Protein AF-A0A7T5JGE6-F1 (afdb_monomer_lite)

Foldseek 3Di:
DFDFAQWLVLLCVLVVHDSVVSVVLVVVQVVDVPDPQHQDDVHAWHQDPPRTTRGTPVVSVSSVQVVQVPPPDDDDPVCVLVCLVVRDLSNLLVVLLVLLVVQLLDPPPQWDADPLFIWGWLQSLCSSLVVPLPSVLLLVLLVCQQPPPPPPDGDDDPHFKDWDPLLVVLVVDDPVVLVVVCVSVVHDLCQLVPPPDPDDSVSSSVSVLVVQQVVPPVNDSPSSITMTGTLNNSLSSLVSCLVVDPDSSSVSSSVSSNPNVNVSRVVVSVVVVCLVVLLVVLFVVQQVVCVQAALQLRDHDDPPPFGWGKDFQWDCVVCVVCRNPNLRIGTHTPVLVQVLQVVQVHPVDTHHLVSVVVSCVVCLDVSQDDDCSVVSSVSSVVSSVVSVVVCVVVD

Secondary structure (DSSP, 8-state):
-----EEHHHHHHHTTS-HHHHHHHHHHHHH-TTSS--PPBTTTEEE-GGG-EEE-HHHHHHHHHHHHHHSSSS-SSTTHHHHHHHS-HHHHHHHHHHHHHHHHH-SSS-EEEETTEEEE-HHHHHHHTT-TT-HHHHHHHHHHHHS--SSSPPPPBTTTEEE--HHHHHHH--HHHHHHHHHHTT--HHHHS-TT----HHHHHHHHHHHHHHH-TT--GGGG--EEE-HHHHHHHHHHHHHH---HHHHHHHHHHHHHHHHHHHHHHHHHHTHHHHHHHHHHHHHHHTTTB-TTT-PBPBTTTB-EEEEESS-TTT-GGGTT-GGGEEEEEHHHHHHHHHHTTSTTS---HHHHHHHHHHTHHHHS-STTHHHHHHHHHHHHHHHHHHHTT--

Sequence (395 aa):
MTTFNITSEELSEALEITIEKLFDICDFFDSDPDDDWNLVEGVDFRWGVFKTRLFSPEGAVAICNYLEINKKERPMFKRWERWLLQRDAKLKGLMVAKRIQEISSRDDGEIIYQNSKAFFSPRACREVLGIGKRQDLLQKTFRKLLFRKDGIEPPKPGTDFLESKRIEEIESMNTDDLHKLCSNEGIKWRNVNEKGKNLNKREIIDKIVFTLRSKDKNQESYVLKDYFFSGSGLASISKSLEIELTQEHRKAWMEAVHKYAQKAISVIEDHEQEREKRIKVAMDRVKSNARGYCQITNRRQSIHKFNLEVHHLFDKNHYPKLADLEVNLIAIASDTHKHFHQWMGGCHTSCTIEDMERYIAEFSGSLFQGGDAVEQSTKVAIKLSSAKKALKSYL

Structure (mmCIF, N/CA/C/O backbone):
data_AF-A0A7T5JGE6-F1
#
_entry.id   AF-A0A7T5JGE6-F1
#
loop_
_atom_site.group_PDB
_atom_site.id
_atom_site.type_symbol
_atom_site.label_atom_id
_atom_site.label_alt_id
_atom_site.label_comp_id
_atom_site.label_asym_id
_atom_site.label_entity_id
_atom_site.label_seq_id
_atom_site.pdbx_PDB_ins_code
_atom_site.Cartn_x
_atom_site.Cartn_y
_atom_site.Cartn_z
_atom_site.occupancy
_atom_site.B_iso_or_equiv
_atom_site.auth_seq_id
_atom_site.auth_comp_id
_atom_site.auth_asym_id
_atom_site.auth_atom_id
_atom_site.pdbx_PDB_model_num
ATOM 1 N N . MET A 1 1 ? -9.106 12.895 3.090 1.00 44.66 1 MET A N 1
ATOM 2 C CA . MET A 1 1 ? -9.826 12.526 1.859 1.00 44.66 1 MET A CA 1
ATOM 3 C C . MET A 1 1 ? -10.650 11.304 2.177 1.00 44.66 1 MET A C 1
ATOM 5 O O . MET A 1 1 ? -10.086 10.360 2.720 1.00 44.66 1 MET A O 1
ATOM 9 N N . THR A 1 2 ? -11.949 11.359 1.917 1.00 50.31 2 THR A N 1
ATOM 10 C CA . THR A 1 2 ? -12.834 10.199 2.027 1.00 50.31 2 THR A CA 1
ATOM 11 C C . THR A 1 2 ? -12.509 9.235 0.891 1.00 50.31 2 THR A C 1
ATOM 13 O O . THR A 1 2 ? -12.288 9.661 -0.245 1.00 50.31 2 THR A O 1
ATOM 16 N N . THR A 1 3 ? -12.372 7.955 1.205 1.00 67.06 3 THR A N 1
ATOM 17 C CA . THR A 1 3 ? -12.013 6.906 0.250 1.00 67.06 3 THR A CA 1
ATOM 18 C C . THR A 1 3 ? -13.268 6.174 -0.200 1.00 67.06 3 THR A C 1
ATOM 20 O O . THR A 1 3 ? -14.094 5.777 0.613 1.00 67.06 3 THR A O 1
ATOM 23 N N . PHE A 1 4 ? -13.406 6.004 -1.515 1.00 81.25 4 PHE A N 1
ATOM 24 C CA . PHE A 1 4 ? -14.558 5.365 -2.150 1.00 81.25 4 PHE A CA 1
ATOM 25 C C . PHE A 1 4 ? -14.110 4.061 -2.793 1.00 81.25 4 PHE A C 1
ATOM 27 O O . PHE A 1 4 ? -13.532 4.061 -3.889 1.00 81.25 4 PHE A O 1
ATOM 34 N N . ASN A 1 5 ? -14.313 2.963 -2.077 1.00 81.25 5 ASN A N 1
ATOM 35 C CA . ASN A 1 5 ? -13.778 1.652 -2.432 1.00 81.25 5 ASN A CA 1
ATOM 36 C C . ASN A 1 5 ? -14.795 0.514 -2.290 1.00 81.25 5 ASN A C 1
ATOM 38 O O . ASN A 1 5 ? -14.414 -0.619 -2.568 1.00 81.25 5 ASN A O 1
ATOM 42 N N . ILE A 1 6 ? -16.038 0.787 -1.881 1.00 83.06 6 ILE A N 1
ATOM 43 C CA . ILE A 1 6 ? -17.110 -0.210 -1.804 1.00 83.06 6 ILE A CA 1
ATOM 44 C C . ILE A 1 6 ? -17.926 -0.125 -3.096 1.00 83.06 6 ILE A C 1
ATOM 46 O O . ILE A 1 6 ? -18.521 0.916 -3.375 1.00 83.06 6 ILE A O 1
ATOM 50 N N . THR A 1 7 ? -17.947 -1.179 -3.910 1.00 89.94 7 THR A N 1
ATOM 51 C CA . THR A 1 7 ? -18.758 -1.173 -5.142 1.00 89.94 7 THR A CA 1
ATOM 52 C C . THR A 1 7 ? -20.241 -1.399 -4.847 1.00 89.94 7 THR A C 1
ATOM 54 O O . THR A 1 7 ? -20.618 -1.848 -3.764 1.00 89.94 7 THR A O 1
ATOM 57 N N . SER A 1 8 ? -21.101 -1.088 -5.818 1.00 90.38 8 SER A N 1
ATOM 58 C CA . SER A 1 8 ? -22.542 -1.354 -5.708 1.00 90.38 8 SER A CA 1
ATOM 59 C C . SER A 1 8 ? -22.829 -2.856 -5.572 1.00 90.38 8 SER A C 1
ATOM 61 O O . SER A 1 8 ? -23.696 -3.263 -4.801 1.00 90.38 8 SER A O 1
ATOM 63 N N . GLU A 1 9 ? -22.049 -3.697 -6.250 1.00 89.44 9 GLU A N 1
ATOM 64 C CA . GLU A 1 9 ? -22.104 -5.156 -6.135 1.00 89.44 9 GLU A CA 1
ATOM 65 C C . GLU A 1 9 ? -21.693 -5.612 -4.729 1.00 89.44 9 GL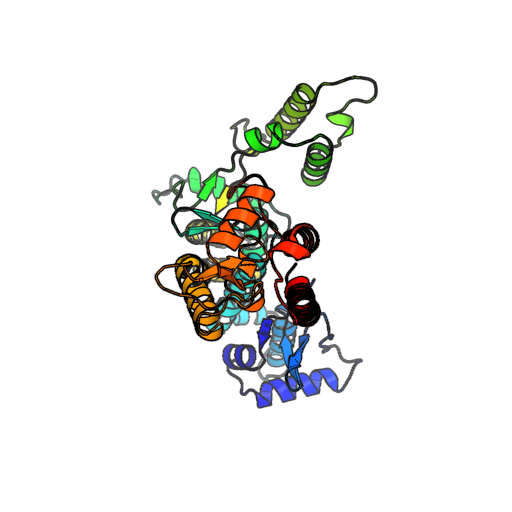U A C 1
ATOM 67 O O . GLU A 1 9 ? -22.446 -6.328 -4.077 1.00 89.44 9 GLU A O 1
ATOM 72 N N . GLU A 1 10 ? -20.547 -5.138 -4.224 1.00 82.81 10 GLU A N 1
ATOM 73 C CA . GLU A 1 10 ? -20.070 -5.484 -2.878 1.00 82.81 10 GLU A CA 1
ATOM 74 C C . GLU A 1 10 ? -21.062 -5.045 -1.793 1.00 82.81 10 GLU A C 1
ATOM 76 O O . GLU A 1 10 ? -21.318 -5.789 -0.844 1.00 82.81 10 GLU A O 1
ATOM 81 N N . LEU A 1 11 ? -21.632 -3.841 -1.925 1.00 82.44 11 LEU A N 1
ATOM 82 C CA . LEU A 1 11 ? -22.592 -3.312 -0.962 1.00 82.44 11 LEU A CA 1
ATOM 83 C C . LEU A 1 11 ? -23.922 -4.070 -1.016 1.00 82.44 11 LEU A C 1
ATOM 85 O O . LEU A 1 11 ? -24.438 -4.449 0.029 1.00 82.44 11 LEU A O 1
ATOM 89 N N . SER A 1 12 ? -24.474 -4.318 -2.207 1.00 82.31 12 SER A N 1
ATOM 90 C CA . SER A 1 12 ? -25.736 -5.062 -2.354 1.00 82.31 12 SER A CA 1
ATOM 91 C C . SER A 1 12 ? -25.616 -6.501 -1.845 1.00 82.31 12 SER A C 1
ATOM 93 O O . SER A 1 12 ? -26.490 -6.955 -1.104 1.00 82.31 12 SER A O 1
ATOM 95 N N . GLU A 1 13 ? -24.495 -7.175 -2.130 1.00 77.56 13 GLU A N 1
ATOM 96 C CA . GLU A 1 13 ? -24.196 -8.502 -1.588 1.00 77.56 13 GLU A CA 1
ATOM 97 C C . GLU A 1 13 ? -24.097 -8.471 -0.055 1.00 77.56 13 GLU A C 1
ATOM 99 O O . GLU A 1 13 ? -24.697 -9.311 0.619 1.00 77.56 13 GLU A O 1
ATOM 104 N N . ALA A 1 14 ? -23.386 -7.488 0.510 1.00 71.75 14 ALA A N 1
ATOM 105 C CA . ALA A 1 14 ? -23.232 -7.346 1.958 1.00 71.75 14 ALA A CA 1
ATOM 106 C C . ALA A 1 14 ? -24.538 -6.968 2.680 1.00 71.75 14 ALA A C 1
ATOM 108 O O . ALA A 1 14 ? -24.691 -7.275 3.862 1.00 71.75 14 ALA A O 1
ATOM 109 N N . LEU A 1 15 ? -25.468 -6.307 1.985 1.00 73.25 15 LEU A N 1
ATOM 110 C CA . LEU A 1 15 ? -26.796 -5.943 2.484 1.00 73.25 15 LEU A CA 1
ATOM 111 C C . LEU A 1 15 ? -27.856 -7.032 2.250 1.00 73.25 15 LEU A C 1
ATOM 113 O O . LEU A 1 15 ? -28.988 -6.876 2.715 1.00 73.25 15 LEU A O 1
ATOM 117 N N . GLU A 1 16 ? -27.505 -8.114 1.546 1.00 74.38 16 GLU A N 1
ATOM 118 C CA . GLU A 1 16 ? -28.423 -9.177 1.114 1.00 74.38 16 GLU A CA 1
ATOM 119 C C . GLU A 1 16 ? -29.650 -8.635 0.352 1.00 74.38 16 GLU A C 1
ATOM 121 O O . GLU A 1 16 ? -30.784 -9.086 0.546 1.00 74.38 16 GLU A O 1
ATOM 126 N N . ILE A 1 17 ? -29.437 -7.636 -0.505 1.00 80.56 17 ILE A N 1
ATOM 127 C CA . ILE A 1 17 ? -30.455 -7.089 -1.410 1.00 80.56 17 ILE A CA 1
ATOM 128 C C . ILE A 1 17 ? -30.003 -7.262 -2.856 1.00 80.56 17 ILE A C 1
ATOM 130 O O . ILE A 1 17 ? -28.823 -7.466 -3.130 1.00 80.56 17 ILE A O 1
ATOM 134 N N . THR A 1 18 ? -30.937 -7.183 -3.801 1.00 87.75 18 THR A N 1
ATOM 135 C CA . THR A 1 18 ? -30.551 -7.168 -5.213 1.00 87.75 18 THR A CA 1
ATOM 136 C C . THR A 1 18 ? -29.889 -5.836 -5.561 1.00 87.75 18 THR A C 1
ATOM 138 O O . THR A 1 18 ? -30.139 -4.816 -4.909 1.00 87.75 18 THR A O 1
ATOM 141 N N . ILE A 1 19 ? -29.041 -5.832 -6.589 1.00 91.12 19 ILE A N 1
ATOM 142 C CA . ILE A 1 19 ? -28.371 -4.606 -7.030 1.00 91.12 19 ILE A CA 1
ATOM 143 C C . ILE A 1 19 ? -29.383 -3.576 -7.547 1.00 91.12 19 ILE A C 1
ATOM 145 O O . ILE A 1 19 ? -29.234 -2.386 -7.290 1.00 91.12 19 ILE A O 1
ATOM 149 N N . GLU A 1 20 ? -30.472 -4.032 -8.171 1.00 91.88 20 GLU A N 1
ATOM 150 C CA . GLU A 1 20 ? -31.583 -3.175 -8.591 1.00 91.88 20 GLU A CA 1
ATOM 151 C C . GLU A 1 20 ? -32.219 -2.506 -7.377 1.00 91.88 20 GLU A C 1
ATOM 153 O O . GLU A 1 20 ? -32.451 -1.304 -7.391 1.00 91.88 20 GLU A O 1
ATOM 158 N N . LYS A 1 21 ? -32.409 -3.249 -6.277 1.00 88.31 21 LYS A N 1
ATOM 159 C CA . LYS A 1 21 ? -32.966 -2.669 -5.059 1.00 88.31 21 LYS A CA 1
ATOM 160 C C . LYS A 1 21 ? -32.034 -1.633 -4.436 1.00 88.31 21 LYS A C 1
ATOM 162 O O . LYS A 1 21 ? -32.519 -0.662 -3.861 1.00 88.31 21 LYS A O 1
ATOM 167 N N . LEU A 1 22 ? -30.719 -1.833 -4.524 1.00 90.31 22 LEU A N 1
ATOM 168 C CA . LEU A 1 22 ? -29.736 -0.836 -4.099 1.00 90.31 22 LEU A CA 1
ATOM 169 C C . LEU A 1 22 ? -29.825 0.436 -4.952 1.00 90.31 22 LEU A C 1
ATOM 171 O O . LEU A 1 22 ? -29.749 1.536 -4.404 1.00 90.31 22 LEU A O 1
ATOM 175 N N . PHE A 1 23 ? -30.016 0.297 -6.264 1.00 92.56 23 PHE A N 1
ATOM 176 C CA . PHE A 1 23 ? -30.211 1.437 -7.156 1.00 92.56 23 PHE A CA 1
ATOM 177 C C . PHE A 1 23 ? -31.540 2.149 -6.914 1.00 92.56 23 PHE A C 1
ATOM 179 O O . PHE A 1 23 ? -31.523 3.364 -6.804 1.00 92.56 23 PHE A O 1
ATOM 186 N N . ASP A 1 24 ? -32.639 1.434 -6.662 1.00 91.50 24 ASP A N 1
ATOM 187 C CA . ASP A 1 24 ? -33.910 2.061 -6.268 1.00 91.50 24 ASP A CA 1
ATOM 188 C C . ASP A 1 24 ? -33.755 2.931 -5.009 1.00 91.50 24 ASP A C 1
ATOM 190 O O . ASP A 1 24 ? -34.391 3.972 -4.868 1.00 91.50 24 ASP A O 1
ATOM 194 N N . ILE A 1 25 ? -32.928 2.484 -4.057 1.00 88.06 25 ILE A N 1
ATOM 195 C CA . ILE A 1 25 ? -32.624 3.249 -2.842 1.00 88.06 25 ILE A CA 1
ATOM 196 C C . ILE A 1 25 ? -31.793 4.476 -3.199 1.00 88.06 25 ILE A C 1
ATOM 198 O O . ILE A 1 25 ? -32.087 5.568 -2.741 1.00 88.06 25 ILE A O 1
ATOM 202 N N . CYS A 1 26 ? -30.767 4.311 -4.025 1.00 89.19 26 CYS A N 1
ATOM 203 C CA . CYS A 1 26 ? -29.953 5.424 -4.499 1.00 89.19 26 CYS A CA 1
ATOM 204 C C . CYS A 1 26 ? -30.794 6.489 -5.214 1.00 89.19 26 CYS A C 1
ATOM 206 O O . CYS A 1 26 ? -30.653 7.666 -4.899 1.00 89.19 26 CYS A O 1
ATOM 208 N N . ASP A 1 27 ? -31.697 6.066 -6.097 1.00 88.94 27 ASP A N 1
ATOM 209 C CA . ASP A 1 27 ? -32.619 6.938 -6.821 1.00 88.94 27 ASP A CA 1
ATOM 210 C C . ASP A 1 27 ? -33.596 7.629 -5.860 1.00 88.94 27 ASP A C 1
ATOM 212 O O . ASP A 1 27 ? -33.923 8.797 -6.053 1.00 88.94 27 ASP A O 1
ATOM 216 N N . PHE A 1 28 ? -34.028 6.947 -4.789 1.00 85.81 28 PHE A N 1
ATOM 217 C CA . PHE A 1 28 ? -34.816 7.569 -3.722 1.00 85.81 28 PHE A CA 1
ATOM 218 C C . PHE A 1 28 ? -34.044 8.712 -3.045 1.00 85.81 28 PHE A C 1
ATOM 220 O O . PHE A 1 28 ? -34.583 9.810 -2.933 1.00 85.81 28 PHE A O 1
ATOM 227 N N . PHE A 1 29 ? -32.788 8.485 -2.647 1.00 82.75 29 PHE A N 1
ATOM 228 C CA . PHE A 1 29 ? -31.947 9.523 -2.032 1.00 82.75 29 PHE A CA 1
ATOM 229 C C . PHE A 1 29 ? -31.667 10.699 -2.980 1.00 82.75 29 PHE A C 1
ATOM 231 O O . PHE A 1 29 ? -31.453 11.815 -2.524 1.00 82.75 29 PHE A O 1
ATOM 238 N N . ASP A 1 30 ? -31.663 10.468 -4.294 1.00 81.69 30 ASP A N 1
ATOM 239 C CA . ASP A 1 30 ? -31.470 11.534 -5.282 1.00 81.69 30 ASP A CA 1
ATOM 240 C C . ASP A 1 30 ? -32.769 12.298 -5.607 1.00 81.69 30 ASP A C 1
ATOM 242 O O . ASP A 1 30 ? -32.721 13.351 -6.248 1.00 81.69 30 ASP A O 1
ATOM 246 N N . SER A 1 31 ? -33.934 11.745 -5.24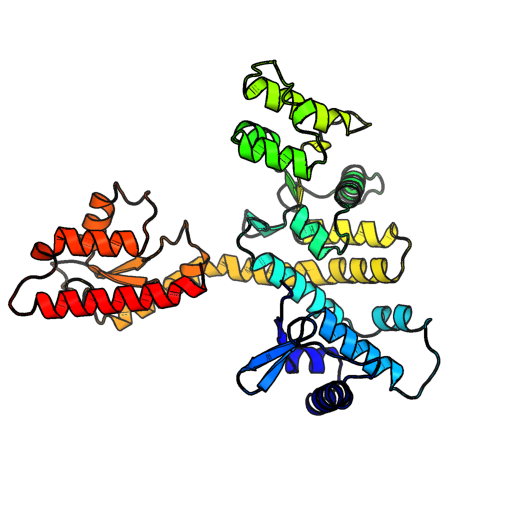5 1.00 82.81 31 SER A N 1
ATOM 247 C CA . SER A 1 31 ? -35.238 12.237 -5.708 1.00 82.81 31 SER A CA 1
ATOM 248 C C . SER A 1 31 ? -35.712 13.509 -5.005 1.00 82.81 31 SER A C 1
ATOM 250 O O . SER A 1 31 ? -36.448 14.288 -5.616 1.00 82.81 31 SER A O 1
ATOM 252 N N . ASP A 1 32 ? -35.272 13.738 -3.765 1.00 73.81 32 ASP A N 1
ATOM 253 C CA . ASP A 1 32 ? -35.577 14.939 -2.990 1.00 73.81 32 ASP A CA 1
ATOM 254 C C . ASP A 1 32 ? -34.317 15.436 -2.253 1.00 73.81 32 ASP A C 1
ATOM 256 O O . ASP A 1 32 ? -33.892 14.821 -1.274 1.00 73.81 32 ASP A O 1
ATOM 260 N N . PRO A 1 33 ? -33.688 16.537 -2.707 1.00 64.19 33 PRO A N 1
ATOM 261 C CA . PRO A 1 33 ? -32.484 17.072 -2.075 1.00 64.19 33 PRO A CA 1
ATOM 262 C C . PRO A 1 33 ? -32.740 17.717 -0.701 1.00 64.19 33 PRO A C 1
ATOM 264 O O . PRO A 1 33 ? -31.766 18.010 -0.003 1.00 64.19 33 PRO A O 1
ATOM 267 N N . ASP A 1 34 ? -34.006 17.948 -0.330 1.00 64.69 34 ASP A N 1
ATOM 268 C CA . ASP A 1 34 ? -34.412 18.563 0.938 1.00 64.69 34 ASP A CA 1
ATOM 269 C C . ASP A 1 34 ? -34.908 17.526 1.979 1.00 64.69 34 ASP A C 1
ATOM 271 O O . ASP A 1 34 ? -35.298 17.911 3.086 1.00 64.69 34 ASP A O 1
ATOM 275 N N . ASP A 1 35 ? -34.877 16.223 1.660 1.00 70.19 35 ASP A N 1
ATOM 276 C CA . ASP A 1 35 ? -35.145 15.127 2.608 1.00 70.19 35 ASP A CA 1
ATOM 277 C C . ASP A 1 35 ? -33.955 14.926 3.579 1.00 70.19 35 ASP A C 1
ATOM 279 O O . ASP A 1 35 ? -32.795 15.221 3.285 1.00 70.19 35 ASP A O 1
ATOM 283 N N . ASP A 1 36 ? -34.239 14.353 4.749 1.00 66.94 36 ASP A N 1
ATOM 284 C CA . ASP A 1 36 ? -33.264 13.854 5.722 1.00 66.94 36 ASP A CA 1
ATOM 285 C C . ASP A 1 36 ? -32.348 12.754 5.130 1.00 66.94 36 ASP A C 1
ATOM 287 O O . ASP A 1 36 ? -31.304 12.424 5.706 1.00 66.94 36 ASP A O 1
ATOM 291 N N . TRP A 1 37 ? -32.724 12.176 3.983 1.00 73.75 37 TRP A N 1
ATOM 292 C CA . TRP A 1 37 ? -31.991 11.139 3.257 1.00 73.75 37 TRP A CA 1
ATOM 293 C C . TRP A 1 37 ? -31.230 11.693 2.055 1.00 73.75 37 TRP A C 1
ATOM 295 O O . TRP A 1 37 ? -31.712 11.651 0.929 1.00 73.75 37 TRP A O 1
ATOM 305 N N . ASN A 1 38 ? -29.988 12.122 2.279 1.00 76.44 38 ASN A N 1
ATOM 306 C CA . ASN A 1 38 ? -29.113 12.596 1.209 1.00 76.44 38 ASN A CA 1
ATOM 307 C C . ASN A 1 38 ? -27.800 11.798 1.166 1.00 76.44 38 ASN A C 1
ATOM 309 O O . ASN A 1 38 ? -27.151 11.602 2.195 1.00 76.44 38 ASN A O 1
ATOM 313 N N . LEU A 1 39 ? -27.421 11.326 -0.025 1.00 80.06 39 LEU A N 1
ATOM 314 C CA . LEU A 1 39 ? -26.077 10.829 -0.305 1.00 80.06 39 LEU A CA 1
ATOM 315 C C . LEU A 1 39 ? -25.328 11.945 -1.026 1.00 80.06 39 LEU A C 1
ATOM 317 O O . LEU A 1 39 ? -25.668 12.311 -2.148 1.00 80.06 39 LEU A O 1
ATOM 321 N N . VAL A 1 40 ? -24.275 12.466 -0.411 1.00 81.75 40 VAL A N 1
ATOM 322 C CA . VAL A 1 40 ? -23.509 13.571 -0.981 1.00 81.75 40 VAL A CA 1
ATOM 323 C C . VAL A 1 40 ? -22.354 13.025 -1.820 1.00 81.75 40 VAL A C 1
ATOM 325 O O . VAL A 1 40 ? -21.476 12.311 -1.323 1.00 81.75 40 VAL A O 1
ATOM 328 N N . GLU A 1 41 ? -22.313 13.382 -3.106 1.00 84.94 41 GLU A N 1
ATOM 329 C CA . GLU A 1 41 ? -21.185 13.039 -3.977 1.00 84.94 41 GLU A CA 1
ATOM 330 C C . GLU A 1 41 ? -19.879 13.652 -3.434 1.00 84.94 41 GLU A C 1
ATOM 332 O O . GLU A 1 41 ? -19.807 14.833 -3.095 1.00 84.94 41 GLU A O 1
ATOM 337 N N . GLY A 1 42 ? -18.824 12.844 -3.326 1.00 77.75 42 GLY A N 1
ATOM 338 C CA . GLY A 1 42 ? -17.552 13.240 -2.717 1.00 77.75 42 GLY A CA 1
ATOM 339 C C . GLY A 1 42 ? -17.504 13.095 -1.192 1.00 77.75 42 GLY A C 1
ATOM 340 O O . GLY A 1 42 ? -16.433 13.291 -0.609 1.00 77.75 42 GLY A O 1
ATOM 341 N N . VAL A 1 43 ? -18.600 12.660 -0.556 1.00 73.62 43 VAL A N 1
ATOM 342 C CA . VAL A 1 43 ? -18.654 12.275 0.867 1.00 73.62 43 VAL A CA 1
ATOM 343 C C . VAL A 1 43 ? -19.137 10.833 1.024 1.00 73.62 43 VAL A C 1
ATOM 345 O O . VAL A 1 43 ? -18.410 9.998 1.559 1.00 73.62 43 VAL A O 1
ATOM 348 N N . ASP A 1 44 ? -20.313 10.517 0.495 1.00 78.31 44 ASP A N 1
ATOM 349 C CA . ASP A 1 44 ? -20.984 9.228 0.680 1.00 78.31 44 ASP A CA 1
ATOM 350 C C . ASP A 1 44 ? -20.758 8.283 -0.504 1.00 78.31 44 ASP A C 1
ATOM 352 O O . ASP A 1 44 ? -20.625 7.067 -0.349 1.00 78.31 44 ASP A O 1
ATOM 356 N N . PHE A 1 45 ? -20.634 8.841 -1.707 1.00 90.19 45 PHE A N 1
ATOM 357 C CA . PHE A 1 45 ? -20.277 8.082 -2.899 1.00 90.19 45 PHE A CA 1
ATOM 358 C C . PHE A 1 45 ? -19.499 8.926 -3.915 1.00 90.19 45 PHE A C 1
ATOM 360 O O . PHE A 1 45 ? -19.399 10.146 -3.802 1.00 90.19 45 PHE A O 1
ATOM 367 N N . ARG A 1 46 ? -18.957 8.265 -4.938 1.00 90.75 46 ARG A N 1
ATOM 368 C CA . ARG A 1 46 ? -18.495 8.885 -6.185 1.00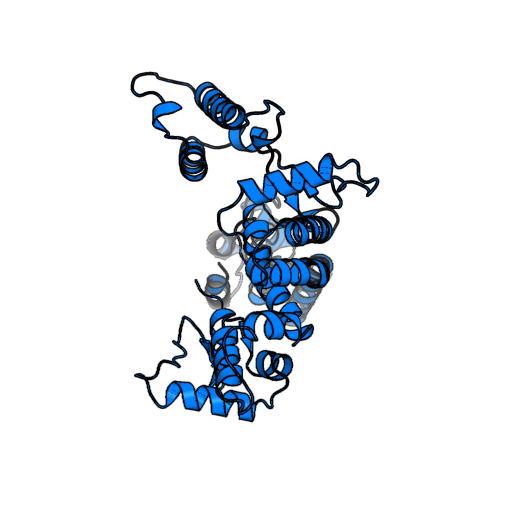 90.75 46 ARG A CA 1
ATOM 369 C C . ARG A 1 46 ? -18.930 8.049 -7.380 1.00 90.75 46 ARG A C 1
ATOM 371 O O . ARG A 1 46 ? -19.114 6.835 -7.253 1.00 90.75 46 ARG A O 1
ATOM 378 N N . TRP A 1 47 ? -18.997 8.661 -8.554 1.00 90.00 47 TRP A N 1
ATOM 379 C CA . TRP A 1 47 ? -19.225 7.921 -9.792 1.00 90.00 47 TRP A CA 1
ATOM 380 C C . TRP A 1 47 ? -17.971 7.158 -10.233 1.00 90.00 47 TRP A C 1
ATOM 382 O O . TRP A 1 47 ? -16.872 7.706 -10.340 1.00 90.00 47 TRP A O 1
ATOM 392 N N . GLY A 1 48 ? -18.147 5.863 -10.469 1.00 82.25 48 GLY A N 1
ATOM 393 C CA . GLY A 1 48 ? -17.196 4.979 -11.121 1.00 82.25 48 GLY A CA 1
ATOM 394 C C . GLY A 1 48 ? -17.401 4.924 -12.636 1.00 82.25 48 GLY A C 1
ATOM 395 O O . GLY A 1 48 ? -18.155 5.693 -13.238 1.00 82.25 48 GLY A O 1
ATOM 396 N N . VAL A 1 49 ? -16.718 3.973 -13.274 1.00 74.88 49 VAL A N 1
ATOM 397 C CA . VAL A 1 49 ? -16.872 3.714 -14.711 1.00 74.88 49 VAL A CA 1
ATOM 398 C C . VAL A 1 49 ? -18.278 3.153 -14.970 1.00 74.88 49 VAL A C 1
ATOM 400 O O . VAL A 1 49 ? -18.800 2.384 -14.165 1.00 74.88 49 VAL A O 1
ATOM 403 N N . PHE A 1 50 ? -18.899 3.544 -16.087 1.00 81.50 50 PHE A N 1
ATOM 404 C CA . PHE A 1 50 ? -20.254 3.121 -16.484 1.00 81.50 50 PHE A CA 1
ATOM 405 C C . PHE A 1 50 ? -21.392 3.588 -15.561 1.00 81.50 50 PHE A C 1
ATOM 407 O O . PHE A 1 50 ? -22.417 2.921 -15.480 1.00 81.50 50 PHE A O 1
ATOM 414 N N . LYS A 1 51 ? -21.246 4.746 -14.899 1.00 79.62 51 LYS A N 1
ATOM 415 C CA . LYS A 1 51 ? -22.264 5.301 -13.982 1.00 79.62 51 LYS A CA 1
ATOM 416 C C . LYS A 1 51 ? -22.610 4.367 -12.812 1.00 79.62 51 LYS A C 1
ATOM 418 O O . LYS A 1 51 ? -23.714 4.413 -12.288 1.00 79.62 51 LYS A O 1
ATOM 423 N N . THR A 1 52 ? -21.671 3.529 -12.386 1.00 85.75 52 THR A N 1
ATOM 424 C CA . THR A 1 52 ? -21.808 2.778 -11.132 1.00 85.75 52 THR A CA 1
ATOM 425 C C . THR A 1 52 ? -21.389 3.657 -9.957 1.00 85.75 52 THR A C 1
ATOM 427 O O . THR A 1 52 ? -20.519 4.517 -10.105 1.00 85.75 52 THR A O 1
ATOM 430 N N . ARG A 1 53 ? -22.002 3.478 -8.784 1.00 89.88 53 ARG A N 1
ATOM 431 C CA . ARG A 1 53 ? -21.600 4.197 -7.568 1.00 89.88 53 ARG A CA 1
ATOM 432 C C . ARG A 1 53 ? -20.518 3.412 -6.830 1.00 89.88 53 ARG A C 1
ATOM 434 O O . ARG A 1 53 ? -20.632 2.199 -6.636 1.00 89.88 53 ARG A O 1
ATOM 441 N N . LEU A 1 54 ? -19.474 4.126 -6.417 1.00 90.25 54 LEU A N 1
ATOM 442 C CA . LEU A 1 54 ? -18.479 3.677 -5.448 1.00 90.25 54 LEU A CA 1
ATOM 443 C C . LEU A 1 54 ? -18.774 4.373 -4.124 1.00 90.25 54 LEU A C 1
ATOM 445 O O . LEU A 1 54 ? -18.660 5.594 -4.039 1.00 90.25 54 LEU A O 1
ATOM 449 N N . PHE A 1 55 ? -19.134 3.607 -3.106 1.00 87.69 55 PHE A N 1
ATOM 450 C CA . PHE A 1 55 ? -19.516 4.115 -1.796 1.00 87.69 55 PHE A CA 1
ATOM 451 C C . PHE A 1 55 ? -18.300 4.265 -0.882 1.00 87.69 55 PHE A C 1
ATOM 453 O O . PHE A 1 55 ? -17.328 3.501 -0.959 1.00 87.69 55 PHE A O 1
ATOM 460 N N . SER A 1 56 ? -18.365 5.272 -0.017 1.00 78.00 56 SER A N 1
ATOM 461 C CA . SER A 1 56 ? -17.544 5.336 1.186 1.00 78.00 56 SER A CA 1
ATOM 462 C C . SER A 1 56 ? -18.161 4.455 2.281 1.00 78.00 56 SER A C 1
ATOM 464 O O . SER A 1 56 ? -19.331 4.060 2.183 1.00 78.00 56 SER A O 1
ATOM 466 N N . PRO A 1 57 ? -17.412 4.134 3.348 1.00 72.94 57 PRO A N 1
ATOM 467 C CA . PRO A 1 57 ? -17.987 3.506 4.533 1.00 72.94 57 PRO A CA 1
ATOM 468 C C . PRO A 1 57 ? -19.177 4.292 5.106 1.00 72.94 57 PRO A C 1
ATOM 470 O O . PRO A 1 57 ? -20.157 3.687 5.533 1.00 72.94 57 PRO A O 1
ATOM 473 N N . GLU A 1 58 ? -19.117 5.624 5.086 1.00 71.50 58 GLU A N 1
ATOM 474 C CA . GLU A 1 58 ? -20.186 6.510 5.550 1.00 71.50 58 GLU A CA 1
ATOM 475 C C . GLU A 1 58 ? -21.443 6.409 4.670 1.00 71.50 58 GLU A C 1
ATOM 477 O O . GLU A 1 58 ? -22.539 6.212 5.198 1.00 71.50 58 GLU A O 1
ATOM 482 N N . GLY A 1 59 ? -21.294 6.423 3.342 1.00 80.19 59 GLY A N 1
ATOM 483 C CA . GLY A 1 59 ? -22.427 6.261 2.427 1.00 80.19 59 GLY A CA 1
ATOM 484 C C . GLY A 1 59 ? -23.064 4.875 2.495 1.00 80.19 59 GLY A C 1
ATOM 485 O O . GLY A 1 59 ? -24.288 4.745 2.449 1.00 80.19 59 GLY A O 1
ATOM 486 N N . ALA A 1 60 ? -22.255 3.831 2.704 1.00 81.00 60 ALA A N 1
ATOM 487 C CA . ALA A 1 60 ? -22.770 2.493 2.984 1.00 81.00 60 ALA A CA 1
ATOM 488 C C . ALA A 1 60 ? -23.629 2.477 4.263 1.00 81.00 60 ALA A C 1
ATOM 490 O O . ALA A 1 60 ? -24.693 1.856 4.280 1.00 81.00 60 ALA A O 1
ATOM 491 N N . VAL A 1 61 ? -23.218 3.200 5.314 1.00 72.62 61 VAL A N 1
ATOM 492 C CA . VAL A 1 61 ? -23.996 3.353 6.557 1.00 72.62 61 VAL A CA 1
ATOM 493 C C . VAL A 1 61 ? -25.290 4.144 6.330 1.00 72.62 61 VAL A C 1
ATOM 495 O O . VAL A 1 61 ? -26.326 3.762 6.873 1.00 72.62 61 VAL A O 1
ATOM 498 N N . ALA A 1 62 ? -25.279 5.198 5.512 1.00 78.44 62 ALA A N 1
ATOM 499 C CA . ALA A 1 62 ? -26.492 5.954 5.188 1.00 78.44 62 ALA A CA 1
ATOM 500 C C . ALA A 1 62 ? -27.557 5.068 4.510 1.00 78.44 62 ALA A C 1
ATOM 502 O O . ALA A 1 62 ? -28.713 5.042 4.936 1.00 78.44 62 ALA A O 1
ATOM 503 N N . ILE A 1 63 ? -27.148 4.251 3.534 1.00 81.31 63 ILE A N 1
ATOM 504 C CA . ILE A 1 63 ? -28.027 3.281 2.856 1.00 81.31 63 ILE A CA 1
ATOM 505 C C . ILE A 1 63 ? -28.557 2.225 3.833 1.00 81.31 63 ILE A C 1
ATOM 507 O O . ILE A 1 63 ? -29.732 1.851 3.773 1.00 81.31 63 ILE A O 1
ATOM 511 N N . CYS A 1 64 ? -27.715 1.764 4.763 1.00 73.19 64 CYS A N 1
ATOM 512 C CA . CYS A 1 64 ? -28.150 0.868 5.835 1.00 73.19 64 CYS A CA 1
ATOM 513 C C . CYS A 1 64 ? -29.286 1.493 6.655 1.00 73.19 64 CYS A C 1
ATOM 515 O O . CYS A 1 64 ? -30.330 0.865 6.830 1.00 73.19 64 CYS A O 1
ATOM 517 N N . ASN A 1 65 ? -29.104 2.734 7.115 1.00 68.50 65 ASN A N 1
ATOM 518 C CA 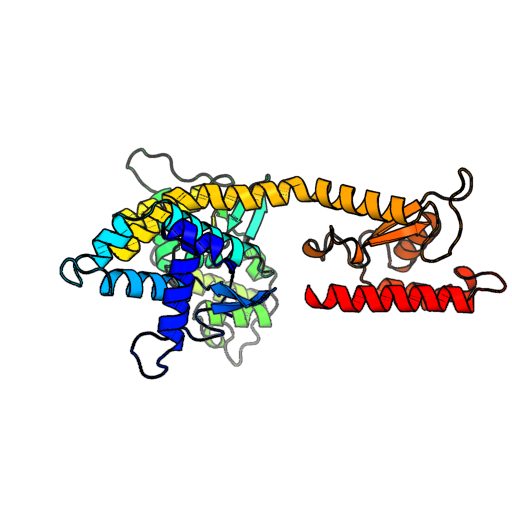. ASN A 1 65 ? -30.087 3.435 7.940 1.00 68.50 65 ASN A CA 1
ATOM 519 C C . ASN A 1 65 ? -31.433 3.588 7.203 1.00 68.50 65 ASN A C 1
ATOM 521 O O . ASN A 1 65 ? -32.496 3.395 7.796 1.00 68.50 65 ASN A O 1
ATOM 525 N N . TYR A 1 66 ? -31.406 3.870 5.897 1.00 77.81 66 TYR A N 1
ATOM 526 C CA . TYR A 1 66 ? -32.626 3.973 5.092 1.00 77.81 66 TYR A CA 1
ATOM 527 C C . TYR A 1 66 ? -33.395 2.653 5.031 1.00 77.81 66 TYR A C 1
ATOM 529 O O . TYR A 1 66 ? -34.617 2.620 5.210 1.00 77.81 66 TYR A O 1
ATOM 537 N N . LEU A 1 67 ? -32.680 1.549 4.798 1.00 75.50 67 LEU A N 1
ATOM 538 C CA . LEU A 1 67 ? -33.260 0.207 4.759 1.00 75.50 67 LEU A CA 1
ATOM 539 C C . LEU A 1 67 ? -33.890 -0.195 6.094 1.00 75.50 67 LEU A C 1
ATOM 541 O O . LEU A 1 67 ? -34.868 -0.948 6.106 1.00 75.50 67 LEU A O 1
ATOM 545 N N . GLU A 1 68 ? -33.338 0.282 7.207 1.00 64.25 68 GLU A N 1
ATOM 546 C CA . GLU A 1 68 ? -33.891 0.049 8.538 1.00 64.25 68 GLU A CA 1
ATOM 547 C C . GLU A 1 68 ? -35.195 0.814 8.769 1.00 64.25 68 GLU A C 1
ATOM 549 O O . GLU A 1 68 ? -36.166 0.226 9.246 1.00 64.25 68 GLU A O 1
ATOM 554 N N . ILE A 1 69 ? -35.234 2.101 8.414 1.00 67.81 69 ILE A N 1
ATOM 555 C CA . ILE A 1 69 ? -36.399 2.962 8.655 1.00 67.81 69 ILE A CA 1
ATOM 556 C C . ILE A 1 69 ? -37.575 2.581 7.745 1.00 67.81 69 ILE A C 1
ATOM 558 O O . ILE A 1 69 ? -38.728 2.596 8.180 1.00 67.81 69 ILE A O 1
ATOM 562 N N . ASN A 1 70 ? -37.296 2.151 6.512 1.00 72.44 70 ASN A N 1
ATOM 563 C CA . ASN A 1 70 ? -38.328 1.862 5.512 1.00 72.44 70 ASN A CA 1
ATOM 564 C C . ASN A 1 70 ? -38.830 0.407 5.501 1.00 72.44 70 ASN A C 1
ATOM 566 O O . ASN A 1 70 ? -39.800 0.087 4.805 1.00 72.44 70 ASN A O 1
ATOM 570 N N . LYS A 1 71 ? -38.254 -0.495 6.309 1.00 62.22 71 LYS A N 1
ATOM 571 C CA . LYS A 1 71 ? -38.854 -1.816 6.557 1.00 62.22 71 LYS A CA 1
ATOM 572 C C . LYS A 1 71 ? -39.966 -1.679 7.600 1.00 62.22 71 LYS A C 1
ATOM 574 O O . LYS A 1 71 ? -39.708 -1.526 8.790 1.00 62.22 71 LYS A O 1
ATOM 579 N N . LYS A 1 72 ? -41.223 -1.778 7.145 1.00 45.41 72 LYS A N 1
ATOM 580 C CA . LYS A 1 72 ? -42.442 -1.841 7.974 1.00 45.41 72 LYS A CA 1
ATOM 581 C C . LYS A 1 72 ? -42.412 -3.039 8.937 1.00 45.41 72 LYS A C 1
ATOM 583 O O . LYS A 1 72 ? -43.062 -4.036 8.673 1.00 45.41 72 LYS A O 1
ATOM 588 N N . GLU A 1 73 ? -41.677 -2.947 10.043 1.00 38.12 73 GLU A N 1
ATOM 589 C CA . GLU A 1 73 ? -41.915 -3.681 11.292 1.00 38.12 73 GLU A CA 1
ATOM 590 C C . GLU A 1 73 ? -41.002 -3.162 12.430 1.00 38.12 73 GLU A C 1
ATOM 592 O O . GLU A 1 73 ? -39.863 -3.595 12.561 1.00 38.12 73 GLU A O 1
ATOM 597 N N . ARG A 1 74 ? -41.585 -2.338 13.325 1.00 37.19 74 ARG A N 1
ATOM 598 C CA . ARG A 1 74 ? -41.288 -2.139 14.775 1.00 37.19 74 ARG A CA 1
ATOM 599 C C . ARG A 1 74 ? -40.057 -1.291 15.227 1.00 37.19 74 ARG A C 1
ATOM 601 O O . ARG A 1 74 ? -38.995 -1.348 14.620 1.00 37.19 74 ARG A O 1
ATOM 608 N N . PRO A 1 75 ? -40.196 -0.556 16.364 1.00 43.31 75 PRO A N 1
ATOM 609 C CA . PRO A 1 75 ? -39.565 0.740 16.695 1.00 43.31 75 PRO A CA 1
ATOM 610 C C . PRO A 1 75 ? -38.142 0.619 17.267 1.00 43.31 75 PRO A C 1
ATOM 612 O O . PRO A 1 75 ? -37.817 -0.374 17.913 1.00 43.31 75 PRO A O 1
ATOM 615 N N . MET A 1 76 ? -37.261 1.620 17.296 1.00 42.28 76 MET A N 1
ATOM 616 C CA . MET A 1 76 ? -36.794 2.622 16.314 1.00 42.28 76 MET A CA 1
ATOM 617 C C . MET A 1 76 ? -35.358 3.030 16.747 1.00 42.28 76 MET A C 1
ATOM 619 O O . MET A 1 76 ? -34.532 3.340 15.913 1.00 42.28 76 MET A O 1
ATOM 623 N N . PHE A 1 77 ? -34.996 2.882 18.037 1.00 40.78 77 PHE A N 1
ATOM 624 C CA . PHE A 1 77 ? -33.628 3.146 18.535 1.00 40.78 77 PHE A CA 1
ATOM 625 C C . PHE A 1 77 ? -32.962 1.993 19.312 1.00 40.78 77 PHE A C 1
ATOM 627 O O . PHE A 1 77 ? -31.744 1.876 19.313 1.00 40.78 77 PHE A O 1
ATOM 634 N N . LYS A 1 78 ? -33.721 1.057 19.907 1.00 42.69 78 LYS A N 1
ATOM 635 C CA . LYS A 1 78 ? -33.153 -0.130 20.597 1.00 42.69 78 LYS A CA 1
ATOM 636 C C . LYS A 1 78 ? -32.722 -1.261 19.650 1.00 42.69 78 LYS A C 1
ATOM 638 O O . LYS A 1 78 ? -32.258 -2.308 20.102 1.00 42.69 78 LYS A O 1
ATOM 643 N N . ARG A 1 79 ? -32.940 -1.079 18.344 1.00 42.62 79 ARG A N 1
ATOM 644 C CA . ARG A 1 79 ? -32.716 -2.092 17.308 1.00 42.62 79 ARG A CA 1
ATOM 645 C C . ARG A 1 79 ? -31.469 -1.822 16.474 1.00 42.62 79 ARG A C 1
ATOM 647 O O . ARG A 1 79 ? -30.888 -2.798 16.046 1.00 42.62 79 ARG A O 1
ATOM 654 N N . TRP A 1 80 ? -31.006 -0.577 16.364 1.00 39.69 80 TRP A N 1
ATOM 655 C CA . TRP A 1 80 ? -29.742 -0.216 15.709 1.00 39.69 80 TRP A CA 1
ATOM 656 C C . TRP A 1 80 ? -28.532 -0.849 16.416 1.00 39.69 80 TRP A C 1
ATOM 658 O O . TRP A 1 80 ? -27.719 -1.514 15.782 1.00 39.69 80 TRP A O 1
ATOM 668 N N . GLU A 1 81 ? -28.500 -0.797 17.758 1.00 43.72 81 GLU A N 1
ATOM 669 C CA . GLU A 1 81 ? -27.527 -1.559 18.559 1.00 43.72 81 GLU A CA 1
ATOM 670 C C . GLU A 1 81 ? -27.631 -3.068 18.287 1.00 43.72 81 GLU A C 1
ATOM 672 O O . GLU A 1 81 ? -26.614 -3.724 18.131 1.00 43.72 81 GLU A O 1
ATOM 677 N N . ARG A 1 82 ? -28.841 -3.633 18.152 1.00 45.22 82 ARG A N 1
ATOM 678 C CA . ARG A 1 82 ? -29.046 -5.079 17.925 1.00 45.22 82 ARG A CA 1
ATOM 679 C C . ARG A 1 82 ? -28.848 -5.532 16.475 1.00 45.22 82 ARG A C 1
ATOM 681 O O . ARG A 1 82 ? -28.528 -6.693 16.260 1.00 45.22 82 ARG A O 1
ATOM 688 N N . TRP A 1 83 ? -29.045 -4.659 15.496 1.00 43.25 83 TRP A N 1
ATOM 689 C CA . TRP A 1 83 ? -28.977 -4.953 14.066 1.00 43.25 83 TRP A CA 1
ATOM 690 C C . TRP A 1 83 ? -27.530 -4.923 13.588 1.00 43.25 83 TRP A C 1
ATOM 692 O O . TRP A 1 83 ? -27.082 -5.927 13.042 1.00 43.25 83 TRP A O 1
ATOM 702 N N . LEU A 1 84 ? -26.753 -3.903 13.982 1.00 47.59 84 LEU A N 1
ATOM 703 C CA . LEU A 1 84 ? -25.289 -3.942 13.889 1.00 47.59 84 LEU A CA 1
ATOM 704 C C . LEU A 1 84 ? -24.701 -5.116 14.687 1.00 47.59 84 LEU A C 1
ATOM 706 O O . LEU A 1 84 ? -23.640 -5.609 14.332 1.00 47.59 84 LEU A O 1
ATOM 710 N N . LEU A 1 85 ? -25.358 -5.616 15.739 1.00 50.84 85 LEU A N 1
ATOM 711 C CA . LEU A 1 85 ? -24.938 -6.841 16.435 1.00 50.84 85 LEU A CA 1
ATOM 712 C C . LEU A 1 85 ? -25.337 -8.149 15.709 1.00 50.84 85 LEU A C 1
ATOM 714 O O . LEU A 1 85 ? -24.616 -9.130 15.871 1.00 50.84 85 LEU A O 1
ATOM 718 N N . GLN A 1 86 ? -26.412 -8.194 14.901 1.00 49.47 86 GLN A N 1
ATOM 719 C CA . GLN A 1 86 ? -26.992 -9.453 14.377 1.00 49.47 86 GLN A CA 1
ATOM 720 C C . GLN A 1 86 ? -27.024 -9.637 12.841 1.00 49.47 86 GLN A C 1
ATOM 722 O O . GLN A 1 86 ? -27.060 -10.786 12.407 1.00 49.47 86 GLN A O 1
ATOM 727 N N . ARG A 1 87 ? -26.987 -8.587 12.008 1.00 49.44 87 ARG A N 1
ATOM 728 C CA . ARG A 1 87 ? -26.860 -8.673 10.532 1.00 49.44 87 ARG A CA 1
ATOM 729 C C . ARG A 1 87 ? -25.704 -7.764 10.105 1.00 49.44 87 ARG A C 1
ATOM 731 O O . ARG A 1 87 ? -25.741 -6.575 10.355 1.00 49.44 87 ARG A O 1
ATOM 738 N N . ASP A 1 88 ? -24.615 -8.200 9.504 1.00 67.81 88 ASP A N 1
ATOM 739 C CA . ASP A 1 88 ? -24.258 -9.495 8.966 1.00 67.81 88 ASP A CA 1
ATOM 740 C C . ASP A 1 88 ? -22.733 -9.628 9.118 1.00 67.81 88 ASP A C 1
ATOM 742 O O . ASP A 1 88 ? -21.980 -8.653 8.995 1.00 67.81 88 ASP A O 1
ATOM 746 N N . ALA A 1 89 ? -22.262 -10.831 9.437 1.00 67.81 89 ALA A N 1
ATOM 747 C CA . ALA A 1 89 ? -20.839 -11.126 9.590 1.00 67.81 89 ALA A CA 1
ATOM 748 C C . ALA A 1 89 ? -20.027 -10.638 8.374 1.00 67.81 89 ALA A C 1
ATOM 750 O O . ALA A 1 89 ? -18.895 -10.171 8.524 1.00 67.81 89 ALA A O 1
ATOM 751 N N . LYS A 1 90 ? -20.650 -10.697 7.192 1.00 70.31 90 LYS A N 1
ATOM 752 C CA . LYS A 1 90 ? -20.106 -10.239 5.916 1.00 70.31 90 LYS A CA 1
ATOM 753 C C . LYS A 1 90 ? -19.875 -8.732 5.866 1.00 70.31 90 LYS A C 1
ATOM 755 O O . LYS A 1 90 ? -18.753 -8.331 5.579 1.00 70.31 90 LYS A O 1
ATOM 760 N N . LEU A 1 91 ? -20.871 -7.906 6.202 1.00 70.19 91 LEU A N 1
ATOM 761 C CA . LEU A 1 91 ? -20.740 -6.444 6.157 1.00 70.19 91 LEU A CA 1
ATOM 762 C C . LEU A 1 91 ? -19.655 -5.946 7.120 1.00 70.19 91 LEU A C 1
ATOM 764 O O . LEU A 1 91 ? -18.792 -5.161 6.735 1.00 70.19 91 LEU A O 1
ATOM 768 N N . LYS A 1 92 ? -19.625 -6.477 8.350 1.00 76.44 92 LYS A N 1
ATOM 769 C CA . LYS A 1 92 ? -18.552 -6.186 9.318 1.00 76.44 92 LYS A CA 1
ATOM 770 C C . LYS A 1 92 ? -17.175 -6.573 8.782 1.00 76.44 92 LYS A C 1
ATOM 772 O O . LYS A 1 92 ? -16.225 -5.803 8.910 1.00 76.44 92 LYS A O 1
ATOM 777 N N . GLY A 1 93 ? -17.073 -7.759 8.181 1.00 81.88 93 GLY A N 1
ATOM 778 C CA . GLY A 1 93 ? -15.842 -8.226 7.551 1.00 81.88 93 GLY A CA 1
ATOM 779 C C . GLY A 1 93 ? -15.395 -7.319 6.407 1.00 81.88 93 GLY A C 1
ATOM 780 O O . GLY A 1 93 ? -14.220 -6.963 6.350 1.00 81.88 93 GLY A O 1
ATOM 781 N N . LEU A 1 94 ? -16.330 -6.889 5.556 1.00 78.38 94 LEU A N 1
ATOM 782 C CA . LEU A 1 94 ? -16.082 -5.965 4.451 1.00 78.38 94 LEU A CA 1
ATOM 783 C C . LEU A 1 94 ? -15.589 -4.607 4.961 1.00 78.38 94 LEU A C 1
ATOM 785 O O . LEU A 1 94 ? -14.559 -4.132 4.495 1.00 78.38 94 LEU A O 1
ATOM 789 N N . MET A 1 95 ? -16.254 -4.012 5.956 1.00 79.31 95 MET A N 1
ATOM 790 C CA . MET A 1 95 ? -15.845 -2.720 6.524 1.00 79.31 95 MET A CA 1
ATOM 791 C C . MET A 1 95 ? -14.439 -2.776 7.131 1.00 79.31 95 MET A C 1
ATOM 793 O O . MET A 1 95 ? -13.619 -1.895 6.875 1.00 79.31 95 MET A O 1
ATOM 797 N N . VAL A 1 96 ? -14.131 -3.826 7.904 1.00 85.94 96 VAL A N 1
ATOM 798 C CA . VAL A 1 96 ? -12.787 -4.026 8.472 1.00 85.94 96 VAL A CA 1
ATOM 799 C C . VAL A 1 96 ? -11.752 -4.215 7.359 1.00 85.94 96 VAL A C 1
ATOM 801 O O . VAL A 1 96 ? -10.688 -3.598 7.405 1.00 85.94 96 VAL A O 1
ATOM 804 N N . ALA A 1 97 ? -12.068 -5.012 6.334 1.00 85.12 97 ALA A N 1
ATOM 805 C CA . ALA A 1 97 ? -11.174 -5.249 5.205 1.00 85.12 97 ALA A CA 1
ATOM 806 C C . ALA A 1 97 ? -10.889 -3.976 4.402 1.00 85.12 97 ALA A C 1
ATOM 808 O O . ALA A 1 97 ? -9.725 -3.664 4.158 1.00 85.12 97 ALA A O 1
ATOM 809 N N . LYS A 1 98 ? -11.922 -3.201 4.054 1.00 80.50 98 LYS A N 1
ATOM 810 C CA . LYS A 1 98 ? -11.776 -1.928 3.335 1.00 80.50 98 LYS A CA 1
ATOM 811 C C . LYS A 1 98 ? -10.983 -0.920 4.159 1.00 80.50 98 LYS A C 1
ATOM 813 O O . LYS A 1 98 ? -10.077 -0.291 3.624 1.00 80.50 98 LYS A O 1
ATOM 818 N N . ARG A 1 99 ? -11.223 -0.844 5.473 1.00 83.44 99 ARG A N 1
ATOM 819 C CA . ARG A 1 99 ? -10.448 0.015 6.380 1.00 83.44 99 ARG A CA 1
ATOM 820 C C . ARG A 1 99 ? -8.959 -0.337 6.392 1.00 83.44 99 ARG A C 1
ATOM 822 O O . ARG A 1 99 ? -8.114 0.553 6.344 1.00 83.44 99 ARG A O 1
ATOM 829 N N . ILE A 1 100 ? -8.631 -1.626 6.450 1.00 89.94 100 ILE A N 1
ATOM 830 C CA . ILE A 1 100 ? -7.244 -2.108 6.385 1.00 89.94 100 ILE A CA 1
ATOM 831 C C . ILE A 1 100 ? -6.635 -1.824 5.009 1.00 89.94 100 ILE A C 1
ATOM 833 O O . ILE A 1 100 ? -5.515 -1.322 4.937 1.00 89.94 100 ILE A O 1
ATOM 837 N N . GLN A 1 101 ? -7.382 -2.070 3.931 1.00 85.06 101 GLN A N 1
ATOM 838 C CA . GLN A 1 101 ? -6.946 -1.799 2.564 1.00 85.06 101 GLN A CA 1
ATOM 839 C C . GLN A 1 101 ? -6.626 -0.311 2.362 1.00 85.06 101 GLN A C 1
ATOM 841 O O . GLN A 1 101 ? -5.565 0.022 1.838 1.00 85.06 101 GLN A O 1
ATOM 846 N N . GLU A 1 102 ? -7.493 0.587 2.833 1.00 80.88 102 GLU A N 1
ATOM 847 C CA . GLU A 1 102 ? -7.276 2.036 2.789 1.00 80.88 102 GLU A CA 1
ATOM 848 C C . GLU A 1 102 ? -5.977 2.433 3.466 1.00 80.88 102 GLU A C 1
ATOM 850 O O . GLU A 1 102 ? -5.176 3.151 2.875 1.00 80.88 102 GLU A O 1
ATOM 855 N N . ILE A 1 103 ? -5.752 1.948 4.686 1.00 85.44 103 ILE A N 1
ATOM 856 C CA . ILE A 1 103 ? -4.530 2.229 5.436 1.00 85.44 103 ILE A CA 1
ATOM 857 C C . ILE A 1 103 ? -3.315 1.674 4.688 1.00 85.44 103 ILE A C 1
ATOM 859 O O . ILE A 1 103 ? -2.340 2.395 4.510 1.00 85.44 103 ILE A O 1
ATOM 863 N N . SER A 1 104 ? -3.398 0.442 4.176 1.00 84.88 104 SER A N 1
ATOM 864 C CA . SER A 1 104 ? -2.300 -0.195 3.437 1.00 84.88 104 SER A CA 1
ATOM 865 C C . SER A 1 104 ? -1.964 0.472 2.107 1.00 84.88 104 SER A C 1
ATOM 867 O O . SER A 1 104 ? -0.841 0.365 1.628 1.00 84.88 104 SER A O 1
ATOM 869 N N . SER A 1 105 ? -2.922 1.183 1.511 1.00 77.94 105 SER A N 1
ATOM 870 C CA . SER A 1 105 ? -2.711 1.890 0.249 1.00 77.94 105 SER A CA 1
ATOM 871 C C . SER A 1 105 ? -1.933 3.203 0.411 1.00 77.94 105 SER A C 1
ATOM 873 O O . SER A 1 105 ? -1.355 3.696 -0.564 1.00 77.94 105 SER A O 1
ATOM 875 N N . ARG A 1 106 ? -1.873 3.761 1.630 1.00 79.31 106 ARG A N 1
ATOM 876 C CA . ARG A 1 106 ? -1.162 5.017 1.919 1.00 79.31 106 ARG A CA 1
ATOM 877 C C . ARG A 1 106 ? 0.352 4.822 1.812 1.00 79.31 106 ARG A C 1
ATOM 879 O O . ARG A 1 106 ? 0.860 3.712 1.933 1.00 79.31 106 ARG A O 1
ATOM 886 N N . ASP A 1 107 ? 1.075 5.889 1.480 1.00 66.56 107 ASP A N 1
ATOM 887 C CA . ASP A 1 107 ? 2.542 5.882 1.336 1.00 66.56 107 ASP A CA 1
ATOM 888 C C . ASP A 1 107 ? 3.229 6.693 2.440 1.00 66.56 107 ASP A C 1
ATOM 890 O O . ASP A 1 107 ? 4.086 7.533 2.192 1.00 66.56 107 ASP A O 1
ATOM 894 N N . ASP A 1 108 ? 2.775 6.513 3.677 1.00 73.50 108 ASP A N 1
ATOM 895 C CA . ASP A 1 108 ? 3.187 7.307 4.837 1.00 73.50 108 ASP A CA 1
ATOM 896 C C . ASP A 1 108 ? 3.893 6.477 5.922 1.00 73.50 108 ASP A C 1
ATOM 898 O O . ASP A 1 108 ? 4.057 6.939 7.049 1.00 73.50 108 ASP A O 1
ATOM 902 N N . GLY A 1 109 ? 4.343 5.258 5.592 1.00 75.75 109 GLY A N 1
ATOM 903 C CA . GLY A 1 109 ? 5.053 4.381 6.534 1.00 75.75 109 GLY A CA 1
ATOM 904 C C . GLY A 1 109 ? 4.156 3.797 7.632 1.00 75.75 109 GLY A C 1
ATOM 905 O O . GLY A 1 109 ? 4.640 3.330 8.661 1.00 75.75 109 GLY A O 1
ATOM 906 N N . GLU A 1 110 ? 2.839 3.815 7.426 1.00 85.19 110 GLU A N 1
ATOM 907 C CA . GLU A 1 110 ? 1.849 3.322 8.387 1.00 85.19 110 GLU A CA 1
ATOM 908 C C . GLU A 1 110 ? 1.850 1.791 8.535 1.00 85.19 110 GLU A C 1
ATOM 910 O O . GLU A 1 110 ? 1.296 1.269 9.505 1.00 85.19 110 GLU A O 1
ATOM 915 N N . ILE A 1 111 ? 2.489 1.069 7.608 1.00 89.50 111 ILE A N 1
ATOM 916 C CA . ILE A 1 111 ? 2.691 -0.380 7.668 1.00 89.50 111 ILE A CA 1
ATOM 917 C C . ILE A 1 111 ? 4.156 -0.698 7.376 1.00 89.50 111 ILE A C 1
ATOM 919 O O . ILE A 1 111 ? 4.714 -0.232 6.384 1.00 89.50 111 ILE A O 1
ATOM 923 N N . ILE A 1 112 ? 4.756 -1.536 8.219 1.00 89.25 112 ILE A N 1
ATOM 924 C CA . ILE A 1 112 ? 6.077 -2.125 7.997 1.00 89.25 112 ILE A CA 1
ATOM 925 C C . ILE A 1 112 ? 5.938 -3.634 7.810 1.00 89.25 112 ILE A C 1
ATOM 927 O O . ILE A 1 112 ? 5.142 -4.278 8.494 1.00 89.25 112 ILE A O 1
ATOM 931 N N . TYR A 1 113 ? 6.721 -4.204 6.898 1.00 87.50 113 TYR A N 1
ATOM 932 C CA . TYR A 1 113 ? 6.753 -5.646 6.673 1.00 87.50 113 TYR A CA 1
ATOM 933 C C . TYR A 1 113 ? 8.020 -6.242 7.280 1.00 87.50 113 TYR A C 1
ATOM 935 O O . TYR A 1 113 ? 9.131 -5.833 6.947 1.00 87.50 113 TYR A O 1
ATOM 943 N N . GLN A 1 114 ? 7.863 -7.225 8.165 1.00 86.25 114 GLN A N 1
ATOM 944 C CA . GLN A 1 114 ? 8.979 -7.963 8.755 1.00 86.25 114 GLN A CA 1
ATOM 945 C C . GLN A 1 114 ? 8.636 -9.448 8.816 1.00 86.25 114 GLN A C 1
ATOM 947 O O . GLN A 1 114 ? 7.576 -9.823 9.309 1.00 86.25 114 GLN A O 1
ATOM 952 N N . ASN A 1 115 ? 9.538 -10.306 8.325 1.00 84.81 115 ASN A N 1
ATOM 953 C CA . ASN A 1 115 ? 9.330 -11.759 8.259 1.00 84.81 115 ASN A CA 1
ATOM 954 C C . ASN A 1 115 ? 7.990 -12.134 7.597 1.00 84.81 115 ASN A C 1
ATOM 956 O O . ASN A 1 115 ? 7.244 -12.963 8.117 1.00 84.81 115 ASN A O 1
ATOM 960 N N . SER A 1 116 ? 7.672 -11.472 6.480 1.00 85.62 116 SER A N 1
ATOM 961 C CA . SER A 1 116 ? 6.422 -11.645 5.725 1.00 85.62 116 SER A CA 1
ATOM 962 C C . SER A 1 116 ? 5.134 -11.296 6.482 1.00 85.62 116 SER A C 1
ATOM 964 O O . SER A 1 116 ? 4.050 -11.647 6.022 1.00 85.62 116 SER A O 1
ATOM 966 N N . LYS A 1 117 ? 5.240 -10.594 7.617 1.00 91.00 117 LYS A N 1
ATOM 967 C CA . LYS A 1 117 ? 4.102 -10.087 8.387 1.00 91.00 117 LYS A CA 1
ATOM 968 C C . LYS A 1 117 ? 3.998 -8.577 8.299 1.00 91.00 117 LYS A C 1
ATOM 970 O O . LYS A 1 117 ? 5.016 -7.887 8.369 1.00 91.00 117 LYS A O 1
ATOM 975 N N . ALA A 1 118 ? 2.772 -8.081 8.206 1.00 93.62 118 ALA A N 1
ATOM 976 C CA . ALA A 1 118 ? 2.466 -6.661 8.241 1.00 93.62 118 ALA A CA 1
ATOM 977 C C . ALA A 1 118 ? 2.311 -6.197 9.693 1.00 93.62 118 ALA A C 1
ATOM 979 O O . ALA A 1 118 ? 1.561 -6.792 10.469 1.00 93.62 118 ALA A O 1
ATOM 980 N N . PHE A 1 119 ? 2.981 -5.105 10.051 1.00 94.50 119 PHE A N 1
ATOM 981 C CA . PHE A 1 119 ? 2.847 -4.449 11.344 1.00 94.50 119 PHE A CA 1
ATOM 982 C C . PHE A 1 119 ? 2.414 -3.000 11.145 1.00 94.50 119 PHE A C 1
ATOM 984 O O . PHE A 1 119 ? 3.073 -2.217 10.467 1.00 94.50 119 PHE A O 1
ATOM 991 N N . PHE A 1 120 ? 1.294 -2.647 11.757 1.00 94.00 120 PHE A N 1
ATOM 992 C CA . PHE A 1 120 ? 0.642 -1.354 11.623 1.00 94.00 120 PHE A CA 1
ATOM 993 C C . PHE A 1 120 ? 1.187 -0.392 12.668 1.00 94.00 120 PHE A C 1
ATOM 995 O O . PHE A 1 120 ? 1.273 -0.747 13.843 1.00 94.00 120 PHE A O 1
ATOM 1002 N N . SER A 1 121 ? 1.497 0.838 12.266 1.00 90.88 121 SER A N 1
ATOM 1003 C CA . SER A 1 121 ? 1.918 1.902 13.178 1.00 90.88 121 SER A CA 1
ATOM 1004 C C . SER A 1 121 ? 0.851 2.168 14.254 1.00 90.88 121 SER A C 1
ATOM 1006 O O . SER A 1 121 ? -0.328 1.831 14.074 1.00 90.88 121 SER A O 1
ATOM 1008 N N . PRO A 1 122 ? 1.195 2.853 15.359 1.00 88.62 122 PRO A N 1
ATOM 1009 C CA . PRO A 1 122 ? 0.200 3.257 16.342 1.00 88.62 122 PRO A CA 1
ATOM 1010 C C . PRO A 1 122 ? -0.959 4.062 15.742 1.00 88.62 122 PRO A C 1
ATOM 1012 O O . PRO A 1 122 ? -2.097 3.916 16.187 1.00 88.62 122 PRO A O 1
ATOM 1015 N N . ARG A 1 123 ? -0.703 4.917 14.743 1.00 84.38 123 ARG A N 1
ATOM 1016 C CA . ARG A 1 123 ? -1.757 5.710 14.099 1.00 84.38 123 ARG A CA 1
ATOM 1017 C C . ARG A 1 123 ? -2.698 4.824 13.301 1.00 84.38 123 ARG A C 1
ATOM 1019 O O . ARG A 1 123 ? -3.901 4.854 13.569 1.00 84.38 123 ARG A O 1
ATOM 1026 N N . ALA A 1 124 ? -2.156 4.009 12.412 1.00 89.75 124 ALA A N 1
ATOM 1027 C CA . ALA A 1 124 ? -2.901 3.004 11.680 1.00 89.75 124 ALA A CA 1
ATOM 1028 C C . ALA A 1 124 ? -3.738 2.101 12.597 1.00 89.75 124 ALA A C 1
ATOM 1030 O O . ALA A 1 124 ? -4.931 1.912 12.365 1.00 89.75 124 ALA A O 1
ATOM 1031 N N . CYS A 1 125 ? -3.164 1.629 13.705 1.00 92.31 125 CYS A N 1
ATOM 1032 C CA . CYS A 1 125 ? -3.884 0.816 14.681 1.00 92.31 125 CYS A CA 1
ATOM 1033 C C . CYS A 1 125 ? -5.091 1.545 15.270 1.00 92.31 125 CYS A C 1
ATOM 1035 O O . CYS A 1 125 ? -6.176 0.972 15.350 1.00 92.31 125 CYS A O 1
ATOM 1037 N N . ARG A 1 126 ? -4.946 2.823 15.648 1.00 84.88 126 ARG A N 1
ATOM 1038 C CA . ARG A 1 126 ? -6.082 3.617 16.147 1.00 84.88 126 ARG A CA 1
ATOM 1039 C C . ARG A 1 126 ? -7.172 3.797 15.096 1.00 84.88 126 ARG A C 1
ATOM 1041 O O . ARG A 1 126 ? -8.350 3.844 15.452 1.00 84.88 126 ARG A O 1
ATOM 1048 N N . GLU A 1 127 ? -6.784 3.914 13.830 1.00 81.31 127 GLU A N 1
ATOM 1049 C CA . GLU A 1 127 ? -7.712 4.035 12.710 1.00 81.31 127 GLU A CA 1
ATOM 1050 C C . GLU A 1 127 ? -8.473 2.732 12.439 1.00 81.31 127 GLU A C 1
ATOM 1052 O O . GLU A 1 127 ? -9.686 2.807 12.237 1.00 81.31 127 GLU A O 1
ATOM 1057 N N . VAL A 1 128 ? -7.811 1.568 12.493 1.00 88.00 128 VAL A N 1
ATOM 1058 C CA . VAL A 1 128 ? -8.462 0.242 12.414 1.00 88.00 128 VAL A CA 1
ATOM 1059 C C . VAL A 1 128 ? -9.400 0.037 13.606 1.00 88.00 128 VAL A C 1
ATOM 1061 O O . VAL A 1 128 ? -10.558 -0.334 13.443 1.00 88.00 128 VAL A O 1
ATOM 1064 N N . LEU A 1 129 ? -8.933 0.346 14.817 1.00 84.50 129 LEU A N 1
ATOM 1065 C CA . LEU A 1 129 ? -9.702 0.188 16.053 1.00 84.50 129 LEU A CA 1
ATOM 1066 C C . LEU A 1 129 ? -10.803 1.252 16.224 1.00 84.50 129 LEU A C 1
ATOM 1068 O O . LEU A 1 129 ? -11.569 1.187 17.176 1.00 84.50 129 LEU A O 1
ATOM 1072 N N . GLY A 1 130 ? -10.901 2.264 15.359 1.00 76.19 130 GLY A N 1
ATOM 1073 C CA . GLY A 1 130 ? -11.933 3.302 15.486 1.00 76.19 130 GLY A CA 1
ATOM 1074 C C . GLY A 1 130 ? -11.861 4.111 16.794 1.00 76.19 130 GLY A C 1
ATOM 1075 O O . GLY A 1 130 ? -12.864 4.663 17.243 1.00 76.19 130 GLY A O 1
ATOM 1076 N N . ILE A 1 131 ? -10.686 4.201 17.431 1.00 75.62 131 ILE A N 1
ATOM 1077 C CA . ILE A 1 131 ? -10.492 4.915 18.713 1.00 75.62 131 ILE A CA 1
ATOM 1078 C C . ILE A 1 131 ? -9.986 6.359 18.536 1.00 75.62 131 ILE A C 1
ATOM 1080 O O . ILE A 1 131 ? -9.685 7.055 19.510 1.00 75.62 131 ILE A O 1
ATOM 1084 N N . GLY A 1 132 ? -9.913 6.845 17.295 1.00 71.69 132 GLY A N 1
ATOM 1085 C CA . GLY A 1 132 ? -9.568 8.229 16.966 1.00 71.69 132 GLY A CA 1
ATOM 1086 C C . GLY A 1 132 ? -8.165 8.627 17.440 1.00 71.69 132 GLY A C 1
ATOM 1087 O O . GLY A 1 132 ? -7.177 7.957 17.154 1.00 71.69 132 GLY A O 1
ATOM 1088 N N . LYS A 1 133 ? -8.054 9.737 18.180 1.00 71.25 133 LYS A N 1
ATOM 1089 C CA . LYS A 1 133 ? -6.766 10.257 18.689 1.00 71.25 133 LYS A CA 1
ATOM 1090 C C . LYS A 1 133 ? -6.324 9.636 20.027 1.00 71.25 133 LYS A C 1
ATOM 1092 O O . LYS A 1 133 ? -5.340 10.087 20.606 1.00 71.25 133 LYS A O 1
ATOM 1097 N N . ARG A 1 134 ? -7.035 8.622 20.540 1.00 69.06 134 ARG A N 1
ATOM 1098 C CA . ARG A 1 134 ? -6.814 8.029 21.874 1.00 69.06 134 ARG A CA 1
ATOM 1099 C C . ARG A 1 134 ? -5.619 7.068 21.918 1.00 69.06 134 ARG A C 1
ATOM 1101 O O . ARG A 1 134 ? -5.777 5.870 22.143 1.00 69.06 134 ARG A O 1
ATOM 1108 N N . GLN A 1 135 ? -4.412 7.592 21.703 1.00 77.31 135 GLN A N 1
ATOM 1109 C CA . GLN A 1 135 ? -3.164 6.826 21.844 1.00 77.31 135 GLN A CA 1
ATOM 1110 C C . GLN A 1 135 ? -2.961 6.309 23.273 1.00 77.31 135 GLN A C 1
ATOM 1112 O O . GLN A 1 135 ? -2.466 5.201 23.465 1.00 77.31 135 GLN A O 1
ATOM 1117 N N . ASP A 1 136 ? -3.418 7.077 24.263 1.00 71.25 136 ASP A N 1
ATOM 1118 C CA . ASP A 1 136 ? -3.442 6.688 25.671 1.00 71.25 136 ASP A CA 1
ATOM 1119 C C . ASP A 1 136 ? -4.198 5.372 25.890 1.00 71.25 136 ASP A C 1
ATOM 1121 O O . ASP A 1 136 ? -3.748 4.517 26.650 1.00 71.25 136 ASP A O 1
ATOM 1125 N N . LEU A 1 137 ? -5.329 5.193 25.199 1.00 77.56 137 LEU A N 1
ATOM 1126 C CA . LEU A 1 137 ? -6.155 3.998 25.318 1.00 77.56 137 LEU A CA 1
ATOM 1127 C C . LEU A 1 137 ? -5.454 2.790 24.694 1.00 77.56 137 LEU A C 1
ATOM 1129 O O . LEU A 1 137 ? -5.358 1.756 25.348 1.00 77.56 137 LEU A O 1
ATOM 1133 N N . LEU A 1 138 ? -4.897 2.947 23.488 1.00 83.94 138 LEU A N 1
ATOM 1134 C CA . LEU A 1 138 ? -4.128 1.897 22.813 1.00 83.94 138 LEU A CA 1
ATOM 1135 C C . LEU A 1 138 ? -2.970 1.397 23.691 1.00 83.94 138 LEU A C 1
ATOM 1137 O O . LEU A 1 138 ? -2.855 0.201 23.957 1.00 83.94 138 LEU A O 1
ATOM 1141 N N . GLN A 1 139 ? -2.147 2.321 24.195 1.00 85.44 139 GLN A N 1
ATOM 1142 C CA . GLN A 1 139 ? -1.000 1.989 25.041 1.00 85.44 139 GLN A CA 1
ATOM 1143 C C . GLN A 1 139 ? -1.428 1.374 26.374 1.00 85.44 139 GLN A C 1
ATOM 1145 O O . GLN A 1 139 ? -0.843 0.382 26.807 1.00 85.44 139 GLN A O 1
ATOM 1150 N N . LYS A 1 140 ? -2.456 1.927 27.030 1.00 83.94 140 LYS A N 1
ATOM 1151 C CA . LYS A 1 140 ? -2.963 1.398 28.303 1.00 83.94 140 LYS A CA 1
ATOM 1152 C C . LYS A 1 140 ? -3.479 -0.031 28.148 1.00 83.94 140 LYS A C 1
ATOM 1154 O O . LYS A 1 140 ? -3.158 -0.873 28.984 1.00 83.94 140 LYS A O 1
ATOM 1159 N N . THR A 1 141 ? -4.256 -0.305 27.102 1.00 90.06 141 THR A N 1
ATOM 1160 C CA . THR A 1 141 ? -4.770 -1.650 26.828 1.00 90.06 141 THR A CA 1
ATOM 1161 C C . THR A 1 141 ? -3.634 -2.619 26.532 1.00 90.06 141 THR A C 1
ATOM 1163 O O . THR A 1 141 ? -3.576 -3.695 27.123 1.00 90.06 141 THR A O 1
ATOM 1166 N N . PHE A 1 142 ? -2.677 -2.222 25.694 1.00 92.56 142 PHE A N 1
ATOM 1167 C CA . PHE A 1 142 ? -1.539 -3.079 25.390 1.00 92.56 142 PHE A CA 1
ATOM 1168 C C . PHE A 1 142 ? -0.670 -3.375 26.625 1.00 92.56 142 PHE A C 1
ATOM 1170 O O . PHE A 1 142 ? -0.300 -4.523 26.854 1.00 92.56 142 PHE A O 1
ATOM 1177 N N . ARG A 1 143 ? -0.428 -2.386 27.500 1.00 86.81 143 ARG A N 1
ATOM 1178 C CA . ARG A 1 143 ? 0.270 -2.603 28.783 1.00 86.81 143 ARG A CA 1
ATOM 1179 C C . ARG A 1 143 ? -0.439 -3.640 29.650 1.00 86.81 143 ARG A C 1
ATOM 1181 O O . ARG A 1 143 ? 0.209 -4.527 30.196 1.00 86.81 143 ARG A O 1
ATOM 1188 N N . LYS A 1 144 ? -1.766 -3.560 29.766 1.00 89.44 144 LYS A N 1
ATOM 1189 C CA . LYS A 1 144 ? -2.536 -4.561 30.515 1.00 89.44 144 LYS A CA 1
ATOM 1190 C C . LYS A 1 144 ? -2.362 -5.959 29.930 1.00 89.44 144 LYS A C 1
ATOM 1192 O O . LYS A 1 144 ? -2.214 -6.898 30.698 1.00 89.44 144 LYS A O 1
ATOM 1197 N N . LEU A 1 145 ? -2.335 -6.086 28.602 1.00 91.44 145 LEU A N 1
ATOM 1198 C CA . LEU A 1 145 ? -2.097 -7.364 27.930 1.00 91.44 145 LEU A CA 1
ATOM 1199 C C . LEU A 1 145 ? -0.695 -7.925 28.197 1.00 91.44 145 LEU A C 1
ATOM 1201 O O . LEU A 1 145 ? -0.561 -9.131 28.367 1.00 91.44 145 LEU A O 1
ATOM 1205 N N . LEU A 1 146 ? 0.332 -7.074 28.266 1.00 88.75 146 LEU A N 1
ATOM 1206 C CA . LEU A 1 146 ? 1.701 -7.502 28.575 1.00 88.75 146 LEU A CA 1
ATOM 1207 C C . LEU A 1 146 ? 1.865 -7.985 30.023 1.00 88.75 146 LEU A C 1
ATOM 1209 O O . LEU A 1 146 ? 2.608 -8.930 30.269 1.00 88.75 146 LEU A O 1
ATOM 1213 N N . PHE A 1 147 ? 1.176 -7.349 30.975 1.00 87.38 147 PHE A N 1
ATOM 1214 C CA . PHE A 1 147 ? 1.347 -7.601 32.414 1.00 87.38 147 PHE A CA 1
ATOM 1215 C C . PHE A 1 147 ? 0.169 -8.333 33.069 1.00 87.38 147 PHE A C 1
ATOM 1217 O O . PHE A 1 147 ? 0.037 -8.336 34.299 1.00 87.38 147 PHE A O 1
ATOM 1224 N N . ARG A 1 148 ? -0.718 -8.935 32.272 1.00 84.69 148 ARG A N 1
ATOM 1225 C CA . ARG A 1 148 ? -1.864 -9.686 32.793 1.00 84.69 148 ARG A CA 1
ATOM 1226 C C . ARG A 1 148 ? -1.415 -10.912 33.586 1.00 84.69 148 ARG A C 1
ATOM 1228 O O . ARG A 1 148 ? -0.392 -11.525 33.301 1.00 84.69 148 ARG A O 1
ATOM 1235 N N . LYS A 1 149 ? -2.216 -11.269 34.591 1.00 84.94 149 LYS A N 1
ATOM 1236 C CA . LYS A 1 149 ? -1.992 -12.422 35.484 1.00 84.94 149 LYS A CA 1
ATOM 1237 C C . LYS A 1 149 ? -3.073 -13.497 35.346 1.00 84.94 149 LYS A C 1
ATOM 1239 O O . LYS A 1 149 ? -3.204 -14.352 36.210 1.00 84.94 149 LYS A O 1
ATOM 1244 N N . ASP A 1 150 ? -3.859 -13.432 34.279 1.00 82.94 150 ASP A N 1
ATOM 1245 C CA . ASP A 1 150 ? -4.991 -14.324 33.999 1.00 82.94 150 ASP A CA 1
ATOM 1246 C C . ASP A 1 150 ? -4.570 -15.674 33.384 1.00 82.94 150 ASP A C 1
ATOM 1248 O O . ASP A 1 150 ? -5.424 -16.484 33.036 1.00 82.94 150 ASP A O 1
ATOM 1252 N N . GLY A 1 151 ? -3.262 -15.930 33.254 1.00 79.81 151 GLY A N 1
ATOM 1253 C CA . GLY A 1 151 ? -2.713 -17.164 32.685 1.00 79.81 151 GLY A CA 1
ATOM 1254 C C . GLY A 1 151 ? -2.778 -17.237 31.159 1.00 79.81 151 GLY A C 1
ATOM 1255 O O . GLY A 1 151 ? -2.304 -18.216 30.585 1.00 79.81 151 GLY A O 1
ATOM 1256 N N . ILE A 1 152 ? -3.320 -16.217 30.486 1.00 83.44 152 ILE A N 1
ATOM 1257 C CA . ILE A 1 152 ? -3.334 -16.162 29.027 1.00 83.44 152 ILE A CA 1
ATOM 1258 C C . ILE A 1 152 ? -1.987 -15.599 28.551 1.00 83.44 152 ILE A C 1
ATOM 1260 O O . ILE A 1 152 ? -1.536 -14.547 29.009 1.00 83.44 152 ILE A O 1
ATOM 1264 N N . GLU A 1 153 ? -1.343 -16.292 27.610 1.00 86.94 153 GLU A N 1
ATOM 1265 C CA . GLU A 1 153 ? 0.003 -15.953 27.136 1.00 86.94 153 GLU A CA 1
ATOM 1266 C C . GLU A 1 153 ? 0.078 -14.499 26.627 1.00 86.94 153 GLU A C 1
ATOM 1268 O O . GLU A 1 153 ? -0.764 -14.099 25.818 1.00 86.94 153 GLU A O 1
ATOM 1273 N N . PRO A 1 154 ? 1.016 -13.665 27.114 1.00 90.88 154 PRO A N 1
ATOM 1274 C CA . PRO A 1 154 ? 1.115 -12.275 26.684 1.00 90.88 154 PRO A CA 1
ATOM 1275 C C . PRO A 1 154 ? 1.528 -12.177 25.204 1.00 90.88 154 PRO A C 1
ATOM 1277 O O . PRO A 1 154 ? 2.162 -13.099 24.683 1.00 90.88 154 PRO A O 1
ATOM 1280 N N . PRO A 1 155 ? 1.216 -11.055 24.526 1.00 92.81 155 PRO A N 1
ATOM 1281 C CA . PRO A 1 155 ? 1.699 -10.803 23.171 1.00 92.81 155 PRO A CA 1
ATOM 1282 C C . PRO A 1 155 ? 3.224 -10.958 23.070 1.00 92.81 155 PRO A C 1
ATOM 1284 O O . PRO A 1 155 ? 3.956 -10.541 23.971 1.00 92.81 155 PRO A O 1
ATOM 1287 N N . LYS A 1 156 ? 3.710 -11.526 21.964 1.00 93.00 156 LYS A N 1
ATOM 1288 C CA . LYS A 1 156 ? 5.125 -11.829 21.718 1.00 93.00 156 LYS A CA 1
ATOM 1289 C C . LYS A 1 156 ? 5.778 -10.797 20.786 1.00 93.00 156 LYS A C 1
ATOM 1291 O O . LYS A 1 156 ? 5.257 -10.555 19.689 1.00 93.00 156 LYS A O 1
ATOM 1296 N N . PRO A 1 157 ? 6.952 -10.242 21.149 1.00 91.06 157 PRO A N 1
ATOM 1297 C CA . PRO A 1 157 ? 7.748 -9.416 20.242 1.00 91.06 157 PRO A CA 1
ATOM 1298 C C . PRO A 1 157 ? 8.079 -10.153 18.935 1.00 91.06 157 PRO A C 1
ATOM 1300 O O . PRO A 1 157 ? 8.347 -11.354 18.939 1.00 91.06 157 PRO A O 1
ATOM 1303 N N . GLY A 1 158 ? 8.043 -9.448 17.803 1.00 86.88 158 GLY A N 1
ATOM 1304 C CA . GLY A 1 158 ? 8.309 -10.001 16.468 1.00 86.88 158 GLY A CA 1
ATOM 1305 C C . GLY A 1 158 ? 7.193 -10.885 15.899 1.00 86.88 158 GLY A C 1
ATOM 1306 O O . GLY A 1 158 ? 7.259 -11.276 14.736 1.00 86.88 158 GLY A O 1
ATOM 1307 N N . THR A 1 159 ? 6.162 -11.192 16.694 1.00 92.00 159 THR A N 1
ATOM 1308 C CA . THR A 1 159 ? 4.994 -11.976 16.266 1.00 92.00 159 THR A CA 1
ATOM 1309 C C . THR A 1 159 ? 3.723 -11.140 16.323 1.00 92.00 159 THR A C 1
ATOM 1311 O O . THR A 1 159 ? 3.036 -11.016 15.311 1.00 92.00 159 THR A O 1
ATOM 1314 N N . ASP A 1 160 ? 3.434 -10.560 17.487 1.00 93.75 160 ASP A N 1
ATOM 1315 C CA . ASP A 1 160 ? 2.224 -9.775 17.750 1.00 93.75 160 ASP A CA 1
ATOM 1316 C C . ASP A 1 160 ? 2.494 -8.271 17.678 1.00 93.75 160 ASP A C 1
ATOM 1318 O O . ASP A 1 160 ? 1.619 -7.483 17.320 1.00 93.75 160 ASP A O 1
ATOM 1322 N N . PHE A 1 161 ? 3.719 -7.863 18.006 1.00 94.31 161 PHE A N 1
ATOM 1323 C CA . PHE A 1 161 ? 4.120 -6.467 17.959 1.00 94.31 161 PHE A CA 1
ATOM 1324 C C . PHE A 1 161 ? 5.608 -6.293 17.661 1.00 94.31 161 PHE A C 1
ATOM 1326 O O . PHE A 1 161 ? 6.419 -7.185 17.916 1.00 94.31 161 PHE A O 1
ATOM 1333 N N . LEU A 1 162 ? 5.962 -5.109 17.173 1.00 91.19 162 LEU A N 1
ATOM 1334 C CA . LEU A 1 162 ? 7.329 -4.616 17.085 1.00 91.19 162 LEU A CA 1
ATOM 1335 C C . LEU A 1 162 ? 7.469 -3.377 17.951 1.00 91.19 162 LEU A C 1
ATOM 1337 O O . LEU A 1 162 ? 6.567 -2.544 18.032 1.00 91.19 162 LEU A O 1
ATOM 1341 N N . GLU A 1 163 ? 8.614 -3.268 18.601 1.00 85.56 163 GLU A N 1
ATOM 1342 C CA . GLU A 1 163 ? 8.976 -2.087 19.361 1.00 85.56 163 GLU A CA 1
ATOM 1343 C C . GLU A 1 163 ? 9.710 -1.113 18.436 1.00 85.56 163 GLU A C 1
ATOM 1345 O O . GLU A 1 163 ? 10.739 -1.462 17.855 1.00 85.56 163 GLU A O 1
ATOM 1350 N N . SER A 1 164 ? 9.186 0.104 18.285 1.00 74.62 164 SER A N 1
ATOM 1351 C CA . SER A 1 164 ? 9.898 1.165 17.575 1.00 74.62 164 SER A CA 1
ATOM 1352 C C . SER A 1 164 ? 11.135 1.561 18.371 1.00 74.62 164 SER A C 1
ATOM 1354 O O . SER A 1 164 ? 11.091 1.676 19.603 1.00 74.62 164 SER A O 1
ATOM 1356 N N . LYS A 1 165 ? 12.204 1.902 17.662 1.00 68.06 165 LYS A N 1
ATOM 1357 C CA . LYS A 1 165 ? 13.386 2.500 18.268 1.00 68.06 165 LYS A CA 1
ATOM 1358 C C . LYS A 1 165 ? 13.240 4.015 18.377 1.00 68.06 165 LYS A C 1
ATOM 1360 O O . LYS A 1 165 ? 14.155 4.757 18.039 1.00 68.06 165 LYS A O 1
ATOM 1365 N N . ARG A 1 166 ? 12.095 4.490 18.873 1.00 67.56 166 ARG A N 1
ATOM 1366 C CA . ARG A 1 166 ? 11.714 5.910 18.881 1.00 67.56 166 ARG A CA 1
ATOM 1367 C C . ARG A 1 166 ? 12.790 6.839 19.445 1.00 67.56 166 ARG A C 1
ATOM 1369 O O . ARG A 1 166 ? 12.889 7.980 19.025 1.00 67.56 166 ARG A O 1
ATOM 1376 N N . ILE A 1 167 ? 13.588 6.378 20.409 1.00 63.94 167 ILE A N 1
ATOM 1377 C CA . ILE A 1 167 ? 14.702 7.161 20.963 1.00 63.94 167 ILE A CA 1
ATOM 1378 C C . ILE A 1 167 ? 15.823 7.323 19.930 1.00 63.94 167 ILE A C 1
ATOM 1380 O O . ILE A 1 167 ? 16.252 8.448 19.710 1.00 63.94 167 ILE A O 1
ATOM 1384 N N . GLU A 1 168 ? 16.241 6.247 19.256 1.00 68.19 168 GLU A N 1
ATOM 1385 C CA . GLU A 1 168 ? 17.230 6.319 18.166 1.00 68.19 168 GLU A CA 1
ATOM 1386 C C . GLU A 1 168 ? 16.693 7.182 17.003 1.00 68.19 168 GLU A C 1
ATOM 1388 O O . GLU A 1 168 ? 17.425 7.981 16.419 1.00 68.19 168 GLU A O 1
ATOM 1393 N N . GLU A 1 169 ? 15.388 7.101 16.717 1.00 71.88 169 GLU A N 1
ATOM 1394 C CA . GLU A 1 169 ? 14.717 7.955 15.728 1.00 71.88 169 GLU A CA 1
ATOM 1395 C C . GLU A 1 169 ? 14.751 9.435 16.139 1.00 71.88 169 GLU A C 1
ATOM 1397 O O . GLU A 1 169 ? 15.197 10.274 15.357 1.00 71.88 169 GLU A O 1
ATOM 1402 N N . ILE A 1 170 ? 14.359 9.766 17.376 1.00 75.19 170 ILE A N 1
ATOM 1403 C CA . ILE A 1 170 ? 14.427 11.131 17.929 1.00 75.19 170 ILE A CA 1
ATOM 1404 C C . ILE A 1 170 ? 15.868 11.656 17.903 1.00 75.19 170 ILE A C 1
ATOM 1406 O O . ILE A 1 170 ? 16.096 12.819 17.569 1.00 75.19 170 ILE A O 1
ATOM 1410 N N . GLU A 1 171 ? 16.850 10.811 18.218 1.00 76.31 171 GLU A N 1
ATOM 1411 C CA . GLU A 1 171 ? 18.270 11.167 18.161 1.00 76.31 171 GLU A CA 1
ATOM 1412 C C . GLU A 1 171 ? 18.730 11.497 16.727 1.00 76.31 171 GLU A C 1
ATOM 1414 O O . GLU A 1 171 ? 19.541 12.413 16.513 1.00 76.31 171 GLU A O 1
ATOM 1419 N N . SER A 1 172 ? 18.152 10.823 15.729 1.00 79.62 172 SER A N 1
ATOM 1420 C CA . SER A 1 172 ? 18.432 11.052 14.308 1.00 79.62 172 SER A CA 1
ATOM 1421 C C . SER A 1 172 ? 17.713 12.276 13.704 1.00 79.62 172 SER A C 1
ATOM 1423 O O . SER A 1 172 ? 18.275 12.916 12.814 1.00 79.62 172 SER A O 1
ATOM 1425 N N . MET A 1 173 ? 16.543 12.681 14.222 1.00 84.06 173 MET A N 1
ATOM 1426 C CA . MET A 1 173 ? 15.705 13.772 13.676 1.00 84.06 173 MET A CA 1
ATOM 1427 C C . MET A 1 173 ? 16.437 15.115 13.568 1.00 84.06 173 MET A C 1
ATOM 1429 O O . MET A 1 173 ? 17.229 15.468 14.436 1.00 84.06 173 MET A O 1
ATOM 1433 N N . ASN A 1 174 ? 16.153 15.913 12.536 1.00 86.50 174 ASN A N 1
ATOM 1434 C CA . ASN A 1 174 ? 16.605 17.311 12.482 1.00 86.50 174 ASN A CA 1
ATOM 1435 C C . ASN A 1 174 ? 15.740 18.213 13.396 1.00 86.50 174 ASN A C 1
ATOM 1437 O O . ASN A 1 174 ? 14.747 17.777 13.978 1.00 86.50 174 ASN A O 1
ATOM 1441 N N . THR A 1 175 ? 16.114 19.485 13.539 1.00 82.88 175 THR A N 1
ATOM 1442 C CA . THR A 1 175 ? 15.417 20.434 14.427 1.00 82.88 175 THR A CA 1
ATOM 1443 C C . THR A 1 175 ? 13.952 20.665 14.042 1.00 82.88 175 THR A C 1
ATOM 1445 O O . THR A 1 175 ? 13.107 20.795 14.929 1.00 82.88 175 THR A O 1
ATOM 1448 N N . ASP A 1 176 ? 13.632 20.681 12.746 1.00 82.75 176 ASP A N 1
ATOM 1449 C CA . ASP A 1 176 ? 12.265 20.899 12.260 1.00 82.75 176 ASP A CA 1
ATOM 1450 C C . ASP A 1 176 ? 11.367 19.700 12.576 1.00 82.75 176 ASP A C 1
ATOM 1452 O O . ASP A 1 176 ? 10.217 19.859 12.998 1.00 82.75 176 ASP A O 1
ATOM 1456 N N . ASP A 1 177 ? 11.901 18.488 12.447 1.00 80.62 177 ASP A N 1
ATOM 1457 C CA . ASP A 1 177 ? 11.182 17.261 12.779 1.00 80.62 177 ASP A CA 1
ATOM 1458 C C . ASP A 1 177 ? 10.990 17.111 14.293 1.00 80.62 177 ASP A C 1
ATOM 1460 O O . ASP A 1 177 ? 9.902 16.741 14.740 1.00 80.62 177 ASP A O 1
ATOM 1464 N N . LEU A 1 178 ? 11.970 17.530 15.102 1.00 81.19 178 LEU A N 1
ATOM 1465 C CA . LEU A 1 178 ? 11.801 17.645 16.556 1.00 81.19 178 LEU A CA 1
ATOM 1466 C C . LEU A 1 178 ? 10.697 18.655 16.926 1.00 81.19 178 LEU A C 1
ATOM 1468 O O . LEU A 1 178 ? 9.920 18.412 17.856 1.00 81.19 178 LEU A O 1
ATOM 1472 N N . HIS A 1 179 ? 10.578 19.767 16.191 1.00 82.62 179 HIS A N 1
ATOM 1473 C CA . HIS A 1 179 ? 9.514 20.755 16.397 1.00 82.62 179 HIS A CA 1
ATOM 1474 C C . HIS A 1 179 ? 8.123 20.188 16.063 1.00 82.62 179 HIS A C 1
ATOM 1476 O O . HIS A 1 179 ? 7.160 20.385 16.821 1.00 82.62 179 HIS A O 1
ATOM 1482 N N . LYS A 1 180 ? 8.008 19.439 14.959 1.00 79.12 180 LYS A N 1
ATOM 1483 C CA . LYS A 1 180 ? 6.774 18.723 14.588 1.00 79.12 180 LYS A CA 1
ATOM 1484 C C . LYS A 1 180 ? 6.402 17.672 15.631 1.00 79.12 180 LYS A C 1
ATOM 1486 O O . LYS A 1 180 ? 5.253 17.647 16.072 1.00 79.12 180 LYS A O 1
ATOM 1491 N N . LEU A 1 181 ? 7.367 16.865 16.078 1.00 78.19 181 LEU A N 1
ATOM 1492 C CA . LEU A 1 181 ? 7.172 15.877 17.140 1.00 78.19 181 LEU A CA 1
ATOM 1493 C C . LEU A 1 181 ? 6.615 16.537 18.404 1.00 78.19 181 LEU A C 1
ATOM 1495 O O . LEU A 1 181 ? 5.612 16.079 18.946 1.00 78.19 181 LEU A O 1
ATOM 1499 N N . CYS A 1 182 ? 7.211 17.650 18.839 1.00 79.94 182 CYS A N 1
ATOM 1500 C CA . CYS A 1 182 ? 6.730 18.385 20.006 1.00 79.94 182 CYS A CA 1
ATOM 1501 C C . CYS A 1 182 ? 5.273 18.830 19.840 1.00 79.94 182 CYS A C 1
ATOM 1503 O O . CYS A 1 182 ? 4.471 18.672 20.758 1.00 79.94 182 CYS A O 1
ATOM 1505 N N . SER A 1 183 ? 4.911 19.325 18.658 1.00 75.31 183 SER A N 1
ATOM 1506 C CA . SER A 1 183 ? 3.539 19.745 18.356 1.00 75.31 183 SER A CA 1
ATOM 1507 C C . SER A 1 183 ? 2.550 18.574 18.430 1.00 75.31 183 SER A C 1
ATOM 1509 O O . SER A 1 183 ? 1.509 18.696 19.077 1.00 75.31 183 SER A O 1
ATOM 1511 N N . ASN A 1 184 ? 2.902 17.425 17.844 1.00 70.88 184 ASN A N 1
ATOM 1512 C CA . ASN A 1 184 ? 2.076 16.212 17.853 1.00 70.88 184 ASN A CA 1
ATOM 1513 C C . ASN A 1 184 ? 1.894 15.634 19.264 1.00 70.88 184 ASN A C 1
ATOM 1515 O O . ASN A 1 184 ? 0.803 15.196 19.621 1.00 70.88 184 ASN A O 1
ATOM 1519 N N . GLU A 1 185 ? 2.943 15.695 20.084 1.00 73.00 185 GLU A N 1
ATOM 1520 C CA . GLU A 1 185 ? 2.957 15.184 21.460 1.00 73.00 185 GLU A CA 1
ATOM 1521 C C . GLU A 1 185 ? 2.431 16.196 22.493 1.00 73.00 185 GLU A C 1
ATOM 1523 O O . GLU A 1 185 ? 2.480 15.960 23.708 1.00 73.00 185 GLU A O 1
ATOM 1528 N N . GLY A 1 186 ? 1.953 17.364 22.046 1.00 78.44 186 GLY A N 1
ATOM 1529 C CA . GLY A 1 186 ? 1.482 18.434 22.926 1.00 78.44 186 GLY A CA 1
ATOM 1530 C C . GLY A 1 186 ? 2.572 18.950 23.875 1.00 78.44 186 GLY A C 1
ATOM 1531 O O . GLY A 1 186 ? 2.297 19.282 25.031 1.00 78.44 186 GLY A O 1
ATOM 1532 N N . ILE A 1 187 ? 3.826 18.955 23.427 1.00 81.62 187 ILE A N 1
ATOM 1533 C CA . ILE A 1 187 ? 4.980 19.568 24.087 1.00 81.62 187 ILE A CA 1
ATOM 1534 C C . ILE A 1 187 ? 5.159 20.959 23.481 1.00 81.62 187 ILE A C 1
ATOM 1536 O O . ILE A 1 187 ? 5.347 21.125 22.279 1.00 81.62 187 ILE A O 1
ATOM 1540 N N . LYS A 1 188 ? 5.112 22.003 24.311 1.00 86.81 188 LYS A N 1
ATOM 1541 C CA . LYS A 1 188 ? 5.358 23.364 23.821 1.00 86.81 188 LYS A CA 1
ATOM 1542 C C . LYS A 1 188 ? 6.843 23.494 23.482 1.00 86.81 188 LYS A C 1
ATOM 1544 O O . LYS A 1 188 ? 7.659 23.421 24.394 1.00 86.81 188 LYS A O 1
ATOM 1549 N N . TRP A 1 189 ? 7.188 23.756 22.218 1.00 84.06 189 TRP A N 1
ATOM 1550 C CA . TRP A 1 189 ? 8.586 23.881 21.770 1.00 84.06 189 TRP A CA 1
ATOM 1551 C C . TRP A 1 189 ? 9.416 24.835 22.636 1.00 84.06 189 TRP A C 1
ATOM 1553 O O . TRP A 1 189 ? 10.520 24.512 23.050 1.00 84.06 189 TRP A O 1
ATOM 1563 N N . ARG A 1 190 ? 8.835 25.974 23.023 1.00 84.25 190 ARG A N 1
ATOM 1564 C CA . ARG A 1 190 ? 9.465 26.957 23.922 1.00 84.25 190 ARG A CA 1
ATOM 1565 C C . ARG A 1 190 ? 9.890 26.403 25.294 1.00 84.25 190 ARG A C 1
ATOM 1567 O O . ARG A 1 190 ? 10.697 27.031 25.964 1.00 84.25 190 ARG A O 1
ATOM 1574 N N . ASN A 1 191 ? 9.309 25.282 25.731 1.00 82.19 191 ASN A N 1
ATOM 1575 C CA . ASN A 1 191 ? 9.655 24.620 26.990 1.00 82.19 191 ASN A CA 1
ATOM 1576 C C . ASN A 1 191 ? 10.872 23.690 26.834 1.00 82.19 191 ASN A C 1
ATOM 1578 O O . ASN A 1 191 ? 11.515 23.377 27.830 1.00 82.19 191 ASN A O 1
ATOM 1582 N N . VAL A 1 192 ? 11.178 23.237 25.613 1.00 80.88 192 VAL A N 1
ATOM 1583 C CA . VAL A 1 192 ? 12.337 22.373 25.314 1.00 80.88 192 VAL A CA 1
ATOM 1584 C C . VAL A 1 192 ? 13.487 23.152 24.670 1.00 80.88 192 VAL A C 1
ATOM 1586 O O . VAL A 1 192 ? 14.647 22.851 24.927 1.00 80.88 192 VAL A O 1
ATOM 1589 N N . ASN A 1 193 ? 13.171 24.209 23.920 1.00 79.81 193 ASN A N 1
ATOM 1590 C CA . ASN A 1 193 ? 14.104 25.150 23.314 1.00 79.81 193 ASN A CA 1
ATOM 1591 C C . ASN A 1 193 ? 13.857 26.554 23.900 1.00 79.81 193 ASN A C 1
ATOM 1593 O O . ASN A 1 193 ? 13.065 27.347 23.380 1.00 79.81 193 ASN A O 1
ATOM 1597 N N . GLU A 1 194 ? 14.453 26.808 25.068 1.00 77.25 194 GLU A N 1
ATOM 1598 C CA . GLU A 1 194 ? 14.275 28.046 25.834 1.00 77.25 194 GLU A CA 1
ATOM 1599 C C . GLU A 1 194 ? 14.830 29.252 25.062 1.00 77.25 194 GLU A C 1
ATOM 1601 O O . GLU A 1 194 ? 16.014 29.299 24.728 1.00 77.25 194 GLU A O 1
ATOM 1606 N N . LYS A 1 195 ? 13.991 30.271 24.820 1.00 57.84 195 LYS A N 1
ATOM 1607 C CA . LYS A 1 195 ? 14.436 31.524 24.189 1.00 57.84 195 LYS A CA 1
ATOM 1608 C C . LYS A 1 195 ? 15.595 32.132 24.988 1.00 57.84 195 LYS A C 1
ATOM 1610 O O . LYS A 1 195 ? 15.431 32.443 26.164 1.00 57.84 195 LYS A O 1
ATOM 1615 N N . GLY A 1 196 ? 16.737 32.328 24.328 1.00 59.34 196 GLY A N 1
ATOM 1616 C CA . GLY A 1 196 ? 17.937 32.929 24.920 1.00 59.34 196 GLY A CA 1
ATOM 1617 C C . GLY A 1 196 ? 18.979 31.933 25.438 1.00 59.34 196 GLY A C 1
ATOM 1618 O O . GLY A 1 196 ? 20.055 32.365 25.840 1.00 59.34 196 GLY A O 1
ATOM 1619 N N . LYS A 1 197 ? 18.713 30.619 25.394 1.00 64.12 197 LYS A N 1
ATOM 1620 C CA . LYS A 1 197 ? 19.736 29.588 25.615 1.00 64.12 197 LYS A CA 1
ATOM 1621 C C . LYS A 1 197 ? 20.082 28.923 24.286 1.00 64.12 197 LYS A C 1
ATOM 1623 O O . LYS A 1 197 ? 19.209 28.351 23.641 1.00 64.12 197 LYS A O 1
ATOM 1628 N N . ASN A 1 198 ? 21.355 28.970 23.895 1.00 69.75 198 ASN A N 1
ATOM 1629 C CA . ASN A 1 198 ? 21.879 28.208 22.758 1.00 69.75 198 ASN A CA 1
ATOM 1630 C C . ASN A 1 198 ? 22.019 26.731 23.148 1.00 69.75 198 ASN A C 1
ATOM 1632 O O . ASN A 1 198 ? 23.129 26.238 23.335 1.00 69.75 198 ASN A O 1
ATOM 1636 N N . LEU A 1 199 ? 20.888 26.049 23.332 1.00 76.25 199 LEU A N 1
ATOM 1637 C CA . LEU A 1 199 ? 20.881 24.614 23.593 1.00 76.25 199 LEU A CA 1
ATOM 1638 C C . LEU A 1 199 ? 21.327 23.879 22.332 1.00 76.25 199 LEU A C 1
ATOM 1640 O O . LEU A 1 199 ? 20.834 24.147 21.232 1.00 76.25 199 LEU A O 1
ATOM 1644 N N . ASN A 1 200 ? 22.254 22.943 22.489 1.00 84.00 200 ASN A N 1
ATOM 1645 C CA . ASN A 1 200 ? 22.636 22.065 21.398 1.00 84.00 200 ASN A CA 1
ATOM 1646 C C . ASN A 1 200 ? 21.539 21.010 21.149 1.00 84.00 200 ASN A C 1
ATOM 1648 O O . ASN A 1 200 ? 20.668 20.760 21.986 1.00 84.00 200 ASN A O 1
ATOM 1652 N N . LYS A 1 201 ? 21.581 20.371 19.975 1.00 82.12 201 LYS A N 1
ATOM 1653 C CA . LYS A 1 201 ? 20.590 19.367 19.550 1.00 82.12 201 LYS A CA 1
ATOM 1654 C C . LYS A 1 201 ? 20.370 18.274 20.60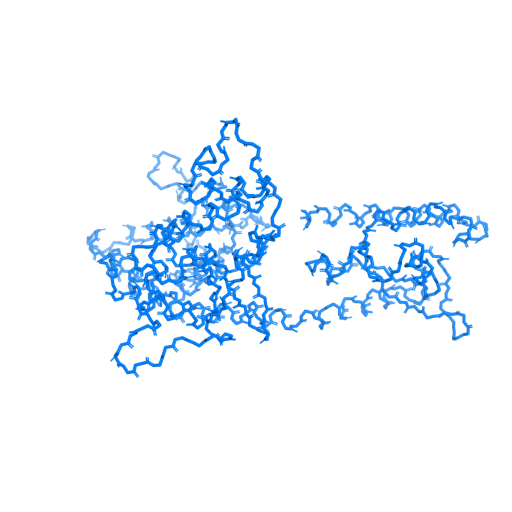7 1.00 82.12 201 LYS A C 1
ATOM 1656 O O . LYS A 1 201 ? 19.234 17.871 20.839 1.00 82.12 201 LYS A O 1
ATOM 1661 N N . ARG A 1 202 ? 21.445 17.815 21.255 1.00 81.62 202 ARG A N 1
ATOM 1662 C CA . ARG A 1 202 ? 21.393 16.739 22.250 1.00 81.62 202 ARG A CA 1
ATOM 1663 C C . ARG A 1 202 ? 20.656 17.175 23.513 1.00 81.62 202 ARG A C 1
ATOM 1665 O O . ARG A 1 202 ? 19.796 16.445 23.977 1.00 81.62 202 ARG A O 1
ATOM 1672 N N . GLU A 1 203 ? 20.885 18.396 23.986 1.00 84.19 203 GLU A N 1
ATOM 1673 C CA . GLU A 1 203 ? 20.157 18.959 25.131 1.00 84.19 203 GLU A CA 1
ATOM 1674 C C . GLU A 1 203 ? 18.659 19.142 24.842 1.00 84.19 203 GLU A C 1
ATOM 1676 O O . GLU A 1 203 ? 17.821 18.927 25.721 1.00 84.19 203 GLU A O 1
ATOM 1681 N N . ILE A 1 204 ? 18.303 19.518 23.607 1.00 84.38 204 ILE A N 1
ATOM 1682 C CA . ILE A 1 204 ? 16.902 19.598 23.168 1.00 84.38 204 ILE A CA 1
ATOM 1683 C C . ILE A 1 204 ? 16.271 18.200 23.174 1.00 84.38 204 ILE A C 1
ATOM 1685 O O . ILE A 1 204 ? 15.182 18.030 23.725 1.00 84.38 204 ILE A O 1
ATOM 1689 N N . ILE A 1 205 ? 16.958 17.200 22.611 1.00 82.12 205 ILE A N 1
ATOM 1690 C CA . ILE A 1 205 ? 16.515 15.799 22.623 1.00 82.12 205 ILE A CA 1
ATOM 1691 C C . ILE A 1 205 ? 16.329 15.307 24.058 1.00 82.12 205 ILE A C 1
ATOM 1693 O O . ILE A 1 205 ? 15.256 14.807 24.384 1.00 82.12 205 ILE A O 1
ATOM 1697 N N . ASP A 1 206 ? 17.311 15.513 24.935 1.00 81.25 206 ASP A N 1
ATOM 1698 C CA . ASP A 1 206 ? 17.256 15.073 26.329 1.00 81.25 206 ASP A CA 1
ATOM 1699 C C . ASP A 1 206 ? 16.056 15.687 27.061 1.00 81.25 206 ASP A C 1
ATOM 1701 O O . ASP A 1 206 ? 15.340 14.987 27.780 1.00 81.25 206 ASP A O 1
ATOM 1705 N N . LYS A 1 207 ? 15.756 16.971 26.821 1.00 85.44 207 LYS A N 1
ATOM 1706 C CA . LYS A 1 207 ? 14.562 17.634 27.369 1.00 85.44 207 LYS A CA 1
ATOM 1707 C C . LYS A 1 207 ? 13.258 17.087 26.793 1.00 85.44 207 LYS A C 1
ATOM 1709 O O . LYS A 1 207 ? 12.291 16.937 27.545 1.00 85.44 207 LYS A O 1
ATOM 1714 N N . ILE A 1 208 ? 13.203 16.790 25.495 1.00 82.00 208 ILE A N 1
ATOM 1715 C CA . ILE A 1 208 ? 12.034 16.165 24.856 1.00 82.00 208 ILE A CA 1
ATOM 1716 C C . ILE A 1 208 ? 11.805 14.776 25.457 1.00 82.00 208 ILE A C 1
ATOM 1718 O O . ILE A 1 208 ? 10.717 14.501 25.960 1.00 82.00 208 ILE A O 1
ATOM 1722 N N . VAL A 1 209 ? 12.841 13.939 25.489 1.00 77.69 209 VAL A N 1
ATOM 1723 C CA . VAL A 1 209 ? 12.828 12.584 26.054 1.00 77.69 209 VAL A CA 1
ATOM 1724 C C . VAL A 1 209 ? 12.432 12.618 27.530 1.00 77.69 209 VAL A C 1
ATOM 1726 O O . VAL A 1 209 ? 11.573 11.847 27.954 1.00 77.69 209 VAL A O 1
ATOM 1729 N N . PHE A 1 210 ? 12.987 13.544 28.315 1.00 80.38 210 PHE A N 1
ATOM 1730 C CA . PHE A 1 210 ? 12.622 13.745 29.717 1.00 80.38 210 PHE A CA 1
ATOM 1731 C C . PHE A 1 210 ? 11.159 14.180 29.884 1.00 80.38 210 PHE A C 1
ATOM 1733 O O . PHE A 1 210 ? 10.441 13.653 30.736 1.00 80.38 210 PHE A O 1
ATOM 1740 N N . THR A 1 211 ? 10.681 15.110 29.053 1.00 80.06 211 THR A N 1
ATOM 1741 C CA . THR A 1 211 ? 9.282 15.571 29.078 1.00 80.06 211 THR A CA 1
ATOM 1742 C C . THR A 1 211 ? 8.322 14.438 28.717 1.00 80.06 211 THR A C 1
ATOM 1744 O O . THR A 1 211 ? 7.279 14.281 29.346 1.00 80.06 211 THR A O 1
ATOM 1747 N N . LEU A 1 212 ? 8.684 13.609 27.738 1.00 71.69 212 LEU A N 1
ATOM 1748 C CA . LEU A 1 212 ? 7.931 12.409 27.388 1.00 71.69 212 LEU A CA 1
ATOM 1749 C C . LEU A 1 212 ? 7.922 11.414 28.561 1.00 71.69 212 LEU A C 1
ATOM 1751 O O . LEU A 1 212 ? 6.850 11.001 28.988 1.00 71.69 212 LEU A O 1
ATOM 1755 N N . ARG A 1 213 ? 9.076 11.108 29.175 1.00 68.81 213 ARG A N 1
ATOM 1756 C CA . ARG A 1 213 ? 9.161 10.206 30.346 1.00 68.81 213 ARG A CA 1
ATOM 1757 C C . ARG A 1 213 ? 8.349 10.695 31.543 1.00 68.81 213 ARG A C 1
ATOM 1759 O O . ARG A 1 213 ? 7.683 9.899 32.184 1.00 68.81 213 ARG A O 1
ATOM 1766 N N . SER A 1 214 ? 8.384 11.992 31.837 1.00 68.12 214 SER A N 1
ATOM 1767 C CA . SER A 1 214 ? 7.670 12.590 32.978 1.00 68.12 214 SER A CA 1
ATOM 1768 C C . SER A 1 214 ? 6.151 12.665 32.792 1.00 68.12 214 SER A C 1
ATOM 1770 O O . SER A 1 214 ? 5.422 12.756 33.780 1.00 68.12 214 SER A O 1
ATOM 1772 N N . LYS A 1 215 ? 5.648 12.568 31.552 1.00 67.19 215 LYS A N 1
ATOM 1773 C CA . LYS A 1 215 ? 4.221 12.315 31.297 1.00 67.19 215 LYS A CA 1
ATOM 1774 C C . LYS A 1 215 ? 3.808 10.880 31.666 1.00 67.19 215 LYS A C 1
ATOM 1776 O O . LYS A 1 215 ? 2.618 10.649 31.887 1.00 67.19 215 LYS A O 1
ATOM 1781 N N . ASP A 1 216 ? 4.752 9.939 31.784 1.00 58.69 216 ASP A N 1
ATOM 1782 C CA . ASP A 1 216 ? 4.498 8.602 32.330 1.00 58.69 216 ASP A CA 1
ATOM 1783 C C . ASP A 1 216 ? 4.517 8.653 33.862 1.00 58.69 216 ASP A C 1
ATOM 1785 O O . ASP A 1 216 ? 5.573 8.689 34.496 1.00 58.69 216 ASP A O 1
ATOM 1789 N N . LYS A 1 217 ? 3.335 8.644 34.485 1.00 54.09 217 LYS A N 1
ATOM 1790 C CA . LYS A 1 217 ? 3.202 8.704 35.952 1.00 54.09 217 LYS A CA 1
ATOM 1791 C C . LYS A 1 217 ? 3.853 7.519 36.684 1.00 54.09 217 LYS A C 1
ATOM 1793 O O . LYS A 1 217 ? 4.010 7.601 37.897 1.00 54.09 217 LYS A O 1
ATOM 1798 N N . ASN A 1 218 ? 4.246 6.464 35.966 1.00 52.25 218 ASN A N 1
ATOM 1799 C CA . ASN A 1 218 ? 4.820 5.249 36.543 1.00 52.25 218 ASN A CA 1
ATOM 1800 C C . ASN A 1 218 ? 6.336 5.086 36.317 1.00 52.25 218 ASN A C 1
ATOM 1802 O O . ASN A 1 218 ? 6.873 4.078 36.754 1.00 52.25 218 ASN A O 1
ATOM 1806 N N . GLN A 1 219 ? 7.034 6.029 35.662 1.00 49.94 219 GLN A N 1
ATOM 1807 C CA . GLN A 1 219 ? 8.498 5.994 35.417 1.00 49.94 219 GLN A CA 1
ATOM 1808 C C . GLN A 1 219 ? 9.081 4.717 34.761 1.00 49.94 219 GLN A C 1
ATOM 1810 O O . GLN A 1 219 ? 10.292 4.630 34.564 1.00 49.94 219 GLN A O 1
ATOM 1815 N N . GLU A 1 220 ? 8.269 3.749 34.347 1.00 47.97 220 GLU A N 1
ATOM 1816 C CA . GLU A 1 220 ? 8.715 2.631 33.518 1.00 47.97 220 GLU A CA 1
ATOM 1817 C C . GLU A 1 220 ? 8.889 3.136 32.071 1.00 47.97 220 GLU A C 1
ATOM 1819 O O . GLU A 1 220 ? 8.041 3.859 31.560 1.00 47.97 220 GLU A O 1
ATOM 1824 N N . SER A 1 221 ? 9.990 2.806 31.391 1.00 50.00 221 SER A N 1
ATOM 1825 C CA . SER A 1 221 ? 10.477 3.442 30.144 1.00 50.00 221 SER A CA 1
ATOM 1826 C C . SER A 1 221 ? 9.607 3.284 28.870 1.00 50.00 221 SER A C 1
ATOM 1828 O O . SER A 1 221 ? 10.098 3.440 27.751 1.00 50.00 221 SER A O 1
ATOM 1830 N N . TYR A 1 222 ? 8.308 3.010 29.009 1.00 48.97 222 TYR A N 1
ATOM 1831 C CA . TYR A 1 222 ? 7.383 2.601 27.952 1.00 48.97 222 TYR A CA 1
ATOM 1832 C C . TYR A 1 222 ? 6.672 3.751 27.221 1.00 48.97 222 TYR A C 1
ATOM 1834 O O . TYR A 1 222 ? 6.142 3.512 26.142 1.00 48.97 222 TYR A O 1
ATOM 1842 N N . VAL A 1 223 ? 6.633 4.986 27.749 1.00 51.75 223 VAL A N 1
ATOM 1843 C CA . VAL A 1 223 ? 6.076 6.144 26.998 1.00 51.75 223 VAL A CA 1
ATOM 1844 C C . VAL A 1 223 ? 6.921 6.518 25.774 1.00 51.75 223 VAL A C 1
ATOM 1846 O O . VAL A 1 223 ? 6.416 7.126 24.838 1.00 51.75 223 VAL A O 1
ATOM 1849 N N . LEU A 1 224 ? 8.186 6.103 25.733 1.00 54.75 224 LEU A N 1
ATOM 1850 C CA . LEU A 1 224 ? 9.071 6.341 24.591 1.00 54.75 224 LEU A CA 1
ATOM 1851 C C . LEU A 1 224 ? 9.051 5.214 23.559 1.00 54.75 224 LEU A C 1
ATOM 1853 O O . LEU A 1 224 ? 9.838 5.253 22.625 1.00 54.75 224 LEU A O 1
ATOM 1857 N N . LYS A 1 225 ? 8.202 4.201 23.727 1.00 66.81 225 LYS A N 1
ATOM 1858 C CA . LYS A 1 225 ? 8.123 3.072 22.806 1.00 66.81 225 LYS A CA 1
ATOM 1859 C C . LYS A 1 225 ? 6.795 3.149 22.078 1.00 66.81 225 LYS A C 1
ATOM 1861 O O . LYS A 1 225 ? 5.738 2.934 22.674 1.00 66.81 225 LYS A O 1
ATOM 1866 N N . ASP A 1 226 ? 6.854 3.476 20.796 1.00 77.62 226 ASP A N 1
ATOM 1867 C CA . ASP A 1 226 ? 5.734 3.198 19.916 1.00 77.62 226 ASP A CA 1
ATOM 1868 C C . ASP A 1 226 ? 5.766 1.724 19.536 1.00 77.62 226 ASP A C 1
ATOM 1870 O O . ASP A 1 226 ? 6.827 1.130 19.344 1.00 77.62 226 ASP A O 1
ATOM 1874 N N . TYR A 1 227 ? 4.587 1.119 19.495 1.00 89.06 227 TYR A N 1
ATOM 1875 C CA . TYR A 1 227 ? 4.432 -0.280 19.145 1.00 89.06 227 TYR A CA 1
ATOM 1876 C C . TYR A 1 227 ? 3.715 -0.366 17.817 1.00 89.06 227 TYR A C 1
ATOM 1878 O O . TYR A 1 227 ? 2.640 0.216 17.652 1.00 89.06 227 TYR A O 1
ATOM 1886 N N . PHE A 1 228 ? 4.321 -1.097 16.892 1.00 93.06 228 PHE A N 1
ATOM 1887 C CA . PHE A 1 228 ? 3.636 -1.529 15.692 1.00 93.06 228 PHE A CA 1
ATOM 1888 C C . PHE A 1 228 ? 2.974 -2.869 15.985 1.00 93.06 228 PHE A C 1
ATOM 1890 O O . PHE A 1 228 ? 3.580 -3.715 16.640 1.00 93.06 228 PHE A O 1
ATOM 1897 N N . PHE A 1 229 ? 1.753 -3.082 15.512 1.00 95.12 229 PHE A N 1
ATOM 1898 C CA . PHE A 1 229 ? 0.992 -4.292 15.822 1.00 95.12 229 PHE A CA 1
ATOM 1899 C C . PHE A 1 229 ? 0.705 -5.094 14.565 1.00 95.12 229 PHE A C 1
ATOM 1901 O O . PHE A 1 229 ? 0.253 -4.541 13.564 1.00 95.12 229 PHE A O 1
ATOM 1908 N N . SER A 1 230 ? 0.948 -6.402 14.623 1.00 95.00 230 SER A N 1
ATOM 1909 C CA . SER A 1 230 ? 0.503 -7.312 13.570 1.00 95.00 230 SER A CA 1
ATOM 1910 C C . SER A 1 230 ? -1.001 -7.565 13.676 1.00 95.00 230 SER A C 1
ATOM 1912 O O . SER A 1 230 ? -1.664 -7.091 14.606 1.00 95.00 230 SER A O 1
ATOM 1914 N N . GLY A 1 231 ? -1.557 -8.353 12.754 1.00 93.75 231 GLY A N 1
ATOM 1915 C CA . GLY A 1 231 ? -2.961 -8.756 12.840 1.00 93.75 231 GLY A CA 1
ATOM 1916 C C . GLY A 1 231 ? -3.321 -9.448 14.158 1.00 93.75 231 GLY A C 1
ATOM 1917 O O . GLY A 1 231 ? -4.372 -9.151 14.729 1.00 93.75 231 GLY A O 1
ATOM 1918 N N . SER A 1 232 ? -2.429 -10.277 14.710 1.00 93.56 232 SER A N 1
ATOM 1919 C CA . SER A 1 232 ? -2.667 -10.976 15.977 1.00 93.56 232 SER A CA 1
ATOM 1920 C C . SER A 1 232 ? -2.533 -10.039 17.182 1.00 93.56 232 SER A C 1
ATOM 1922 O O . SER A 1 232 ? -3.310 -10.136 18.140 1.00 93.56 232 SER A O 1
ATOM 1924 N N . GLY A 1 233 ? -1.632 -9.053 17.105 1.00 94.62 233 GLY A N 1
ATOM 1925 C CA . GLY A 1 233 ? -1.557 -7.957 18.073 1.00 94.62 233 GLY A CA 1
ATOM 1926 C C . GLY A 1 233 ? -2.832 -7.112 18.094 1.00 94.62 233 GLY A C 1
ATOM 1927 O O . GLY A 1 233 ? -3.416 -6.891 19.158 1.00 94.62 233 GLY A O 1
ATOM 1928 N N . LEU A 1 234 ? -3.322 -6.706 16.918 1.00 94.75 234 LEU A N 1
ATOM 1929 C CA . LEU A 1 234 ? -4.586 -5.979 16.767 1.00 94.75 234 LEU A CA 1
ATOM 1930 C C . LEU A 1 234 ? -5.783 -6.797 17.261 1.00 94.75 234 LEU A C 1
ATOM 1932 O O . LEU A 1 234 ? -6.649 -6.256 17.953 1.00 94.75 234 LEU A O 1
ATOM 1936 N N . ALA A 1 235 ? -5.824 -8.097 16.967 1.00 94.19 235 ALA A N 1
ATOM 1937 C CA . ALA A 1 235 ? -6.867 -8.997 17.450 1.00 94.19 235 ALA A CA 1
ATOM 1938 C C . ALA A 1 235 ? -6.869 -9.110 18.985 1.00 94.19 235 ALA A C 1
ATOM 1940 O O . ALA A 1 235 ? -7.933 -9.146 19.603 1.00 94.19 235 ALA A O 1
ATOM 1941 N N . SER A 1 236 ? -5.691 -9.114 19.613 1.00 94.50 236 SER A N 1
ATOM 1942 C CA . SER A 1 236 ? -5.560 -9.156 21.076 1.00 94.50 236 SER A CA 1
ATOM 1943 C C . SER A 1 236 ? -6.015 -7.848 21.728 1.00 94.50 236 SER A C 1
ATOM 1945 O O . SER A 1 236 ? -6.762 -7.857 22.710 1.00 94.50 236 SER A O 1
ATOM 1947 N N . ILE A 1 237 ? -5.607 -6.709 21.157 1.00 94.81 237 ILE A N 1
ATOM 1948 C CA . ILE A 1 237 ? -5.992 -5.376 21.641 1.00 94.81 237 ILE A CA 1
ATOM 1949 C C . ILE A 1 237 ? -7.493 -5.159 21.497 1.00 94.81 237 ILE A C 1
ATOM 1951 O O . ILE A 1 237 ? -8.141 -4.749 22.459 1.00 94.81 237 ILE A O 1
ATOM 1955 N N . SER A 1 238 ? -8.052 -5.455 20.323 1.00 93.75 238 SER A N 1
ATOM 1956 C CA . SER A 1 238 ? -9.490 -5.331 20.076 1.00 93.75 238 SER A CA 1
ATOM 1957 C C . SER A 1 238 ? -10.295 -6.201 21.038 1.00 93.75 238 SER A C 1
ATOM 1959 O O . SER A 1 238 ? -11.220 -5.688 21.662 1.00 93.75 238 SER A O 1
ATOM 1961 N N . LYS A 1 239 ? -9.887 -7.453 21.288 1.00 94.19 239 LYS A N 1
ATOM 1962 C CA . LYS A 1 239 ? -10.576 -8.309 22.265 1.00 94.19 239 LYS A CA 1
ATOM 1963 C C . LYS A 1 239 ? -10.555 -7.739 23.683 1.00 94.19 239 LYS A C 1
ATOM 1965 O O . LYS A 1 239 ? -11.553 -7.804 24.394 1.00 94.19 239 LYS A O 1
ATOM 1970 N N . SER A 1 240 ? -9.434 -7.158 24.107 1.00 93.31 240 SER A N 1
ATOM 1971 C CA . SER A 1 240 ? -9.355 -6.507 25.418 1.00 93.31 240 SER A CA 1
ATOM 1972 C C . SER A 1 240 ? -10.218 -5.242 25.482 1.00 93.31 240 SER A C 1
ATOM 1974 O O . SER A 1 240 ? -10.911 -5.025 26.474 1.00 93.31 240 SER A O 1
ATOM 1976 N N . LEU A 1 241 ? -10.243 -4.437 24.415 1.00 85.56 241 LEU A N 1
ATOM 1977 C CA . LEU A 1 241 ? -11.108 -3.259 24.324 1.00 85.56 241 LEU A CA 1
ATOM 1978 C C . LEU A 1 241 ? -12.598 -3.622 24.311 1.00 85.56 241 LEU A C 1
ATOM 1980 O O . LEU A 1 241 ? -13.385 -2.909 24.922 1.00 85.56 241 LEU A O 1
ATOM 1984 N N . GLU A 1 242 ? -12.994 -4.721 23.670 1.00 86.56 242 GLU A N 1
ATOM 1985 C CA . GLU A 1 242 ? -14.377 -5.227 23.675 1.00 86.56 242 GLU A CA 1
ATOM 1986 C C . GLU A 1 242 ? -14.907 -5.414 25.108 1.00 86.56 242 GLU A C 1
ATOM 1988 O O . GLU A 1 242 ? -16.040 -5.045 25.412 1.00 86.56 242 GLU A O 1
ATOM 1993 N N . ILE A 1 243 ? -14.063 -5.932 26.006 1.00 88.12 243 ILE A N 1
ATOM 1994 C CA . ILE A 1 243 ? -14.410 -6.169 27.414 1.00 88.12 243 ILE A CA 1
ATOM 1995 C C . ILE A 1 243 ? -14.460 -4.851 28.203 1.00 88.12 243 ILE A C 1
ATOM 1997 O O . ILE A 1 243 ? -15.323 -4.671 29.061 1.00 88.12 243 ILE A O 1
ATOM 2001 N N . GLU A 1 244 ? -13.530 -3.930 27.935 1.00 81.50 244 GLU A N 1
ATOM 2002 C CA . GLU A 1 244 ? -13.349 -2.709 28.734 1.00 81.50 244 GLU A CA 1
ATOM 2003 C C . GLU A 1 244 ? -14.255 -1.542 28.336 1.00 81.50 244 GLU A C 1
ATOM 2005 O O . GLU A 1 244 ? -14.552 -0.674 29.162 1.00 81.50 244 GLU A O 1
ATOM 2010 N N . LEU A 1 245 ? -14.650 -1.463 27.067 1.00 74.75 245 LEU A N 1
ATOM 2011 C CA . LEU A 1 245 ? -15.474 -0.368 26.575 1.00 74.75 245 LEU A CA 1
ATOM 2012 C C . LEU A 1 245 ? -16.890 -0.483 27.134 1.00 74.75 245 LEU A C 1
ATOM 2014 O O . LEU A 1 245 ? -17.416 -1.568 27.323 1.00 74.75 245 LEU A O 1
ATOM 2018 N N . THR A 1 246 ? -17.537 0.648 27.397 1.00 75.12 246 THR A N 1
ATOM 2019 C CA . THR A 1 246 ? -18.915 0.664 27.916 1.00 75.12 246 THR A CA 1
ATOM 2020 C C . THR A 1 246 ? -19.960 0.767 26.811 1.00 75.12 246 THR A C 1
ATOM 2022 O O . THR A 1 246 ? -21.084 0.320 26.997 1.00 75.12 246 THR A O 1
ATOM 2025 N N . GLN A 1 247 ? -19.588 1.343 25.667 1.00 65.94 247 GLN A N 1
ATOM 2026 C CA . GLN A 1 247 ? -20.500 1.636 24.565 1.00 65.94 247 GLN A CA 1
ATOM 2027 C C . GLN A 1 247 ? -20.667 0.431 23.638 1.00 65.94 247 GLN A C 1
ATOM 2029 O O . GLN A 1 247 ? -19.684 -0.023 23.048 1.00 65.94 247 GLN A O 1
ATOM 2034 N N . GLU A 1 248 ? -21.904 -0.029 23.456 1.00 65.12 248 GLU A N 1
ATOM 2035 C CA . GLU A 1 248 ? -22.221 -1.272 22.741 1.00 65.12 248 GLU A CA 1
ATOM 2036 C C . GLU A 1 248 ? -21.760 -1.248 21.277 1.00 65.12 248 GLU A C 1
ATOM 2038 O O . GLU A 1 248 ? -21.096 -2.174 20.818 1.00 65.12 248 GLU A O 1
ATOM 2043 N N . HIS A 1 249 ? -21.980 -0.135 20.567 1.00 61.06 249 HIS A N 1
ATOM 2044 C CA . HIS A 1 249 ? -21.500 0.028 19.189 1.00 61.06 249 HIS A CA 1
ATOM 2045 C C . HIS A 1 249 ? -19.970 -0.095 19.071 1.00 61.06 249 HIS A C 1
ATOM 2047 O O . HIS A 1 249 ? -19.459 -0.633 18.090 1.00 61.06 249 HIS A O 1
ATOM 2053 N N . ARG A 1 250 ? -19.213 0.364 20.081 1.00 68.50 250 ARG A N 1
ATOM 2054 C CA . ARG A 1 250 ? -17.749 0.232 20.073 1.00 68.50 250 ARG A CA 1
ATOM 2055 C C . ARG A 1 250 ? -17.310 -1.186 20.405 1.00 68.50 250 ARG A C 1
ATOM 2057 O O . ARG A 1 250 ? -16.341 -1.644 19.812 1.00 68.50 250 ARG A O 1
ATOM 2064 N N . LYS A 1 251 ? -18.015 -1.884 21.302 1.00 78.25 251 LYS A N 1
ATOM 2065 C CA . LYS A 1 251 ? -17.778 -3.312 21.557 1.00 78.25 251 LYS A CA 1
ATOM 2066 C C . LYS A 1 251 ? -18.021 -4.142 20.302 1.00 78.25 251 LYS A C 1
ATOM 2068 O O . LYS A 1 251 ? -17.158 -4.923 19.930 1.00 78.25 251 LYS A O 1
ATOM 2073 N N . ALA A 1 252 ? -19.129 -3.896 19.605 1.00 73.25 252 ALA A N 1
ATOM 2074 C CA . ALA A 1 252 ? -19.455 -4.564 18.350 1.00 73.25 252 ALA A CA 1
ATOM 2075 C C . ALA A 1 252 ? -18.393 -4.314 17.262 1.00 73.25 252 ALA A C 1
ATOM 2077 O O . ALA A 1 252 ? -18.043 -5.232 16.519 1.00 73.25 252 ALA A O 1
ATOM 2078 N N . TRP A 1 253 ? -17.849 -3.091 17.180 1.00 78.75 253 TRP A N 1
ATOM 2079 C CA . TRP A 1 253 ? -16.717 -2.794 16.296 1.00 78.75 253 TRP A CA 1
ATOM 2080 C C . TRP A 1 253 ? -15.442 -3.530 16.729 1.00 78.75 253 TRP A C 1
ATOM 2082 O O . TRP A 1 253 ? -14.754 -4.101 15.888 1.00 78.75 253 TRP A O 1
ATOM 2092 N N . MET A 1 254 ? -15.137 -3.580 18.030 1.00 87.56 254 MET A N 1
ATOM 2093 C CA . MET A 1 254 ? -13.981 -4.325 18.544 1.00 87.56 254 MET A CA 1
ATOM 2094 C C . MET A 1 254 ? -14.090 -5.821 18.248 1.00 87.56 254 MET A C 1
ATOM 2096 O O . MET A 1 254 ? -13.122 -6.420 17.793 1.00 87.56 254 MET A O 1
ATOM 2100 N N . GLU A 1 255 ? -15.268 -6.407 18.441 1.00 87.44 255 GLU A N 1
ATOM 2101 C CA . GLU A 1 255 ? -15.554 -7.797 18.095 1.00 87.44 255 GLU A CA 1
ATOM 2102 C C . GLU A 1 255 ? -15.347 -8.043 16.589 1.00 87.44 255 GLU A C 1
ATOM 2104 O O . GLU A 1 255 ? -14.720 -9.027 16.192 1.00 87.44 255 GLU A O 1
ATOM 2109 N N . ALA A 1 256 ? -15.817 -7.123 15.736 1.00 86.62 256 ALA A N 1
ATOM 2110 C CA . ALA A 1 256 ? -15.605 -7.194 14.292 1.00 86.62 256 ALA A CA 1
ATOM 2111 C C . ALA A 1 256 ? -14.113 -7.151 13.930 1.00 86.62 256 ALA A C 1
ATOM 2113 O O . ALA A 1 256 ? -13.641 -7.994 13.167 1.00 86.62 256 ALA A O 1
ATOM 2114 N N . VAL A 1 257 ? -13.357 -6.205 14.495 1.00 88.69 257 VAL A N 1
ATOM 2115 C CA . VAL A 1 257 ? -11.908 -6.099 14.274 1.00 88.69 257 VAL A CA 1
ATOM 2116 C C . VAL A 1 257 ? -11.207 -7.372 14.746 1.00 88.69 257 VAL A C 1
ATOM 2118 O O . VAL A 1 257 ? -10.445 -7.955 13.979 1.00 88.69 257 VAL A O 1
ATOM 2121 N N . HIS A 1 258 ? -11.514 -7.857 15.951 1.00 93.38 258 HIS A N 1
ATOM 2122 C CA . HIS A 1 258 ? -10.965 -9.100 16.495 1.00 93.38 258 HIS A CA 1
ATOM 2123 C C . HIS A 1 258 ? -11.188 -10.286 15.549 1.00 93.38 258 HIS A C 1
ATOM 2125 O O . HIS A 1 258 ? -10.274 -11.074 15.304 1.00 93.38 258 HIS A O 1
ATOM 2131 N N . LYS A 1 259 ? -12.393 -10.389 14.982 1.00 91.25 259 LYS A N 1
ATOM 2132 C CA . LYS A 1 259 ? -12.800 -11.509 14.134 1.00 91.25 259 LYS A CA 1
ATOM 2133 C C . LYS A 1 259 ? -12.259 -11.436 12.703 1.00 91.25 259 LYS A C 1
ATOM 2135 O O . LYS A 1 259 ? -11.957 -12.479 12.125 1.00 91.25 259 LYS A O 1
ATOM 2140 N N . TYR A 1 260 ? -12.166 -10.244 12.111 1.00 90.62 260 TYR A N 1
ATOM 2141 C CA . TYR A 1 260 ? -11.918 -10.094 10.669 1.00 90.62 260 TYR A CA 1
ATOM 2142 C C . TYR A 1 260 ? -10.574 -9.459 10.308 1.00 90.62 260 TYR A C 1
ATOM 2144 O O . TYR A 1 260 ? -10.104 -9.676 9.190 1.00 90.62 260 TYR A O 1
ATOM 2152 N N . ALA A 1 261 ? -9.922 -8.726 11.219 1.00 91.62 261 ALA A N 1
ATOM 2153 C CA . ALA A 1 261 ? -8.694 -8.003 10.889 1.00 91.62 261 ALA A CA 1
ATOM 2154 C C . ALA A 1 261 ? -7.571 -8.941 10.442 1.00 91.62 261 ALA A C 1
ATOM 2156 O O . ALA A 1 261 ? -6.930 -8.662 9.438 1.00 91.62 261 ALA A O 1
ATOM 2157 N N . GLN A 1 262 ? -7.379 -10.083 11.113 1.00 91.75 262 GLN A N 1
ATOM 2158 C CA . GLN A 1 262 ? -6.328 -11.038 10.742 1.00 91.75 262 GLN A CA 1
ATOM 2159 C C . GLN A 1 262 ? -6.472 -11.523 9.294 1.00 91.75 262 GLN A C 1
ATOM 2161 O O . GLN A 1 262 ? -5.484 -11.590 8.573 1.00 91.75 262 GLN A O 1
ATOM 2166 N N . LYS A 1 263 ? -7.699 -11.833 8.858 1.00 92.44 263 LYS A N 1
ATOM 2167 C CA . LYS A 1 263 ? -7.967 -12.290 7.488 1.00 92.44 263 LYS A CA 1
ATOM 2168 C C . LYS A 1 263 ? -7.765 -11.169 6.468 1.00 92.44 263 LYS A C 1
ATOM 2170 O O . LYS A 1 263 ? -7.248 -11.407 5.387 1.00 92.44 263 LYS A O 1
ATOM 2175 N N . ALA A 1 264 ? -8.180 -9.948 6.792 1.00 91.50 264 ALA A N 1
ATOM 2176 C CA . ALA A 1 264 ? -7.934 -8.800 5.925 1.00 91.50 264 ALA A CA 1
ATOM 2177 C C . ALA A 1 264 ? -6.434 -8.474 5.814 1.00 91.50 264 ALA A C 1
ATOM 2179 O O . ALA A 1 264 ? -5.956 -8.122 4.739 1.00 91.50 264 ALA A O 1
ATOM 2180 N N . ILE A 1 265 ? -5.689 -8.637 6.909 1.00 94.69 265 ILE A N 1
ATOM 2181 C CA . ILE A 1 265 ? -4.241 -8.426 6.949 1.00 94.69 265 ILE A CA 1
ATOM 2182 C C . ILE A 1 265 ? -3.503 -9.523 6.177 1.00 94.69 265 ILE A C 1
ATOM 2184 O O . ILE A 1 265 ? -2.583 -9.214 5.431 1.00 94.69 265 ILE A O 1
ATOM 2188 N N . SER A 1 266 ? -3.933 -10.784 6.256 1.00 92.75 266 SER A N 1
ATOM 2189 C CA . SER A 1 266 ? -3.278 -11.845 5.483 1.00 92.75 266 SER A CA 1
ATOM 2190 C C . SER A 1 266 ? -3.360 -11.595 3.975 1.00 92.75 266 SER A C 1
ATOM 2192 O O . SER A 1 266 ? -2.411 -11.880 3.265 1.00 92.75 266 SER A O 1
ATOM 2194 N N . VAL A 1 267 ? -4.440 -10.978 3.478 1.00 91.31 267 VAL A N 1
ATOM 2195 C CA . VAL A 1 267 ? -4.556 -10.608 2.054 1.00 91.31 267 VAL A CA 1
ATOM 2196 C C . VAL A 1 267 ? -3.480 -9.598 1.633 1.00 91.31 267 VAL A C 1
ATOM 2198 O O . VAL A 1 267 ? -2.914 -9.734 0.549 1.00 91.31 267 VAL A O 1
ATOM 2201 N N . ILE A 1 268 ? -3.172 -8.597 2.468 1.00 90.75 268 ILE A N 1
ATOM 2202 C CA . ILE A 1 268 ? -2.091 -7.643 2.159 1.00 90.75 268 ILE A CA 1
ATOM 2203 C C . ILE A 1 268 ? -0.708 -8.288 2.323 1.00 90.75 268 ILE A C 1
ATOM 2205 O O . ILE A 1 268 ? 0.193 -7.989 1.544 1.00 90.75 268 ILE A O 1
ATOM 2209 N N . GLU A 1 269 ? -0.547 -9.205 3.282 1.00 92.19 269 GLU A N 1
ATOM 2210 C CA . GLU A 1 269 ? 0.686 -9.974 3.476 1.00 92.19 269 GLU A CA 1
ATOM 2211 C C . GLU A 1 269 ? 0.967 -10.881 2.273 1.00 92.19 269 GLU A C 1
ATOM 2213 O O . GLU A 1 269 ? 2.075 -10.857 1.743 1.00 92.19 269 GLU A O 1
ATOM 2218 N N . ASP A 1 270 ? -0.036 -11.618 1.793 1.00 91.19 270 ASP A N 1
ATOM 2219 C CA . ASP A 1 270 ? 0.058 -12.473 0.607 1.00 91.19 270 ASP A CA 1
ATOM 2220 C C . ASP A 1 270 ? 0.403 -11.638 -0.634 1.00 91.19 270 ASP A C 1
ATOM 2222 O O . ASP A 1 270 ? 1.302 -11.982 -1.408 1.00 91.19 270 ASP A O 1
ATOM 2226 N N . HIS A 1 271 ? -0.257 -10.486 -0.795 1.00 87.44 271 HIS A N 1
ATOM 2227 C CA . HIS A 1 271 ? 0.058 -9.558 -1.873 1.00 87.44 271 HIS A CA 1
ATOM 2228 C C . HIS A 1 271 ? 1.512 -9.066 -1.799 1.00 87.44 271 HIS A C 1
ATOM 2230 O O . HIS A 1 271 ? 2.177 -8.977 -2.833 1.00 87.44 271 HIS A O 1
ATOM 2236 N N . GLU A 1 272 ? 2.045 -8.769 -0.616 1.00 87.31 272 GLU A N 1
ATOM 2237 C CA . GLU A 1 272 ? 3.445 -8.361 -0.478 1.00 87.31 272 GLU A CA 1
ATOM 2238 C C . GLU A 1 272 ? 4.418 -9.523 -0.737 1.00 87.31 272 GLU A C 1
ATOM 2240 O O . GLU A 1 272 ? 5.413 -9.357 -1.441 1.00 87.31 272 GLU A O 1
ATOM 2245 N N . GLN A 1 273 ? 4.107 -10.733 -0.269 1.00 89.12 273 GLN A N 1
ATOM 2246 C CA . GLN A 1 273 ? 4.929 -11.923 -0.518 1.00 89.12 273 GLN A CA 1
ATOM 2247 C C . GLN A 1 273 ? 5.039 -12.257 -2.011 1.00 89.12 273 GLN A C 1
ATOM 2249 O O . GLN A 1 273 ? 6.096 -12.671 -2.494 1.00 89.12 273 GLN A O 1
ATOM 2254 N N . GLU A 1 274 ? 3.966 -12.043 -2.772 1.00 91.25 274 GLU A N 1
ATOM 2255 C CA . GLU A 1 274 ? 3.960 -12.268 -4.217 1.00 91.25 274 GLU A CA 1
ATOM 2256 C C . GLU A 1 274 ? 4.597 -11.128 -5.032 1.00 91.25 274 GLU A C 1
ATOM 2258 O O . GLU A 1 274 ? 4.669 -11.218 -6.263 1.00 91.25 274 GLU A O 1
ATOM 2263 N N . ARG A 1 275 ? 5.092 -10.064 -4.387 1.00 90.06 275 ARG A N 1
ATOM 2264 C CA . ARG A 1 275 ? 5.607 -8.868 -5.067 1.00 90.06 275 ARG A CA 1
ATOM 2265 C C . ARG A 1 275 ? 6.721 -9.175 -6.063 1.00 90.06 275 ARG A C 1
ATOM 2267 O O . ARG A 1 275 ? 6.611 -8.810 -7.232 1.00 90.06 275 ARG A O 1
ATOM 2274 N N . GLU A 1 276 ? 7.764 -9.896 -5.655 1.00 92.31 276 GLU A N 1
ATOM 2275 C CA . GLU A 1 276 ? 8.883 -10.217 -6.559 1.00 92.31 276 GLU A CA 1
ATOM 2276 C C . GLU A 1 276 ? 8.443 -11.104 -7.735 1.00 92.31 276 GLU A C 1
ATOM 2278 O O . GLU A 1 276 ? 8.949 -10.965 -8.851 1.00 92.31 276 GLU A O 1
ATOM 2283 N N . LYS A 1 277 ? 7.445 -11.973 -7.528 1.00 95.25 277 LYS A N 1
ATOM 2284 C CA . LYS A 1 277 ? 6.848 -12.776 -8.603 1.00 95.25 277 LYS A CA 1
ATOM 2285 C C . LYS A 1 277 ? 6.104 -11.886 -9.601 1.00 95.25 277 LYS A C 1
ATOM 2287 O O . LYS A 1 277 ? 6.291 -12.069 -10.804 1.00 95.25 277 LYS A O 1
ATOM 2292 N N . ARG A 1 278 ? 5.314 -10.909 -9.136 1.00 95.06 278 ARG A N 1
ATOM 2293 C CA . ARG A 1 278 ? 4.630 -9.940 -10.014 1.00 95.06 278 ARG A CA 1
ATOM 2294 C C . ARG A 1 278 ? 5.614 -9.079 -10.799 1.00 95.06 278 ARG A C 1
ATOM 2296 O O . ARG A 1 278 ? 5.469 -8.972 -12.015 1.00 95.06 278 ARG A O 1
ATOM 2303 N N . ILE A 1 279 ? 6.652 -8.559 -10.139 1.00 96.38 279 ILE A N 1
ATOM 2304 C CA . ILE A 1 279 ? 7.726 -7.793 -10.790 1.00 96.38 279 ILE A CA 1
ATOM 2305 C C . ILE A 1 279 ? 8.376 -8.633 -11.889 1.00 96.38 279 ILE A C 1
ATOM 2307 O O . ILE A 1 279 ? 8.502 -8.176 -13.023 1.00 96.38 279 ILE A O 1
ATOM 2311 N N . LYS A 1 280 ? 8.734 -9.886 -11.589 1.00 97.38 280 LYS A N 1
ATOM 2312 C CA . LYS A 1 280 ? 9.337 -10.789 -12.574 1.00 97.38 280 LYS A CA 1
ATOM 2313 C C . LYS A 1 280 ? 8.421 -11.025 -13.777 1.00 97.38 280 LYS A C 1
ATOM 2315 O O . LYS A 1 280 ? 8.880 -10.920 -14.909 1.00 97.38 280 LYS A O 1
ATOM 2320 N N . VAL A 1 281 ? 7.131 -11.281 -13.547 1.00 97.75 281 VAL A N 1
ATOM 2321 C CA . VAL A 1 281 ? 6.146 -11.456 -14.629 1.00 97.75 281 VAL A CA 1
ATOM 2322 C C . VAL A 1 281 ? 6.048 -10.200 -15.502 1.00 97.75 281 VAL A C 1
ATOM 2324 O O . VAL A 1 281 ? 6.042 -10.315 -16.727 1.00 97.75 281 VAL A O 1
ATOM 2327 N N . ALA A 1 282 ? 6.014 -9.007 -14.903 1.00 97.94 282 ALA A N 1
ATOM 2328 C CA . ALA A 1 282 ? 5.997 -7.745 -15.643 1.00 97.94 282 ALA A CA 1
ATOM 2329 C C . ALA A 1 282 ? 7.284 -7.546 -16.468 1.00 97.94 282 ALA A C 1
ATOM 2331 O O . ALA A 1 282 ? 7.221 -7.211 -17.653 1.00 97.94 282 ALA A O 1
ATOM 2332 N N . MET A 1 283 ? 8.453 -7.834 -15.883 1.00 98.25 283 MET A N 1
ATOM 2333 C CA . MET A 1 283 ? 9.739 -7.786 -16.588 1.00 98.25 283 MET A CA 1
ATOM 2334 C C . MET A 1 283 ? 9.778 -8.764 -17.771 1.00 98.25 283 MET A C 1
ATOM 2336 O O . MET A 1 283 ? 10.180 -8.380 -18.870 1.00 98.25 283 MET A O 1
ATOM 2340 N N . ASP A 1 284 ? 9.316 -10.003 -17.590 1.00 97.81 284 ASP A N 1
ATOM 2341 C CA . ASP A 1 284 ? 9.288 -11.016 -18.651 1.00 97.81 284 ASP A CA 1
ATOM 2342 C C . ASP A 1 284 ? 8.381 -10.593 -19.821 1.00 97.81 284 ASP A C 1
ATOM 2344 O O . ASP A 1 284 ? 8.745 -10.772 -20.991 1.00 97.81 284 ASP A O 1
ATOM 2348 N N . ARG A 1 285 ? 7.236 -9.957 -19.532 1.00 98.25 285 ARG A N 1
ATOM 2349 C CA . ARG A 1 285 ? 6.343 -9.386 -20.555 1.00 98.25 285 ARG A CA 1
ATOM 2350 C C . ARG A 1 285 ? 7.006 -8.253 -21.324 1.00 98.25 285 ARG A C 1
ATOM 2352 O O . ARG A 1 285 ? 7.021 -8.283 -22.553 1.00 98.25 285 ARG A O 1
ATOM 2359 N N . VAL A 1 286 ? 7.613 -7.292 -20.630 1.00 97.94 286 VAL A N 1
ATOM 2360 C CA . VAL A 1 286 ? 8.299 -6.149 -21.257 1.00 97.94 286 VAL A CA 1
ATOM 2361 C C . VAL A 1 286 ? 9.461 -6.617 -22.132 1.00 97.94 286 VAL A C 1
ATOM 2363 O O . VAL A 1 286 ? 9.608 -6.163 -23.271 1.00 97.94 286 VAL A O 1
ATOM 2366 N N . LYS A 1 287 ? 10.241 -7.589 -21.649 1.00 96.81 287 LYS A N 1
ATOM 2367 C CA . LYS A 1 287 ? 11.330 -8.214 -22.407 1.00 96.81 287 LYS A CA 1
ATOM 2368 C C . LYS A 1 287 ? 10.822 -8.928 -23.663 1.00 96.81 287 LYS A C 1
ATOM 2370 O O . LYS A 1 287 ? 11.407 -8.771 -24.735 1.00 96.81 287 LYS A O 1
ATOM 2375 N N . SER A 1 288 ? 9.721 -9.671 -23.549 1.00 96.56 288 SER A N 1
ATOM 2376 C CA . SER A 1 288 ? 9.088 -10.373 -24.675 1.00 96.56 288 SER A CA 1
ATOM 2377 C C . SER A 1 288 ? 8.528 -9.394 -25.713 1.00 96.56 288 SER A C 1
ATOM 2379 O O . SER A 1 288 ? 8.782 -9.541 -26.910 1.00 96.56 288 SER A O 1
ATOM 2381 N N . ASN A 1 289 ? 7.850 -8.337 -25.258 1.00 97.00 289 ASN A N 1
ATOM 2382 C CA . ASN A 1 289 ? 7.289 -7.278 -26.101 1.00 97.00 289 ASN A CA 1
ATOM 2383 C C . ASN A 1 289 ? 8.368 -6.499 -26.863 1.00 97.00 289 ASN A C 1
ATOM 2385 O O . ASN A 1 289 ? 8.125 -6.028 -27.973 1.00 97.00 289 ASN A O 1
ATOM 2389 N N . ALA A 1 290 ? 9.578 -6.403 -26.309 1.00 96.38 290 ALA A N 1
ATOM 2390 C CA . ALA A 1 290 ? 10.720 -5.796 -26.980 1.00 96.38 290 ALA A CA 1
ATOM 2391 C C . ALA A 1 290 ? 11.297 -6.656 -28.121 1.00 96.38 290 ALA A C 1
ATOM 2393 O O . ALA A 1 290 ? 12.104 -6.156 -28.901 1.00 96.38 290 ALA A O 1
ATOM 2394 N N . ARG A 1 291 ? 10.901 -7.934 -28.252 1.00 95.81 291 ARG A N 1
ATOM 2395 C CA . ARG A 1 291 ? 11.300 -8.846 -29.348 1.00 95.81 291 ARG A CA 1
ATOM 2396 C C . ARG A 1 291 ? 12.818 -8.926 -29.572 1.00 95.81 291 ARG A C 1
ATOM 2398 O O . ARG A 1 291 ? 13.287 -9.069 -30.700 1.00 95.81 291 ARG A O 1
ATOM 2405 N N . GLY A 1 292 ? 13.592 -8.816 -28.492 1.00 95.69 292 GLY A N 1
ATOM 2406 C CA . GLY A 1 292 ? 15.054 -8.822 -28.549 1.00 95.69 292 GLY A CA 1
ATOM 2407 C C . GLY A 1 292 ? 15.686 -7.493 -28.979 1.00 95.69 292 GLY A C 1
ATOM 2408 O O . GLY A 1 292 ? 16.876 -7.481 -29.262 1.00 95.69 292 GLY A O 1
ATOM 2409 N N . TYR A 1 293 ? 14.950 -6.383 -29.051 1.00 95.81 293 TYR A N 1
ATOM 2410 C CA . TYR A 1 293 ? 15.495 -5.063 -29.383 1.00 95.81 293 TYR A CA 1
ATOM 2411 C C . TYR A 1 293 ? 15.684 -4.205 -28.131 1.00 95.81 293 TYR A C 1
ATOM 2413 O O . TYR A 1 293 ? 14.805 -4.122 -27.275 1.00 95.81 293 TYR A O 1
ATOM 2421 N N . CYS A 1 294 ? 16.827 -3.523 -28.039 1.00 96.00 294 CYS A N 1
ATOM 2422 C CA . CYS A 1 294 ? 17.039 -2.482 -27.038 1.00 96.00 294 CYS A CA 1
ATOM 2423 C C . CYS A 1 294 ? 16.112 -1.299 -27.336 1.00 96.00 294 CYS A C 1
ATOM 2425 O O . CYS A 1 294 ? 16.206 -0.689 -28.396 1.00 96.00 294 CYS A O 1
ATOM 2427 N N . GLN A 1 295 ? 15.248 -0.934 -26.394 1.00 96.31 295 GLN A N 1
ATOM 2428 C CA . GLN A 1 295 ? 14.239 0.109 -26.592 1.00 96.31 295 GLN A CA 1
ATOM 2429 C C . GLN A 1 295 ? 14.802 1.538 -26.522 1.00 96.31 295 GLN A C 1
ATOM 2431 O O . GLN A 1 295 ? 14.050 2.477 -26.757 1.00 96.31 295 GLN A O 1
ATOM 2436 N N . ILE A 1 296 ? 16.099 1.699 -26.225 1.00 95.69 296 ILE A N 1
ATOM 2437 C CA . ILE A 1 296 ? 16.834 2.968 -26.363 1.00 95.69 296 ILE A CA 1
ATOM 2438 C C . ILE A 1 296 ? 17.622 2.961 -27.675 1.00 95.69 296 ILE A C 1
ATOM 2440 O O . ILE A 1 296 ? 17.358 3.755 -28.567 1.00 95.69 296 ILE A O 1
ATOM 2444 N N . THR A 1 297 ? 18.571 2.032 -27.818 1.00 93.81 297 THR A N 1
ATOM 2445 C CA . THR A 1 297 ? 19.537 2.027 -28.938 1.00 93.81 297 THR A CA 1
ATOM 2446 C C . THR A 1 297 ? 19.046 1.311 -30.198 1.00 93.81 297 THR A C 1
ATOM 2448 O O . THR A 1 297 ? 19.753 1.321 -31.199 1.00 93.81 297 THR A O 1
ATOM 2451 N N . ASN A 1 298 ? 17.859 0.696 -30.184 1.00 93.12 298 ASN A N 1
ATOM 2452 C CA . ASN A 1 298 ? 17.276 -0.090 -31.283 1.00 93.12 298 ASN A CA 1
ATOM 2453 C C . ASN A 1 298 ? 18.183 -1.224 -31.812 1.00 93.12 298 ASN A C 1
ATOM 2455 O O . ASN A 1 298 ? 17.886 -1.880 -32.810 1.00 93.12 298 ASN A O 1
ATOM 2459 N N . ARG A 1 299 ? 19.293 -1.510 -31.120 1.00 91.56 299 ARG A N 1
ATOM 2460 C CA . ARG A 1 299 ? 20.174 -2.634 -31.425 1.00 91.56 299 AR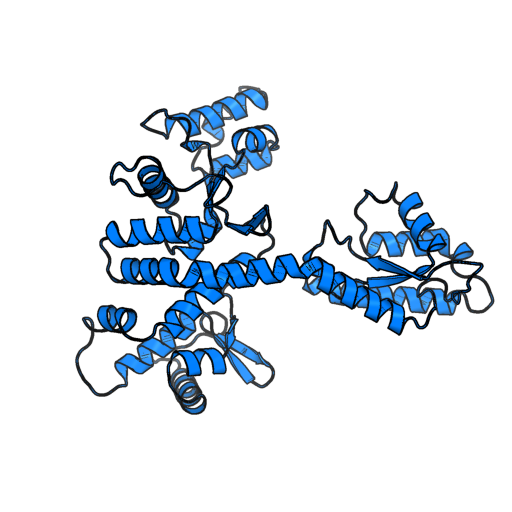G A CA 1
ATOM 2461 C C . ARG A 1 299 ? 19.435 -3.936 -31.133 1.00 91.56 299 ARG A C 1
ATOM 2463 O O . ARG A 1 299 ? 18.801 -4.073 -30.084 1.00 91.56 299 ARG A O 1
ATOM 2470 N N . ARG A 1 300 ? 19.556 -4.908 -32.038 1.00 92.81 300 ARG A N 1
ATOM 2471 C CA . ARG A 1 300 ? 19.037 -6.266 -31.842 1.00 92.81 300 ARG A CA 1
ATOM 2472 C C . ARG A 1 300 ? 20.012 -7.091 -31.005 1.00 92.81 300 ARG A C 1
ATOM 2474 O O . ARG A 1 300 ? 21.216 -7.097 -31.270 1.00 92.81 300 ARG A O 1
ATOM 2481 N N . GLN A 1 301 ? 19.477 -7.803 -30.021 1.00 90.88 301 GLN A N 1
ATOM 2482 C CA . GLN A 1 301 ? 20.197 -8.766 -29.204 1.00 90.88 301 GLN A CA 1
ATOM 2483 C C . GLN A 1 301 ? 20.857 -9.810 -30.107 1.00 90.88 301 GLN A C 1
ATOM 2485 O O . GLN A 1 301 ? 20.249 -10.334 -31.042 1.00 90.88 301 GLN A O 1
ATOM 2490 N N . SER A 1 302 ? 22.110 -10.126 -29.804 1.00 86.69 302 SER A N 1
ATOM 2491 C CA . SER A 1 302 ? 22.837 -11.231 -30.422 1.00 86.69 302 SER A CA 1
ATOM 2492 C C . SER A 1 302 ? 23.762 -11.852 -29.386 1.00 86.69 302 SER A C 1
ATOM 2494 O O . SER A 1 302 ? 24.286 -11.141 -28.527 1.00 86.69 302 SER A O 1
ATOM 2496 N N . ILE A 1 303 ? 23.961 -13.169 -29.491 1.00 75.25 303 ILE A N 1
ATOM 2497 C CA . ILE A 1 303 ? 24.669 -14.009 -28.507 1.00 75.25 303 ILE A CA 1
ATOM 2498 C C . ILE A 1 303 ? 26.058 -13.449 -28.150 1.00 75.25 303 ILE A C 1
ATOM 2500 O O . ILE A 1 303 ? 26.510 -13.599 -27.022 1.00 75.25 303 ILE A O 1
ATOM 2504 N N . HIS A 1 304 ? 26.712 -12.752 -29.082 1.00 74.69 304 HIS A N 1
ATOM 2505 C CA . HIS A 1 304 ? 28.079 -12.255 -28.917 1.00 74.69 304 HIS A CA 1
ATOM 2506 C C . HIS A 1 304 ? 28.199 -10.753 -28.614 1.00 74.69 304 HIS A C 1
ATOM 2508 O O . HIS A 1 304 ? 29.319 -10.279 -28.455 1.00 74.69 304 HIS A O 1
ATOM 2514 N N . LYS A 1 305 ? 27.096 -9.985 -28.560 1.00 81.50 305 LYS A N 1
ATOM 2515 C CA . LYS A 1 305 ? 27.163 -8.521 -28.353 1.00 81.50 305 LYS A CA 1
ATOM 2516 C C . LYS A 1 305 ? 26.660 -8.076 -26.985 1.00 81.50 305 LYS A C 1
ATOM 2518 O O . LYS A 1 305 ? 27.376 -7.375 -26.283 1.00 81.50 305 LYS A O 1
ATOM 2523 N N . PHE A 1 306 ? 25.433 -8.439 -26.622 1.00 89.44 306 PHE A N 1
ATOM 2524 C CA . PHE A 1 306 ? 24.828 -8.051 -25.345 1.00 89.44 306 PHE A CA 1
ATOM 2525 C C . PHE A 1 306 ? 23.589 -8.899 -25.050 1.00 89.44 306 PHE A C 1
ATOM 2527 O O . PHE A 1 306 ? 22.992 -9.477 -25.963 1.00 89.44 306 PHE A O 1
ATOM 2534 N N . ASN A 1 307 ? 23.171 -8.909 -23.784 1.00 93.50 307 ASN A N 1
ATOM 2535 C CA . ASN A 1 307 ? 21.891 -9.463 -23.354 1.00 93.50 307 ASN A CA 1
ATOM 2536 C C . ASN A 1 307 ? 20.853 -8.356 -23.187 1.00 93.50 307 ASN A C 1
ATOM 2538 O O . ASN A 1 307 ? 21.187 -7.223 -22.845 1.00 93.50 307 ASN A O 1
ATOM 2542 N N . LEU A 1 308 ? 19.584 -8.687 -23.417 1.00 95.62 308 LEU A N 1
ATOM 2543 C CA . LEU A 1 308 ? 18.490 -7.772 -23.121 1.00 95.62 308 LEU A CA 1
ATOM 2544 C C . LEU A 1 308 ? 18.131 -7.861 -21.632 1.00 95.62 308 LEU A C 1
ATOM 2546 O O . LEU A 1 308 ? 17.798 -8.939 -21.127 1.00 95.62 308 LEU A O 1
ATOM 2550 N N . GLU A 1 309 ? 18.185 -6.724 -20.956 1.00 96.44 309 GLU A N 1
ATOM 2551 C CA . GLU A 1 309 ? 17.835 -6.541 -19.550 1.00 96.44 309 GLU A CA 1
ATOM 2552 C C . GLU A 1 309 ? 16.623 -5.617 -19.445 1.00 96.44 309 GLU A C 1
ATOM 2554 O O . GLU A 1 309 ? 16.317 -4.878 -20.379 1.00 96.44 309 GLU A O 1
ATOM 2559 N N . VAL A 1 310 ? 15.897 -5.685 -18.332 1.00 97.81 310 VAL A N 1
ATOM 2560 C CA . VAL A 1 310 ? 14.770 -4.785 -18.067 1.00 97.81 310 VAL A CA 1
ATOM 2561 C C . VAL A 1 310 ? 15.170 -3.862 -16.934 1.00 97.81 310 VAL A C 1
ATOM 2563 O O . VAL A 1 310 ? 15.586 -4.328 -15.877 1.00 97.81 310 VAL A O 1
ATOM 2566 N N . HIS A 1 311 ? 15.051 -2.569 -17.190 1.00 97.81 311 HIS A N 1
ATOM 2567 C CA . HIS A 1 311 ? 15.382 -1.506 -16.264 1.00 97.81 311 HIS A CA 1
ATOM 2568 C C . HIS A 1 311 ? 14.103 -0.838 -15.754 1.00 97.81 311 HIS A C 1
ATOM 2570 O O . HIS A 1 311 ? 13.169 -0.614 -16.529 1.00 97.81 311 HIS A O 1
ATOM 2576 N N . HIS A 1 312 ? 14.077 -0.522 -14.463 1.00 97.88 312 HIS A N 1
ATOM 2577 C CA . HIS A 1 312 ? 13.023 0.258 -13.820 1.00 97.88 312 HIS A CA 1
ATOM 2578 C C . HIS A 1 312 ? 13.315 1.751 -13.983 1.00 97.88 312 HIS A C 1
ATOM 2580 O O . HIS A 1 312 ? 14.334 2.215 -13.494 1.00 97.88 312 HIS A O 1
ATOM 2586 N N . LEU A 1 313 ? 12.429 2.500 -14.643 1.00 97.62 313 LEU A N 1
ATOM 2587 C CA . LEU A 1 313 ? 12.581 3.946 -14.850 1.00 97.62 313 LEU A CA 1
ATOM 2588 C C . LEU A 1 313 ? 12.569 4.708 -13.519 1.00 97.62 313 LEU A C 1
ATOM 2590 O O . LEU A 1 313 ? 13.344 5.635 -13.346 1.00 97.62 313 LEU A O 1
ATOM 2594 N N . PHE A 1 314 ? 11.723 4.296 -12.577 1.00 96.25 314 PHE A N 1
ATOM 2595 C CA . PHE A 1 314 ? 11.825 4.634 -11.161 1.00 96.25 314 PHE A CA 1
ATOM 2596 C C . PHE A 1 314 ? 12.281 3.403 -10.388 1.00 96.25 314 PHE A C 1
ATOM 2598 O O . PHE A 1 314 ? 11.605 2.370 -10.437 1.00 96.25 314 PHE A O 1
ATOM 2605 N N . ASP A 1 315 ? 13.397 3.527 -9.667 1.00 94.44 315 ASP A N 1
ATOM 2606 C CA . ASP A 1 315 ? 14.023 2.434 -8.924 1.00 94.44 315 ASP A CA 1
ATOM 2607 C C . ASP A 1 315 ? 13.023 1.673 -8.042 1.00 94.44 315 ASP A C 1
ATOM 2609 O O . ASP A 1 315 ? 12.279 2.253 -7.248 1.00 94.44 315 ASP A O 1
ATOM 2613 N N . LYS A 1 316 ? 13.044 0.341 -8.141 1.00 93.44 316 LYS A N 1
ATOM 2614 C CA . LYS A 1 316 ? 12.077 -0.530 -7.463 1.00 93.44 316 LYS A CA 1
ATOM 2615 C C . LYS A 1 316 ? 12.198 -0.549 -5.938 1.00 93.44 316 LYS A C 1
ATOM 2617 O O . LYS A 1 316 ? 11.272 -1.046 -5.293 1.00 93.44 316 LYS A O 1
ATOM 2622 N N . ASN A 1 317 ? 13.327 -0.104 -5.377 1.00 88.12 317 ASN A N 1
ATOM 2623 C CA . ASN A 1 317 ? 13.533 -0.069 -3.929 1.00 88.12 317 ASN A CA 1
ATOM 2624 C C . ASN A 1 317 ? 12.984 1.233 -3.335 1.00 88.12 317 ASN A C 1
ATOM 2626 O O . ASN A 1 317 ? 12.372 1.199 -2.273 1.00 88.12 317 ASN A O 1
ATOM 2630 N N . HIS A 1 318 ? 13.152 2.357 -4.037 1.00 88.19 318 HIS A N 1
ATOM 2631 C CA . HIS A 1 318 ? 12.631 3.660 -3.607 1.00 88.19 318 HIS A CA 1
ATOM 2632 C C . HIS A 1 318 ? 11.168 3.880 -4.001 1.00 88.19 318 HIS A C 1
ATOM 2634 O O . HIS A 1 318 ? 10.439 4.557 -3.284 1.00 88.19 318 HIS A O 1
ATOM 2640 N N . TYR A 1 319 ? 10.725 3.276 -5.107 1.00 89.88 319 TYR A N 1
ATOM 2641 C CA . TYR A 1 319 ? 9.364 3.393 -5.630 1.00 89.88 319 TYR A CA 1
ATOM 2642 C C . TYR A 1 319 ? 8.700 2.016 -5.752 1.00 89.88 319 TYR A C 1
ATOM 2644 O O . TYR A 1 319 ? 8.364 1.562 -6.853 1.00 89.88 319 TYR A O 1
ATOM 2652 N N . PRO A 1 320 ? 8.496 1.301 -4.630 1.00 87.25 320 PRO A N 1
ATOM 2653 C CA . PRO A 1 320 ? 8.105 -0.097 -4.670 1.00 87.25 320 PRO A CA 1
ATOM 2654 C C . PRO A 1 320 ? 6.731 -0.350 -5.294 1.00 87.25 320 PRO A C 1
ATOM 2656 O O . PRO A 1 320 ? 6.535 -1.432 -5.849 1.00 87.25 320 PRO A O 1
ATOM 2659 N N . LYS A 1 321 ? 5.830 0.642 -5.252 1.00 85.62 321 LYS A N 1
ATOM 2660 C CA . LYS A 1 321 ? 4.484 0.615 -5.853 1.00 85.62 321 LYS A CA 1
ATOM 2661 C C . LYS A 1 321 ? 4.491 0.695 -7.382 1.00 85.62 321 LYS A C 1
ATOM 2663 O O . LYS A 1 321 ? 3.501 0.348 -8.011 1.00 85.62 321 LYS A O 1
ATOM 2668 N N . LEU A 1 322 ? 5.594 1.153 -7.980 1.00 93.44 322 LEU A N 1
ATOM 2669 C CA . LEU A 1 322 ? 5.745 1.258 -9.434 1.00 93.44 322 LEU A CA 1
ATOM 2670 C C . LEU A 1 322 ? 6.450 0.035 -10.033 1.00 93.44 322 LEU A C 1
ATOM 2672 O O . LEU A 1 322 ? 6.617 -0.054 -11.247 1.00 93.44 322 LEU A O 1
ATOM 2676 N N . ALA A 1 323 ? 6.937 -0.885 -9.199 1.00 94.62 323 ALA A N 1
ATOM 2677 C CA . ALA A 1 323 ? 7.915 -1.886 -9.611 1.00 94.62 323 ALA A CA 1
ATOM 2678 C C . ALA A 1 323 ? 7.360 -2.976 -10.543 1.00 94.62 323 ALA A C 1
ATOM 2680 O O . ALA A 1 323 ? 8.127 -3.554 -11.315 1.00 94.62 323 ALA A O 1
ATOM 2681 N N . ASP A 1 324 ? 6.063 -3.271 -10.469 1.00 95.06 324 ASP A N 1
ATOM 2682 C CA . ASP A 1 324 ? 5.363 -4.237 -11.323 1.00 95.06 324 ASP A CA 1
ATOM 2683 C C . ASP A 1 324 ? 4.523 -3.569 -12.428 1.00 95.06 324 ASP A C 1
ATOM 2685 O O . ASP A 1 324 ? 3.906 -4.260 -13.241 1.00 95.06 324 ASP A O 1
ATOM 2689 N N . LEU A 1 325 ? 4.548 -2.235 -12.527 1.00 95.62 325 LEU A N 1
ATOM 2690 C CA . LEU A 1 325 ? 3.909 -1.504 -13.617 1.00 95.62 325 LEU A CA 1
ATOM 2691 C C . LEU A 1 325 ? 4.762 -1.595 -14.884 1.00 95.62 325 LEU A C 1
ATOM 2693 O O . LEU A 1 325 ? 5.862 -1.052 -14.938 1.00 95.62 325 LEU A O 1
ATOM 2697 N N . GLU A 1 326 ? 4.233 -2.195 -15.953 1.00 97.00 326 GLU A N 1
ATOM 2698 C CA . GLU A 1 326 ? 4.956 -2.327 -17.232 1.00 97.00 326 GLU A CA 1
ATOM 2699 C C . GLU A 1 326 ? 5.398 -0.972 -17.816 1.00 97.00 326 GLU A C 1
ATOM 2701 O O . GLU A 1 326 ? 6.433 -0.885 -18.471 1.00 97.00 326 GLU A O 1
ATOM 2706 N N . VAL A 1 327 ? 4.656 0.107 -17.541 1.00 96.81 327 VAL A N 1
ATOM 2707 C CA . VAL A 1 327 ? 5.011 1.473 -17.964 1.00 96.81 327 VAL A CA 1
ATOM 2708 C C . VAL A 1 327 ? 6.227 2.046 -17.219 1.00 96.81 327 VAL A C 1
ATOM 2710 O O . VAL A 1 327 ? 6.885 2.944 -17.737 1.00 96.81 327 VAL A O 1
ATOM 2713 N N . ASN A 1 328 ? 6.568 1.501 -16.046 1.00 98.06 328 ASN A N 1
ATOM 2714 C CA . ASN A 1 328 ? 7.799 1.813 -15.317 1.00 98.06 328 ASN A CA 1
ATOM 2715 C C . ASN A 1 328 ? 9.004 0.991 -15.807 1.00 98.06 328 ASN A C 1
ATOM 2717 O O . ASN A 1 328 ? 10.096 1.115 -15.267 1.00 98.06 328 ASN A O 1
ATOM 2721 N N . LEU A 1 329 ? 8.830 0.118 -16.798 1.00 98.38 329 LEU A N 1
ATOM 2722 C CA . LEU A 1 329 ? 9.860 -0.815 -17.235 1.00 98.38 329 LEU A CA 1
ATOM 2723 C C . LEU A 1 329 ? 10.290 -0.521 -18.672 1.00 98.38 329 LEU A C 1
ATOM 2725 O O . LEU A 1 329 ? 9.479 -0.234 -19.555 1.00 98.38 329 LEU A O 1
ATOM 2729 N N . ILE A 1 330 ? 11.586 -0.653 -18.937 1.00 98.06 330 ILE A N 1
ATOM 2730 C CA . ILE A 1 330 ? 12.146 -0.522 -20.281 1.00 98.06 330 ILE A CA 1
ATOM 2731 C C . ILE A 1 330 ? 13.175 -1.618 -20.546 1.00 98.06 330 ILE A C 1
ATOM 2733 O O . ILE A 1 330 ? 14.086 -1.847 -19.755 1.00 98.06 330 ILE A O 1
ATOM 2737 N N . ALA A 1 331 ? 13.037 -2.315 -21.673 1.00 98.19 331 ALA A N 1
ATOM 2738 C CA . ALA A 1 331 ? 14.002 -3.328 -22.078 1.00 98.19 331 ALA A CA 1
ATOM 2739 C C . ALA A 1 331 ? 15.198 -2.665 -22.775 1.00 98.19 331 ALA A C 1
ATOM 2741 O O . ALA A 1 331 ? 15.043 -2.051 -23.832 1.00 98.19 331 ALA A O 1
ATOM 2742 N N . ILE A 1 332 ? 16.394 -2.786 -22.207 1.00 97.56 332 ILE A N 1
ATOM 2743 C CA . ILE A 1 332 ? 17.616 -2.140 -22.693 1.00 97.56 332 ILE A CA 1
ATOM 2744 C C . ILE A 1 332 ? 18.775 -3.132 -22.783 1.00 97.56 332 ILE A C 1
ATOM 2746 O O . ILE A 1 332 ? 18.758 -4.213 -22.201 1.00 97.56 332 ILE A O 1
ATOM 2750 N N . ALA A 1 333 ? 19.781 -2.784 -23.578 1.00 96.94 333 ALA A N 1
ATOM 2751 C CA . ALA A 1 333 ? 20.979 -3.598 -23.721 1.00 96.94 333 ALA A CA 1
ATOM 2752 C C . ALA A 1 333 ? 21.804 -3.568 -22.422 1.00 96.94 333 ALA A C 1
ATOM 2754 O O . ALA A 1 333 ? 21.949 -2.506 -21.817 1.00 96.94 333 ALA A O 1
ATOM 2755 N N . SER A 1 334 ? 22.357 -4.712 -22.010 1.00 96.06 334 SER A N 1
ATOM 2756 C CA . SER A 1 334 ? 23.110 -4.860 -20.753 1.00 96.06 334 SER A CA 1
ATOM 2757 C C . SER A 1 334 ? 24.319 -3.919 -20.641 1.00 96.06 334 SER A C 1
ATOM 2759 O O . SER A 1 334 ? 24.653 -3.444 -19.560 1.00 96.06 334 SER A O 1
ATOM 2761 N N . ASP A 1 335 ? 24.972 -3.605 -21.762 1.00 95.69 335 ASP A N 1
ATOM 2762 C CA . ASP A 1 335 ? 26.063 -2.624 -21.826 1.00 95.69 335 ASP A CA 1
ATOM 2763 C C . ASP A 1 335 ? 25.562 -1.188 -21.578 1.00 95.69 335 ASP A C 1
ATOM 2765 O O . ASP A 1 335 ? 26.156 -0.456 -20.789 1.00 95.69 335 ASP A O 1
ATOM 2769 N N . THR A 1 336 ? 24.430 -0.807 -22.179 1.00 96.50 336 THR A N 1
ATOM 2770 C CA . THR A 1 336 ? 23.750 0.474 -21.935 1.00 96.50 336 THR A CA 1
ATOM 2771 C C . THR A 1 336 ? 23.286 0.587 -20.483 1.00 96.50 336 THR A C 1
ATOM 2773 O O . THR A 1 336 ? 23.479 1.631 -19.870 1.00 96.50 336 THR A O 1
ATOM 2776 N N . HIS A 1 337 ? 22.724 -0.486 -19.921 1.00 96.88 337 HIS A N 1
ATOM 2777 C CA . HIS A 1 337 ? 22.275 -0.531 -18.530 1.00 96.88 337 HIS A CA 1
ATOM 2778 C C . HIS A 1 337 ? 23.435 -0.341 -17.547 1.00 96.88 337 HIS A C 1
ATOM 2780 O O . HIS A 1 337 ? 23.365 0.491 -16.642 1.00 96.88 337 HIS A O 1
ATOM 2786 N N . LYS A 1 338 ? 24.540 -1.063 -17.765 1.00 96.75 338 LYS A N 1
ATOM 2787 C CA . LYS A 1 338 ? 25.751 -0.937 -16.952 1.00 96.75 338 LYS A CA 1
ATOM 2788 C C . LYS A 1 338 ? 26.345 0.469 -17.036 1.00 96.75 338 LYS A C 1
ATOM 2790 O O . LYS A 1 338 ? 26.712 1.021 -16.004 1.00 96.75 338 LYS A O 1
ATOM 2795 N N . HIS A 1 339 ? 26.425 1.046 -18.235 1.00 97.31 339 HIS A N 1
ATOM 2796 C CA . HIS A 1 339 ? 26.962 2.393 -18.423 1.00 97.31 339 HIS A CA 1
ATOM 2797 C C . HIS A 1 339 ? 26.089 3.458 -17.744 1.00 97.31 339 HIS A C 1
ATOM 2799 O O . HIS A 1 339 ? 26.623 4.327 -17.060 1.00 97.31 339 HIS A O 1
ATOM 2805 N N . PHE A 1 340 ? 24.760 3.336 -17.841 1.00 97.75 340 PHE A N 1
ATOM 2806 C CA . PHE A 1 340 ? 23.825 4.211 -17.131 1.00 97.75 340 PHE A CA 1
ATOM 2807 C C . PHE A 1 340 ? 24.080 4.217 -15.618 1.00 97.75 340 PHE A C 1
ATOM 2809 O O . PHE A 1 340 ? 24.299 5.275 -15.030 1.00 97.75 340 PHE A O 1
ATOM 2816 N N . HIS A 1 341 ? 24.137 3.039 -14.988 1.00 96.25 341 HIS A N 1
ATOM 2817 C CA . HIS A 1 341 ? 24.397 2.967 -13.549 1.00 96.25 341 HIS A CA 1
ATOM 2818 C C . HIS A 1 341 ? 25.816 3.398 -13.174 1.00 96.25 341 HIS A C 1
ATOM 2820 O O . HIS A 1 341 ? 25.998 3.964 -12.105 1.00 96.25 341 HIS A O 1
ATOM 2826 N N . GLN A 1 342 ? 26.821 3.186 -14.028 1.00 96.56 342 GLN A N 1
ATOM 2827 C CA . GLN A 1 342 ? 28.169 3.717 -13.794 1.00 96.56 342 GLN A CA 1
ATOM 2828 C C . GLN A 1 342 ? 28.186 5.250 -13.792 1.00 96.56 342 GLN A C 1
ATOM 2830 O O . GLN A 1 342 ? 28.788 5.845 -12.901 1.00 96.56 342 GLN A O 1
ATOM 2835 N N . TRP A 1 343 ? 27.491 5.879 -14.741 1.00 97.25 343 TRP A N 1
ATOM 2836 C CA . TRP A 1 343 ? 27.357 7.334 -14.823 1.00 97.25 343 TRP A CA 1
ATOM 2837 C C . TRP A 1 343 ? 26.591 7.921 -13.622 1.00 97.25 343 TRP A C 1
ATOM 2839 O O . TRP A 1 343 ? 26.993 8.949 -13.088 1.00 97.25 343 TRP A O 1
ATOM 2849 N N . MET A 1 344 ? 25.573 7.217 -13.112 1.00 94.00 344 MET A N 1
ATOM 2850 C CA . MET A 1 344 ? 24.811 7.599 -11.907 1.00 94.00 344 MET A CA 1
ATOM 2851 C C . MET A 1 344 ? 25.564 7.420 -10.570 1.00 94.00 344 MET A C 1
ATOM 2853 O O . MET A 1 344 ? 25.004 7.682 -9.504 1.00 94.00 344 MET A O 1
ATOM 2857 N N . GLY A 1 345 ? 26.814 6.945 -10.586 1.00 92.19 345 GLY A N 1
ATOM 2858 C CA . GLY A 1 345 ? 27.591 6.680 -9.368 1.00 92.19 345 GLY A CA 1
ATOM 2859 C C . GLY A 1 345 ? 27.420 5.270 -8.784 1.00 92.19 345 GLY A C 1
ATOM 2860 O O . GLY A 1 345 ? 27.943 4.982 -7.712 1.00 92.19 345 GLY A O 1
ATOM 2861 N N . GLY A 1 346 ? 26.752 4.363 -9.499 1.00 89.94 346 GLY A N 1
ATOM 2862 C CA . GLY A 1 346 ? 26.644 2.936 -9.189 1.00 89.94 346 GLY A CA 1
ATOM 2863 C C . GLY A 1 346 ? 25.204 2.424 -9.076 1.00 89.94 346 GLY A C 1
ATOM 2864 O O . GLY A 1 346 ? 24.238 3.179 -9.094 1.00 89.94 346 GLY A O 1
ATOM 2865 N N . CYS A 1 347 ? 25.054 1.105 -8.912 1.00 85.50 347 CYS A N 1
ATOM 2866 C CA . CYS A 1 347 ? 23.744 0.444 -8.780 1.00 85.50 347 CYS A CA 1
ATOM 2867 C C . CYS A 1 347 ? 23.045 0.684 -7.426 1.00 85.50 347 CYS A C 1
ATOM 2869 O O . CYS A 1 347 ? 21.933 0.210 -7.229 1.00 85.50 347 CYS A O 1
ATOM 2871 N N . HIS A 1 348 ? 23.713 1.341 -6.473 1.00 85.81 348 HIS A N 1
ATOM 2872 C CA . HIS A 1 348 ? 23.154 1.660 -5.155 1.00 85.81 348 HIS A CA 1
ATOM 2873 C C . HIS A 1 348 ? 22.447 3.022 -5.135 1.00 85.81 348 HIS A C 1
ATOM 2875 O O . HIS A 1 348 ? 21.697 3.308 -4.204 1.00 85.81 348 HIS A O 1
ATOM 2881 N N . THR A 1 349 ? 22.683 3.857 -6.149 1.00 88.88 349 THR A N 1
ATOM 2882 C CA . THR A 1 349 ? 22.006 5.141 -6.315 1.00 88.88 349 THR A CA 1
ATOM 2883 C C . THR A 1 349 ? 20.610 4.902 -6.880 1.00 88.88 349 THR A C 1
ATOM 2885 O O . THR A 1 349 ? 20.461 4.237 -7.907 1.00 88.88 349 THR A O 1
ATOM 2888 N N . SER A 1 350 ? 19.590 5.458 -6.223 1.00 92.69 350 SER A N 1
ATOM 2889 C CA . SER A 1 350 ? 18.232 5.491 -6.773 1.00 92.69 350 SER A CA 1
ATOM 2890 C C . SER A 1 350 ? 18.223 6.210 -8.117 1.00 92.69 350 SER A C 1
ATOM 2892 O O . SER A 1 350 ? 18.882 7.237 -8.267 1.00 92.69 350 SER A O 1
ATOM 2894 N N . CYS A 1 351 ? 17.468 5.687 -9.077 1.00 94.38 351 CYS A N 1
ATOM 2895 C CA . CYS A 1 351 ? 17.292 6.316 -10.377 1.00 94.38 351 CYS A CA 1
ATOM 2896 C C . CYS A 1 351 ? 15.819 6.626 -10.641 1.00 94.38 351 CYS A C 1
ATOM 2898 O O . CYS A 1 351 ? 14.911 5.948 -10.150 1.00 94.38 351 CYS A O 1
ATOM 2900 N N . THR A 1 352 ? 15.617 7.685 -11.409 1.00 96.56 352 THR A N 1
ATOM 2901 C CA . THR A 1 352 ? 14.329 8.214 -11.848 1.00 96.56 352 THR A CA 1
ATOM 2902 C C . THR A 1 352 ? 14.299 8.331 -13.366 1.00 96.56 352 THR A C 1
ATOM 2904 O O . THR A 1 352 ? 15.329 8.267 -14.050 1.00 96.56 352 THR A O 1
ATOM 2907 N N . ILE A 1 353 ? 13.105 8.549 -13.918 1.00 96.88 353 ILE A N 1
ATOM 2908 C CA . ILE A 1 353 ? 12.952 8.712 -15.361 1.00 96.88 353 ILE A CA 1
ATOM 2909 C C . ILE A 1 353 ? 13.701 9.951 -15.867 1.00 96.88 353 ILE A C 1
ATOM 2911 O O . ILE A 1 353 ? 14.250 9.926 -16.965 1.00 96.88 353 ILE A O 1
ATOM 2915 N N . GLU A 1 354 ? 13.803 10.998 -15.044 1.00 96.81 354 GLU A N 1
ATOM 2916 C CA . GLU A 1 354 ? 14.605 12.191 -15.314 1.00 96.81 354 GLU A CA 1
ATOM 2917 C C . GLU A 1 354 ? 16.091 11.858 -15.463 1.00 96.81 354 GLU A C 1
ATOM 2919 O O . GLU A 1 354 ? 16.774 12.439 -16.305 1.00 96.81 354 GLU A O 1
ATOM 2924 N N . ASP A 1 355 ? 16.609 10.927 -14.662 1.00 97.50 355 ASP A N 1
ATOM 2925 C CA . ASP A 1 355 ? 18.008 10.510 -14.745 1.00 97.50 355 ASP A CA 1
ATOM 2926 C C . ASP A 1 355 ? 18.283 9.791 -16.068 1.00 97.50 355 ASP A C 1
ATOM 2928 O O . ASP A 1 355 ? 19.286 10.068 -16.729 1.00 97.50 355 ASP A O 1
ATOM 2932 N N . MET A 1 356 ? 17.356 8.930 -16.498 1.00 97.69 356 MET A N 1
ATOM 2933 C CA . MET A 1 356 ? 17.418 8.273 -17.804 1.00 97.69 356 MET A CA 1
ATOM 2934 C C . MET A 1 356 ? 17.325 9.288 -18.958 1.00 97.69 356 MET A C 1
ATOM 2936 O O . MET A 1 356 ? 18.078 9.186 -19.926 1.00 97.69 356 MET A O 1
ATOM 2940 N N . GLU A 1 357 ? 16.447 10.294 -18.856 1.00 97.44 357 GLU A N 1
ATOM 2941 C CA . GLU A 1 357 ? 16.343 11.392 -19.831 1.00 97.44 357 GLU A CA 1
ATOM 2942 C C . GLU A 1 357 ? 17.668 12.168 -19.945 1.00 97.44 357 GLU A C 1
ATOM 2944 O O . GLU A 1 357 ? 18.155 12.392 -21.058 1.00 97.44 357 GLU A O 1
ATOM 2949 N N . ARG A 1 358 ? 18.288 12.527 -18.809 1.00 97.62 358 ARG A N 1
ATOM 2950 C CA . ARG A 1 358 ? 19.588 13.224 -18.781 1.00 97.62 358 ARG A CA 1
ATOM 2951 C C . ARG A 1 358 ? 20.699 12.380 -19.401 1.00 97.62 358 ARG A C 1
ATOM 2953 O O . ARG A 1 358 ? 21.431 12.883 -20.249 1.00 97.62 358 ARG A O 1
ATOM 2960 N N . TYR A 1 359 ? 20.775 11.100 -19.041 1.00 97.81 359 TYR A N 1
ATOM 2961 C CA . TYR A 1 359 ? 21.736 10.163 -19.617 1.00 97.81 359 TYR A CA 1
ATOM 2962 C C . TYR A 1 359 ? 21.604 10.073 -21.145 1.00 97.81 359 TYR A C 1
ATOM 2964 O O . TYR A 1 359 ? 22.590 10.158 -21.875 1.00 97.81 359 TYR A O 1
ATOM 2972 N N . ILE A 1 360 ? 20.377 9.943 -21.654 1.00 96.88 360 ILE A N 1
ATOM 2973 C CA . ILE A 1 360 ? 20.132 9.852 -23.098 1.00 96.88 360 ILE A CA 1
ATOM 2974 C C . ILE A 1 360 ? 20.526 11.147 -23.816 1.00 96.88 360 ILE A C 1
ATOM 2976 O O . ILE A 1 360 ? 21.069 11.081 -24.919 1.00 96.88 360 ILE A O 1
ATOM 2980 N N . ALA A 1 361 ? 20.270 12.309 -23.211 1.00 95.62 361 ALA A N 1
ATOM 2981 C CA . ALA A 1 361 ? 20.664 13.595 -23.777 1.00 95.62 361 ALA A CA 1
ATOM 2982 C C . ALA A 1 361 ? 22.195 13.734 -23.860 1.00 95.62 361 ALA A C 1
ATOM 2984 O O . ALA A 1 361 ? 22.724 14.066 -24.925 1.00 95.62 361 ALA A O 1
ATOM 2985 N N . GLU A 1 362 ? 22.899 13.419 -22.769 1.00 97.00 362 GLU A N 1
ATOM 2986 C CA . GLU A 1 362 ? 24.360 13.524 -22.659 1.00 97.00 362 GLU A CA 1
ATOM 2987 C C . GLU A 1 362 ? 25.085 12.570 -23.617 1.00 97.00 362 GLU A C 1
ATOM 2989 O O . GLU A 1 362 ? 26.035 12.960 -24.295 1.00 97.00 362 GLU A O 1
ATOM 2994 N N . PHE A 1 363 ? 24.593 11.335 -23.745 1.00 96.12 363 PHE A N 1
ATOM 2995 C CA . PHE A 1 363 ? 25.210 10.296 -24.573 1.00 96.12 363 PHE A CA 1
ATOM 2996 C C . PHE A 1 363 ? 24.496 10.078 -25.912 1.00 96.12 363 PHE A C 1
ATOM 2998 O O . PHE A 1 363 ? 24.662 9.038 -26.549 1.00 96.12 363 PHE A O 1
ATOM 3005 N N . SER A 1 364 ? 23.716 11.055 -26.382 1.00 93.00 364 SER A N 1
ATOM 3006 C CA . SER A 1 364 ? 22.925 10.932 -27.615 1.00 93.00 364 SER A CA 1
ATOM 3007 C C . SER A 1 364 ? 23.767 10.505 -28.826 1.00 93.00 364 SER A C 1
ATOM 3009 O O . SER A 1 364 ? 23.392 9.571 -29.535 1.00 93.00 364 SER A O 1
ATOM 3011 N N . GLY A 1 365 ? 24.946 11.105 -29.014 1.00 90.69 365 GLY A N 1
ATOM 3012 C CA . GLY A 1 365 ? 25.844 10.780 -30.127 1.00 90.69 365 GLY A CA 1
ATOM 3013 C C . GLY A 1 365 ? 26.424 9.360 -30.095 1.00 90.69 365 GLY A C 1
ATOM 3014 O O . GLY A 1 365 ? 26.757 8.815 -31.144 1.00 90.69 365 GLY A O 1
ATOM 3015 N N . SER A 1 366 ? 26.537 8.733 -28.918 1.00 92.12 366 SER A N 1
ATOM 3016 C CA . SER A 1 366 ? 27.035 7.356 -28.796 1.00 92.12 366 SER A CA 1
ATOM 3017 C C . SER A 1 366 ? 25.909 6.320 -28.782 1.00 92.12 366 SER A C 1
ATOM 3019 O O . SER A 1 366 ? 26.103 5.212 -29.288 1.00 92.12 366 SER A O 1
ATOM 3021 N N . LEU A 1 367 ? 24.735 6.674 -28.246 1.00 92.62 367 LEU A N 1
ATOM 3022 C CA . LEU A 1 367 ? 23.555 5.808 -28.154 1.00 92.62 367 LEU A CA 1
ATOM 3023 C C . LEU A 1 367 ? 22.803 5.672 -29.483 1.00 92.62 367 LEU A C 1
ATOM 3025 O O . LEU A 1 367 ? 22.252 4.602 -29.760 1.00 92.62 367 LEU A O 1
ATOM 3029 N N . PHE A 1 368 ? 22.778 6.736 -30.288 1.00 92.94 368 PHE A N 1
ATOM 3030 C CA . PHE A 1 368 ? 22.065 6.798 -31.561 1.00 92.94 368 PHE A CA 1
ATOM 3031 C C . PHE A 1 368 ? 23.070 6.965 -32.704 1.00 92.94 368 PHE A C 1
ATOM 3033 O O . PHE A 1 368 ? 23.565 8.058 -32.962 1.00 92.94 368 PHE A O 1
ATOM 3040 N N . GLN A 1 369 ? 23.389 5.863 -33.384 1.00 83.81 369 GLN A N 1
ATOM 3041 C CA . GLN A 1 369 ? 24.362 5.837 -34.479 1.00 83.81 369 GLN A CA 1
ATOM 3042 C C . GLN A 1 369 ? 23.663 5.530 -35.809 1.00 83.81 369 GLN A C 1
ATOM 3044 O O . GLN A 1 369 ? 22.784 4.672 -35.861 1.00 83.81 369 GLN A O 1
ATOM 3049 N N . GLY A 1 370 ? 24.092 6.186 -36.892 1.00 82.44 370 GLY A N 1
ATOM 3050 C CA . GLY A 1 370 ? 23.581 5.961 -38.250 1.00 82.44 370 GLY A CA 1
ATOM 3051 C C . GLY A 1 370 ? 22.595 7.027 -38.743 1.00 82.44 370 GLY A C 1
ATOM 3052 O O . GLY A 1 370 ? 22.393 8.051 -38.095 1.00 82.44 370 GLY A O 1
ATOM 3053 N N . GLY A 1 371 ? 22.004 6.787 -39.920 1.00 79.69 371 GLY A N 1
ATOM 3054 C CA . GLY A 1 371 ? 21.135 7.750 -40.618 1.00 79.69 371 GLY A CA 1
ATOM 3055 C C . GLY A 1 371 ? 19.827 8.087 -39.893 1.00 79.69 371 GLY A C 1
ATOM 3056 O O . GLY A 1 371 ? 19.318 9.191 -40.052 1.00 79.69 371 GLY A O 1
ATOM 3057 N N . ASP A 1 372 ? 19.343 7.191 -39.027 1.00 85.00 372 ASP A N 1
ATOM 3058 C CA . ASP A 1 372 ? 18.037 7.317 -38.360 1.00 85.00 372 ASP A CA 1
ATOM 3059 C C . ASP A 1 372 ? 18.148 7.826 -36.908 1.00 85.00 372 ASP A C 1
ATOM 3061 O O . ASP A 1 372 ? 17.193 7.759 -36.131 1.00 85.00 372 ASP A O 1
ATOM 3065 N N . ALA A 1 373 ? 19.321 8.334 -36.508 1.00 88.69 373 ALA A N 1
ATOM 3066 C CA . ALA A 1 373 ? 19.618 8.696 -35.121 1.00 88.69 373 ALA A CA 1
ATOM 3067 C C . ALA A 1 373 ? 18.621 9.711 -34.523 1.00 88.69 373 ALA A C 1
ATOM 3069 O O . ALA A 1 373 ? 18.200 9.563 -33.375 1.00 88.69 373 ALA A O 1
ATOM 3070 N N . VAL A 1 374 ? 18.206 10.711 -35.310 1.00 89.31 374 VAL A N 1
ATOM 3071 C CA . VAL A 1 374 ? 17.246 11.751 -34.888 1.00 89.31 374 VAL A CA 1
ATOM 3072 C C . VAL A 1 374 ? 15.838 11.184 -34.715 1.00 89.31 374 VAL A C 1
ATOM 3074 O O . VAL A 1 374 ? 15.145 11.505 -33.750 1.00 89.31 374 VAL A O 1
ATOM 3077 N N . GLU A 1 375 ? 15.400 10.319 -35.630 1.00 91.31 375 GLU A N 1
ATOM 3078 C CA . GLU A 1 375 ? 14.086 9.680 -35.531 1.00 91.31 375 GLU A CA 1
ATOM 3079 C C . GLU A 1 375 ? 14.026 8.778 -34.294 1.00 91.31 375 GLU A C 1
ATOM 3081 O O . GLU A 1 375 ? 13.055 8.791 -33.533 1.00 91.31 375 GLU A O 1
ATOM 3086 N N . GLN A 1 376 ? 15.094 8.019 -34.059 1.00 91.44 376 GLN A N 1
ATOM 3087 C CA . GLN A 1 376 ? 15.188 7.115 -32.930 1.00 91.44 376 GLN A CA 1
ATOM 3088 C C . GLN A 1 376 ? 15.226 7.855 -31.590 1.00 91.44 376 GLN A C 1
ATOM 3090 O O . GLN A 1 376 ? 14.475 7.492 -30.682 1.00 91.44 376 GLN A O 1
ATOM 3095 N N . SER A 1 377 ? 16.043 8.905 -31.465 1.00 93.50 377 SER A N 1
ATOM 3096 C CA . SER A 1 377 ? 16.091 9.717 -30.245 1.00 93.50 377 SER A CA 1
ATOM 3097 C C . SER A 1 377 ? 14.732 10.359 -29.947 1.00 93.50 377 SER A C 1
ATOM 3099 O O . SER A 1 377 ? 14.267 10.320 -28.806 1.00 93.50 377 SER A O 1
ATOM 3101 N N . THR A 1 378 ? 14.031 10.827 -30.984 1.00 93.56 378 THR A N 1
ATOM 3102 C CA . THR A 1 378 ? 12.673 11.380 -30.875 1.00 93.56 378 THR A CA 1
ATOM 3103 C C . THR A 1 378 ? 11.670 10.333 -30.383 1.00 93.56 378 THR A C 1
ATOM 3105 O O . THR A 1 378 ? 10.900 10.600 -29.459 1.00 93.56 378 THR A O 1
ATOM 3108 N N . LYS A 1 379 ? 11.692 9.112 -30.938 1.00 94.75 379 LYS A N 1
ATOM 3109 C CA . LYS A 1 379 ? 10.817 8.010 -30.491 1.00 94.75 379 LYS A CA 1
ATOM 3110 C C . LYS A 1 379 ? 11.040 7.659 -29.021 1.00 94.75 379 LYS A C 1
ATOM 3112 O O . LYS A 1 379 ? 10.072 7.456 -28.287 1.00 94.75 379 LYS A O 1
ATOM 3117 N N . VAL A 1 380 ? 12.300 7.602 -28.586 1.00 95.88 380 VAL A N 1
ATOM 3118 C CA . VAL A 1 380 ? 12.645 7.325 -27.186 1.00 95.88 380 VAL A CA 1
ATOM 3119 C C . VAL A 1 380 ? 12.148 8.446 -26.275 1.00 95.88 380 VAL A C 1
ATOM 3121 O O . VAL A 1 380 ? 11.500 8.155 -25.271 1.00 95.88 380 VAL A O 1
ATOM 3124 N N . ALA A 1 381 ? 12.354 9.710 -26.651 1.00 95.19 381 ALA A N 1
ATOM 3125 C CA . ALA A 1 381 ? 11.871 10.859 -25.886 1.00 95.19 381 ALA A CA 1
ATOM 3126 C C . ALA A 1 381 ? 10.338 10.859 -25.730 1.00 95.19 381 ALA A C 1
ATOM 3128 O O . ALA A 1 381 ? 9.829 11.034 -24.623 1.00 95.19 381 ALA A O 1
ATOM 3129 N N . ILE A 1 382 ? 9.589 10.578 -26.805 1.00 96.19 382 ILE A N 1
ATOM 3130 C CA . ILE A 1 382 ? 8.120 10.458 -26.757 1.00 96.19 382 ILE A CA 1
ATOM 3131 C C . ILE A 1 382 ? 7.695 9.333 -25.807 1.00 96.19 382 ILE A C 1
ATOM 3133 O O . ILE A 1 382 ? 6.762 9.503 -25.014 1.00 96.19 382 ILE A O 1
ATOM 3137 N N . LYS A 1 383 ? 8.378 8.183 -25.864 1.00 96.06 383 LYS A N 1
ATOM 3138 C CA . LYS A 1 383 ? 8.085 7.040 -24.996 1.00 96.06 383 LYS A CA 1
ATOM 3139 C C . LYS A 1 383 ? 8.325 7.375 -23.522 1.00 96.06 383 LYS A C 1
ATOM 3141 O O . LYS A 1 383 ? 7.448 7.099 -22.705 1.00 96.06 383 LYS A O 1
ATOM 3146 N N . LEU A 1 384 ? 9.467 7.980 -23.188 1.00 96.88 384 LEU A N 1
ATOM 3147 C CA . LEU A 1 384 ? 9.784 8.379 -21.812 1.00 96.88 384 LEU A CA 1
ATOM 3148 C C . LEU A 1 384 ? 8.817 9.449 -21.302 1.00 96.88 384 LEU A C 1
ATOM 3150 O O . LEU A 1 384 ? 8.279 9.302 -20.211 1.00 96.88 384 LEU A O 1
ATOM 3154 N N . SER A 1 385 ? 8.483 10.448 -22.122 1.00 96.00 385 SER A N 1
ATOM 3155 C CA . SER A 1 385 ? 7.487 11.467 -21.771 1.00 96.00 385 SER A CA 1
ATOM 3156 C C . SER A 1 385 ? 6.105 10.859 -21.489 1.00 96.00 385 SER A C 1
ATOM 3158 O O . SER A 1 385 ? 5.442 11.211 -20.510 1.00 96.00 385 SER A O 1
ATOM 3160 N N . SER A 1 386 ? 5.686 9.885 -22.304 1.00 95.44 386 SER A N 1
ATOM 3161 C CA . SER A 1 386 ? 4.422 9.166 -22.107 1.00 95.44 386 SER A CA 1
ATOM 3162 C C . SER A 1 386 ? 4.435 8.337 -20.821 1.00 95.44 386 SER A C 1
ATOM 3164 O O . SER A 1 386 ? 3.473 8.384 -20.053 1.00 95.44 386 SER A O 1
ATOM 3166 N N . ALA A 1 387 ? 5.536 7.626 -20.552 1.00 95.31 387 ALA A N 1
ATOM 3167 C CA . ALA A 1 387 ? 5.713 6.861 -19.322 1.00 95.31 387 ALA A CA 1
ATOM 3168 C C . ALA A 1 387 ? 5.710 7.770 -18.085 1.00 95.31 387 ALA A C 1
ATOM 3170 O O . ALA A 1 387 ? 4.961 7.525 -17.146 1.00 95.31 387 ALA A O 1
ATOM 3171 N N . LYS A 1 388 ? 6.449 8.883 -18.125 1.00 95.56 388 LYS A N 1
ATOM 3172 C CA . LYS A 1 388 ? 6.489 9.916 -17.081 1.00 95.56 388 LYS A CA 1
ATOM 3173 C C . LYS A 1 388 ? 5.100 10.449 -16.752 1.00 95.56 388 LYS A C 1
ATOM 3175 O O . LYS A 1 388 ? 4.720 10.522 -15.587 1.00 95.56 388 LYS A O 1
ATOM 3180 N N . LYS A 1 389 ? 4.311 10.784 -17.781 1.00 94.25 389 LYS A N 1
ATOM 3181 C CA . LYS A 1 389 ? 2.931 11.256 -17.615 1.00 94.25 389 LYS A CA 1
ATOM 3182 C C . LYS A 1 389 ? 2.043 10.200 -16.956 1.00 94.25 389 LYS A C 1
ATOM 3184 O O . LYS A 1 389 ? 1.259 10.549 -16.080 1.00 94.25 389 LYS A O 1
ATOM 3189 N N . ALA A 1 390 ? 2.168 8.939 -17.369 1.00 92.75 390 ALA A N 1
ATOM 3190 C CA . ALA A 1 390 ? 1.399 7.837 -16.799 1.00 92.75 390 ALA A CA 1
ATOM 3191 C C . ALA A 1 390 ? 1.801 7.534 -15.348 1.00 92.75 390 ALA A C 1
ATOM 3193 O O . ALA A 1 390 ? 0.943 7.247 -14.528 1.00 92.75 390 ALA A O 1
ATOM 3194 N N . LEU A 1 391 ? 3.089 7.630 -15.017 1.00 92.69 391 LEU A N 1
ATOM 3195 C CA . LEU A 1 391 ? 3.604 7.341 -13.677 1.00 92.69 391 LEU A CA 1
ATOM 3196 C C . LEU A 1 391 ? 3.317 8.469 -12.683 1.00 92.69 391 LEU A C 1
ATOM 3198 O O . LEU A 1 391 ? 3.130 8.203 -11.501 1.00 92.69 391 LEU A O 1
ATOM 3202 N N . LYS A 1 392 ? 3.178 9.713 -13.155 1.00 88.50 392 LYS A N 1
ATOM 3203 C CA . LYS A 1 392 ? 2.838 10.867 -12.312 1.00 88.50 392 LYS A CA 1
ATOM 3204 C C . LYS A 1 392 ? 1.483 10.743 -11.604 1.00 88.50 392 LYS A C 1
ATOM 3206 O O . LYS A 1 392 ? 1.278 11.422 -10.613 1.00 88.50 392 LYS A O 1
ATOM 3211 N N . SER A 1 393 ? 0.554 9.905 -12.073 1.00 79.12 393 SER A N 1
ATOM 3212 C CA . SER A 1 393 ? -0.696 9.655 -11.334 1.00 79.12 393 SER A CA 1
ATOM 3213 C C . SER A 1 393 ? -0.525 8.736 -10.119 1.00 79.12 393 SER A C 1
ATOM 3215 O O . SER A 1 393 ? -1.487 8.538 -9.384 1.00 79.12 393 SER A O 1
ATOM 3217 N N . TYR A 1 394 ? 0.660 8.143 -9.943 1.00 77.44 394 TYR A N 1
ATOM 3218 C CA . TYR A 1 394 ? 0.990 7.202 -8.868 1.00 77.44 394 TYR A CA 1
ATOM 3219 C C . TYR A 1 394 ? 2.020 7.758 -7.870 1.00 77.44 394 TYR A C 1
ATOM 3221 O O . TYR A 1 394 ? 2.289 7.099 -6.867 1.00 77.44 394 TYR A O 1
ATOM 3229 N N . LEU A 1 395 ? 2.597 8.928 -8.167 1.00 75.31 395 LEU A N 1
ATOM 3230 C CA . LEU A 1 395 ? 3.491 9.712 -7.309 1.00 75.31 395 LEU A CA 1
ATOM 3231 C C . LEU A 1 395 ? 2.692 10.853 -6.679 1.00 75.31 395 LEU A C 1
ATOM 3233 O O . LEU A 1 395 ? 2.904 11.125 -5.479 1.00 75.31 395 LEU A O 1
#

Radius of gyration: 27.26 Å; chains: 1; bounding box: 71×50×77 Å

pLDDT: mean 83.07, std 13.39, range [37.19, 98.38]